Protein AF-A0A9W8A9P4-F1 (afdb_monomer_lite)

Structure (mmCIF, N/CA/C/O backbone):
data_AF-A0A9W8A9P4-F1
#
_entry.id   AF-A0A9W8A9P4-F1
#
loop_
_atom_site.group_PDB
_atom_site.id
_atom_site.type_symbol
_atom_site.label_atom_id
_atom_site.label_alt_id
_atom_site.label_comp_id
_atom_site.label_asym_id
_atom_site.label_entity_id
_atom_site.label_seq_id
_atom_site.pdbx_PDB_ins_code
_atom_site.Cartn_x
_atom_site.Cartn_y
_atom_site.Cartn_z
_atom_site.occupancy
_atom_site.B_iso_or_equiv
_atom_site.auth_seq_id
_atom_site.auth_comp_id
_atom_site.auth_asym_id
_atom_site.auth_atom_id
_atom_site.pdbx_PDB_model_num
ATOM 1 N N . MET A 1 1 ? 49.637 19.071 -69.193 1.00 41.97 1 MET A N 1
ATOM 2 C CA . MET A 1 1 ? 50.212 18.650 -70.491 1.00 41.97 1 MET A CA 1
ATOM 3 C C . MET A 1 1 ? 49.193 17.921 -71.351 1.00 41.97 1 MET A C 1
ATOM 5 O O . MET A 1 1 ? 49.057 18.335 -72.487 1.00 41.97 1 MET A O 1
ATOM 9 N N . THR A 1 2 ? 48.448 16.936 -70.830 1.00 49.81 2 THR A N 1
ATOM 10 C CA . THR A 1 2 ? 47.354 16.251 -71.556 1.00 49.81 2 THR A CA 1
ATOM 11 C C . THR A 1 2 ? 46.383 17.215 -72.243 1.00 49.81 2 THR A C 1
ATOM 13 O O . THR A 1 2 ? 46.375 17.230 -73.462 1.00 49.81 2 THR A O 1
ATOM 16 N N . GLN A 1 3 ? 45.724 18.127 -71.511 1.00 54.50 3 GLN A N 1
ATOM 17 C CA . GLN A 1 3 ? 44.769 19.094 -72.097 1.00 54.50 3 GLN A CA 1
ATOM 18 C C . GLN A 1 3 ? 45.302 19.894 -73.300 1.00 54.50 3 GLN A C 1
ATOM 20 O O . GLN A 1 3 ? 44.574 20.120 -74.254 1.00 54.50 3 GLN A O 1
ATOM 25 N N . ALA A 1 4 ? 46.578 20.293 -73.295 1.00 51.25 4 ALA A N 1
ATOM 26 C CA . ALA A 1 4 ? 47.163 21.032 -74.418 1.00 51.25 4 ALA A CA 1
ATOM 27 C C . ALA A 1 4 ? 47.391 20.140 -75.657 1.00 51.25 4 ALA A C 1
ATOM 29 O O . ALA A 1 4 ? 47.350 20.616 -76.789 1.00 51.25 4 ALA A O 1
ATOM 30 N N . VAL A 1 5 ? 47.619 18.840 -75.452 1.00 55.78 5 VAL A N 1
ATOM 31 C CA . VAL A 1 5 ? 47.634 17.845 -76.533 1.00 55.78 5 VAL A CA 1
ATOM 32 C C . VAL A 1 5 ? 46.200 17.542 -76.984 1.00 55.78 5 VAL A C 1
ATOM 34 O O . VAL A 1 5 ? 45.948 17.509 -78.182 1.00 55.78 5 VAL A O 1
ATOM 37 N N . ASP A 1 6 ? 45.247 17.419 -76.057 1.00 64.62 6 ASP A N 1
ATOM 38 C CA . ASP A 1 6 ? 43.829 17.187 -76.365 1.00 64.62 6 ASP A CA 1
ATOM 39 C C . ASP A 1 6 ? 43.253 18.302 -77.264 1.00 64.62 6 ASP A C 1
ATOM 41 O O . ASP A 1 6 ? 42.691 18.013 -78.323 1.00 64.62 6 ASP A O 1
ATOM 45 N N . ASP A 1 7 ? 43.471 19.574 -76.908 1.00 68.06 7 ASP A N 1
ATOM 46 C CA . ASP A 1 7 ? 43.006 20.725 -77.696 1.00 68.06 7 ASP A CA 1
ATOM 47 C C . ASP A 1 7 ? 43.636 20.758 -79.099 1.00 68.06 7 ASP A C 1
ATOM 49 O O . ASP A 1 7 ? 42.943 21.035 -80.079 1.00 68.06 7 ASP A O 1
ATOM 53 N N . THR A 1 8 ? 44.926 20.421 -79.235 1.00 72.69 8 THR A N 1
ATOM 54 C CA . THR A 1 8 ? 45.588 20.379 -80.556 1.00 72.69 8 THR A CA 1
ATOM 55 C C . THR A 1 8 ? 45.102 19.222 -81.429 1.00 72.69 8 THR A C 1
ATOM 57 O O . THR A 1 8 ? 45.000 19.388 -82.645 1.00 72.69 8 THR A O 1
ATOM 60 N N . VAL A 1 9 ? 44.729 18.080 -80.842 1.00 73.50 9 VAL A N 1
ATOM 61 C CA . VAL A 1 9 ? 44.127 16.947 -81.568 1.00 73.50 9 VAL A CA 1
ATOM 62 C C . VAL A 1 9 ? 42.701 17.282 -82.024 1.00 73.50 9 VAL A C 1
ATOM 64 O O . VAL A 1 9 ? 42.356 17.029 -83.180 1.00 73.50 9 VAL A O 1
ATOM 67 N N . VAL A 1 10 ? 41.892 17.924 -81.174 1.00 75.81 10 VAL A N 1
ATOM 68 C CA . VAL A 1 10 ? 40.550 18.417 -81.544 1.00 75.81 10 VAL A CA 1
ATOM 69 C C . VAL A 1 10 ? 40.637 19.506 -82.620 1.00 75.81 10 VAL A C 1
ATOM 71 O O . VAL A 1 10 ? 39.881 19.477 -83.594 1.00 75.81 10 VAL A O 1
ATOM 74 N N . GLN A 1 11 ? 41.584 20.439 -82.499 1.00 78.38 11 GLN A N 1
ATOM 75 C CA . GLN A 1 11 ? 41.827 21.469 -83.508 1.00 78.38 11 GLN A CA 1
ATOM 76 C C . GLN A 1 11 ? 42.255 20.850 -84.846 1.00 78.38 11 GLN A C 1
ATOM 78 O O . GLN A 1 11 ? 41.695 21.209 -85.880 1.00 78.38 11 GLN A O 1
ATOM 83 N N . ALA A 1 12 ? 43.166 19.871 -84.836 1.00 76.81 12 ALA A N 1
ATOM 84 C CA . ALA A 1 12 ? 43.571 19.149 -86.040 1.00 76.81 12 ALA A CA 1
ATOM 85 C C . ALA A 1 12 ? 42.395 18.402 -86.694 1.00 76.81 12 ALA A C 1
ATOM 87 O O . ALA A 1 12 ? 42.243 18.467 -87.914 1.00 76.81 12 ALA A O 1
ATOM 88 N N . ALA A 1 13 ? 41.533 17.744 -85.907 1.00 77.19 13 ALA A N 1
ATOM 89 C CA . ALA A 1 13 ? 40.330 17.084 -86.421 1.00 77.19 13 ALA A CA 1
ATOM 90 C C . ALA A 1 13 ? 39.426 18.067 -87.182 1.00 77.19 13 ALA A C 1
ATOM 92 O O . ALA A 1 13 ? 38.974 17.756 -88.286 1.00 77.19 13 ALA A O 1
ATOM 93 N N . ASN A 1 14 ? 39.210 19.260 -86.618 1.00 77.75 14 ASN A N 1
ATOM 94 C CA . ASN A 1 14 ? 38.407 20.317 -87.230 1.00 77.75 14 ASN A CA 1
ATOM 95 C C . ASN A 1 14 ? 39.073 20.896 -88.488 1.00 77.75 14 ASN A C 1
ATOM 97 O O . ASN A 1 14 ? 38.416 20.996 -89.519 1.00 77.75 14 ASN A O 1
ATOM 101 N N . SER A 1 15 ? 40.377 21.189 -88.461 1.00 79.06 15 SER A N 1
ATOM 102 C CA . SER A 1 15 ? 41.086 21.716 -89.637 1.00 79.06 15 SER A CA 1
ATOM 103 C C . SER A 1 15 ? 41.107 20.732 -90.813 1.00 79.06 15 SER A C 1
ATOM 105 O O . SER A 1 15 ? 40.920 21.151 -91.952 1.00 79.06 15 SER A O 1
ATOM 107 N N . TRP A 1 16 ? 41.265 19.424 -90.573 1.00 77.38 16 TRP A N 1
ATOM 108 C CA . TRP A 1 16 ? 41.167 18.418 -91.645 1.00 77.38 16 TRP A CA 1
ATOM 109 C C . TRP A 1 16 ? 39.739 18.255 -92.184 1.00 77.38 16 TRP A C 1
ATOM 111 O O . TRP A 1 16 ? 39.561 18.017 -93.379 1.00 77.38 16 TRP A O 1
ATOM 121 N N . LYS A 1 17 ? 38.721 18.452 -91.336 1.00 76.94 17 LYS A N 1
ATOM 122 C CA . LYS A 1 17 ? 37.311 18.488 -91.748 1.00 76.94 17 LYS A CA 1
ATOM 123 C C . LYS A 1 17 ? 37.012 19.687 -92.649 1.00 76.94 17 LYS A C 1
ATOM 125 O O . LYS A 1 17 ? 36.385 19.524 -93.692 1.00 76.94 17 LYS A O 1
ATOM 130 N N . GLU A 1 18 ? 37.480 20.873 -92.267 1.00 75.88 18 GLU A N 1
ATOM 131 C CA . GLU A 1 18 ? 37.328 22.111 -93.043 1.00 75.88 18 GLU A CA 1
ATOM 132 C C . GLU A 1 18 ? 38.082 22.051 -94.376 1.00 75.88 18 GLU A C 1
ATOM 134 O O . GLU A 1 18 ? 37.540 22.467 -95.396 1.00 75.88 18 GLU A O 1
ATOM 139 N N . LEU A 1 19 ? 39.286 21.463 -94.395 1.00 73.31 19 LEU A N 1
ATOM 140 C CA . LEU A 1 19 ? 40.051 21.240 -95.626 1.00 73.31 19 LEU A CA 1
ATOM 141 C C . LEU A 1 19 ? 39.332 20.290 -96.602 1.00 73.31 19 LEU A C 1
ATOM 143 O O . LEU A 1 19 ? 39.542 20.393 -97.807 1.00 73.31 19 LEU A O 1
ATOM 147 N N . SER A 1 20 ? 38.517 19.358 -96.083 1.00 69.62 20 SER A N 1
ATOM 148 C CA . SER A 1 20 ? 37.702 18.409 -96.855 1.00 69.62 20 SER A CA 1
ATOM 149 C C . SER A 1 20 ? 38.472 17.801 -98.034 1.00 69.62 20 SER A C 1
ATOM 151 O O . SER A 1 20 ? 38.181 18.071 -99.199 1.00 69.62 20 SER A O 1
ATOM 153 N N . LEU A 1 21 ? 39.467 16.956 -97.732 1.00 72.50 21 LEU A N 1
ATOM 154 C CA . LEU A 1 21 ? 40.427 16.406 -98.704 1.00 72.50 21 LEU A CA 1
ATOM 155 C C . LEU A 1 21 ? 39.761 15.824 -99.969 1.00 72.50 21 LEU A C 1
ATOM 157 O O . LEU A 1 21 ? 40.282 15.975 -101.070 1.00 72.50 21 LEU A O 1
ATOM 161 N N . GLN A 1 22 ? 38.581 15.213 -99.832 1.00 71.62 22 GLN A N 1
ATOM 162 C CA . GLN A 1 22 ? 37.781 14.680 -100.943 1.00 71.62 22 GLN A CA 1
ATOM 163 C C . GLN A 1 22 ? 37.226 15.746 -101.904 1.00 71.62 22 GLN A C 1
ATOM 165 O O . GLN A 1 22 ? 37.012 15.448 -103.078 1.00 71.62 22 GLN A O 1
ATOM 170 N N . GLN A 1 23 ? 36.964 16.966 -101.432 1.00 70.88 23 GLN A N 1
ATOM 171 C CA . GLN A 1 23 ? 36.579 18.100 -102.273 1.00 70.88 23 GLN A CA 1
ATOM 172 C C . GLN A 1 23 ? 37.817 18.718 -102.931 1.00 70.88 23 GLN A C 1
ATOM 174 O O . GLN A 1 23 ? 37.826 18.880 -104.151 1.00 70.88 23 GLN A O 1
ATOM 179 N N . LEU A 1 24 ? 38.885 18.949 -102.157 1.00 69.81 24 LEU A N 1
ATOM 180 C CA . LEU A 1 24 ? 40.160 19.454 -102.674 1.00 69.81 24 LEU A CA 1
ATOM 181 C C . LEU A 1 24 ? 40.716 18.558 -103.796 1.00 69.81 24 LEU A C 1
ATOM 183 O O . LEU A 1 24 ? 41.186 19.060 -104.812 1.00 69.81 24 LEU A O 1
ATOM 187 N N . LEU A 1 25 ? 40.602 17.231 -103.659 1.00 71.75 25 LEU A N 1
ATOM 188 C CA . LEU A 1 25 ? 40.976 16.280 -104.710 1.00 71.75 25 LEU A CA 1
ATOM 189 C C . LEU A 1 25 ? 40.144 16.443 -105.993 1.00 71.75 25 LEU A C 1
ATOM 191 O O . LEU A 1 25 ? 40.712 16.331 -107.071 1.00 71.75 25 LEU A O 1
ATOM 195 N N . ARG A 1 26 ? 38.840 16.750 -105.921 1.00 73.44 26 ARG A N 1
ATOM 196 C CA . ARG A 1 26 ? 38.017 17.007 -107.127 1.00 73.44 26 ARG A CA 1
ATOM 197 C C . ARG A 1 26 ? 38.378 18.327 -107.800 1.00 73.44 26 ARG A C 1
ATOM 199 O O . ARG A 1 26 ? 38.391 18.407 -109.023 1.00 73.44 26 ARG A O 1
ATOM 206 N N . GLU A 1 27 ? 38.664 19.358 -107.012 1.00 70.12 27 GLU A N 1
ATOM 207 C CA . GLU A 1 27 ? 39.120 20.653 -107.529 1.00 70.12 27 GLU A CA 1
ATOM 208 C C . GLU A 1 27 ? 40.491 20.512 -108.215 1.00 70.12 27 GLU A C 1
ATOM 210 O O . GLU A 1 27 ? 40.701 21.054 -109.301 1.00 70.12 27 GLU A O 1
ATOM 215 N N . LEU A 1 28 ? 41.384 19.694 -107.647 1.00 71.25 28 LEU A N 1
ATOM 216 C CA . LEU A 1 28 ? 42.685 19.362 -108.230 1.00 71.25 28 LEU A CA 1
ATOM 217 C C . LEU A 1 28 ? 42.556 18.483 -109.496 1.00 71.25 28 LEU A C 1
ATOM 219 O O . LEU A 1 28 ? 43.300 18.686 -110.453 1.00 71.25 28 LEU A O 1
ATOM 223 N N . ASP A 1 29 ? 41.587 17.564 -109.544 1.00 71.19 29 ASP A N 1
ATOM 224 C CA . ASP A 1 29 ? 41.286 16.744 -110.730 1.00 71.19 29 ASP A CA 1
ATOM 225 C C . ASP A 1 29 ? 40.771 17.613 -111.894 1.00 71.19 29 ASP A C 1
ATOM 227 O O . ASP A 1 29 ? 41.285 17.536 -113.011 1.00 71.19 29 ASP A O 1
ATOM 231 N N . ASN A 1 30 ? 39.853 18.548 -111.614 1.00 70.69 30 ASN A N 1
ATOM 232 C CA . ASN A 1 30 ? 39.389 19.544 -112.589 1.00 70.69 30 ASN A CA 1
ATOM 233 C C . ASN A 1 30 ? 40.537 20.441 -113.091 1.00 70.69 30 ASN A C 1
ATOM 235 O O . ASN A 1 30 ? 40.664 20.662 -114.296 1.00 70.69 30 ASN A O 1
ATOM 239 N N . GLY A 1 31 ? 41.420 20.897 -112.195 1.00 65.94 31 GLY A N 1
ATOM 240 C CA . GLY A 1 31 ? 42.626 21.640 -112.574 1.00 65.94 31 GLY A CA 1
ATOM 241 C C . GLY A 1 31 ? 43.580 20.830 -113.464 1.00 65.94 31 GLY A C 1
ATOM 242 O O . GLY A 1 31 ? 44.225 21.393 -114.349 1.00 65.94 31 GLY A O 1
ATOM 243 N N . SER A 1 32 ? 43.627 19.502 -113.304 1.00 68.75 32 SER A N 1
ATOM 244 C CA . SER A 1 32 ? 44.390 18.614 -114.194 1.00 68.75 32 SER A CA 1
ATOM 245 C C . SER A 1 32 ? 43.866 18.657 -115.638 1.00 68.75 32 SER A C 1
ATOM 247 O O . SER A 1 32 ? 44.656 18.710 -116.585 1.00 68.75 32 SER A O 1
ATOM 249 N N . LEU A 1 33 ? 42.540 18.720 -115.809 1.00 68.56 33 LEU A N 1
ATOM 250 C CA . LEU A 1 33 ? 41.881 18.795 -117.115 1.00 68.56 33 LEU A CA 1
ATOM 251 C C . LEU A 1 33 ? 42.127 20.151 -117.793 1.00 68.56 33 LEU A C 1
ATOM 253 O O . LEU A 1 33 ? 42.456 20.186 -118.980 1.00 68.56 33 LEU A O 1
ATOM 257 N N . GLU A 1 34 ? 42.061 21.257 -117.044 1.00 67.75 34 GLU A N 1
ATOM 258 C CA . GLU A 1 34 ? 42.396 22.591 -117.568 1.00 67.75 34 GLU A CA 1
ATOM 259 C C . GLU A 1 34 ? 43.870 22.702 -117.988 1.00 67.75 34 GLU A C 1
ATOM 261 O O . GLU A 1 34 ? 44.189 23.355 -118.984 1.00 67.75 34 GLU A O 1
ATOM 266 N N . ILE A 1 35 ? 44.795 22.042 -117.283 1.00 70.12 35 ILE A N 1
ATOM 267 C CA . ILE A 1 35 ? 46.208 21.986 -117.691 1.00 70.12 35 ILE A CA 1
ATOM 268 C C . ILE A 1 35 ? 46.354 21.258 -119.043 1.00 70.12 35 ILE A C 1
ATOM 270 O O . ILE A 1 35 ? 47.067 21.743 -119.925 1.00 70.12 35 ILE A O 1
ATOM 274 N N . ILE A 1 36 ? 45.632 20.151 -119.252 1.00 71.00 36 ILE A N 1
ATOM 275 C CA . ILE A 1 36 ? 45.608 19.418 -120.532 1.00 71.00 36 ILE A CA 1
ATOM 276 C C . ILE A 1 36 ? 45.003 20.279 -121.661 1.00 71.00 36 ILE A C 1
ATOM 278 O O . ILE A 1 36 ? 45.480 20.239 -122.801 1.00 71.00 36 ILE A O 1
ATOM 282 N N . GLU A 1 37 ? 43.997 21.107 -121.373 1.00 70.50 37 GLU A N 1
ATOM 283 C CA . GLU A 1 37 ? 43.455 22.056 -122.354 1.00 70.50 37 GLU A CA 1
ATOM 284 C C . GLU A 1 37 ? 44.449 23.188 -122.684 1.00 70.50 37 GLU A C 1
ATOM 286 O O . GLU A 1 37 ? 44.688 23.483 -123.858 1.00 70.50 37 GLU A O 1
ATOM 291 N N . ASN A 1 38 ? 45.143 23.741 -121.689 1.00 67.88 38 ASN A N 1
ATOM 292 C CA . ASN A 1 38 ? 46.217 24.716 -121.910 1.00 67.88 38 ASN A CA 1
ATOM 293 C C . ASN A 1 38 ? 47.387 24.134 -122.735 1.00 67.88 38 ASN A C 1
ATOM 295 O O . ASN A 1 38 ? 47.979 24.835 -123.565 1.00 67.88 38 ASN A O 1
ATOM 299 N N . GLN A 1 39 ? 47.693 22.841 -122.583 1.00 68.88 39 GLN A N 1
ATOM 300 C CA . GLN A 1 39 ? 48.659 22.130 -123.429 1.00 68.88 39 GLN A CA 1
ATOM 301 C C . GLN A 1 39 ? 48.213 22.106 -124.905 1.00 68.88 39 GLN A C 1
ATOM 303 O O . GLN A 1 39 ? 49.008 22.369 -125.816 1.00 68.88 39 GLN A O 1
ATOM 308 N N . LYS A 1 40 ? 46.922 21.858 -125.157 1.00 71.25 40 LYS A N 1
ATOM 309 C CA . LYS A 1 40 ? 46.306 21.887 -126.495 1.00 71.25 40 LYS A CA 1
ATOM 310 C C . LYS A 1 40 ? 46.319 23.291 -127.113 1.00 71.25 40 LYS A C 1
ATOM 312 O O . LYS A 1 40 ? 46.503 23.421 -128.326 1.00 71.25 40 LYS A O 1
ATOM 317 N N . ASP A 1 41 ? 46.208 24.335 -126.301 1.00 66.94 41 ASP A N 1
ATOM 318 C CA . ASP A 1 41 ? 46.204 25.723 -126.776 1.00 66.94 41 ASP A CA 1
ATOM 319 C C . ASP A 1 41 ? 47.614 26.279 -127.014 1.00 66.94 41 ASP A C 1
ATOM 321 O O . ASP A 1 41 ? 47.832 26.998 -127.992 1.00 66.94 41 ASP A O 1
ATOM 325 N N . SER A 1 42 ? 48.614 25.809 -126.267 1.00 66.75 42 SER A N 1
ATOM 326 C CA . SER A 1 42 ? 50.034 25.977 -126.616 1.00 66.75 42 SER A CA 1
ATOM 327 C C . SER A 1 42 ? 50.360 25.391 -128.005 1.00 66.75 42 SER A C 1
ATOM 329 O O . SER A 1 42 ? 51.041 26.025 -128.820 1.00 66.75 42 SER A O 1
ATOM 331 N N . LEU A 1 43 ? 49.782 24.233 -128.359 1.00 69.25 43 LEU A N 1
ATOM 332 C CA . LEU A 1 43 ? 49.901 23.672 -129.715 1.00 69.25 43 LEU A CA 1
ATOM 333 C C . LEU A 1 43 ? 49.222 24.548 -130.790 1.00 69.25 43 LEU A C 1
ATOM 335 O O . LEU A 1 43 ? 49.734 24.624 -131.912 1.00 69.25 43 LEU A O 1
ATOM 339 N N . LYS A 1 44 ? 48.125 25.256 -130.470 1.00 71.44 44 LYS A N 1
ATOM 340 C CA . LYS A 1 44 ? 47.528 26.265 -131.371 1.00 71.44 44 LYS A CA 1
ATOM 341 C C . LYS A 1 44 ? 48.438 27.492 -131.518 1.00 71.44 44 LYS A C 1
ATOM 343 O O . LYS A 1 44 ? 48.670 27.936 -132.640 1.00 71.44 44 LYS A O 1
ATOM 348 N N . ALA A 1 45 ? 49.017 28.003 -130.430 1.00 63.53 45 ALA A N 1
ATOM 349 C CA . ALA A 1 45 ? 49.949 29.134 -130.473 1.00 63.53 45 ALA A CA 1
ATOM 350 C C . ALA A 1 45 ? 51.187 28.825 -131.340 1.00 63.53 45 ALA A C 1
ATOM 352 O O . ALA A 1 45 ? 51.583 29.636 -132.180 1.00 63.53 45 ALA A O 1
ATOM 353 N N . ARG A 1 46 ? 51.723 27.600 -131.244 1.00 69.69 46 ARG A N 1
ATOM 354 C CA . ARG A 1 46 ? 52.780 27.088 -132.136 1.00 69.69 46 ARG A CA 1
ATOM 355 C C . ARG A 1 46 ? 52.368 27.096 -133.616 1.00 69.69 46 ARG A C 1
ATOM 357 O O . ARG A 1 46 ? 53.197 27.379 -134.481 1.00 69.69 46 ARG A O 1
ATOM 364 N N . LYS A 1 47 ? 51.097 26.808 -133.921 1.00 71.56 47 LYS A N 1
ATOM 365 C CA . LYS A 1 47 ? 50.544 26.874 -135.285 1.00 71.56 47 LYS A CA 1
ATOM 366 C C . LYS A 1 47 ? 50.451 28.321 -135.794 1.00 71.56 47 LYS A C 1
ATOM 368 O O . LYS A 1 47 ? 50.797 28.563 -136.946 1.00 71.56 47 LYS A O 1
ATOM 373 N N . ASN A 1 48 ? 50.088 29.277 -134.937 1.00 67.31 48 ASN A N 1
ATOM 374 C CA . ASN A 1 48 ? 50.070 30.704 -135.286 1.00 67.31 48 ASN A CA 1
ATOM 375 C C . ASN A 1 48 ? 51.485 31.270 -135.510 1.00 67.31 48 ASN A C 1
ATOM 377 O O . ASN A 1 48 ? 51.687 32.055 -136.434 1.00 67.31 48 ASN A O 1
ATOM 381 N N . LEU A 1 49 ? 52.489 30.817 -134.747 1.00 67.94 49 LEU A N 1
ATOM 382 C CA . LEU A 1 49 ? 53.905 31.105 -135.030 1.00 67.94 49 LEU A CA 1
ATOM 383 C C . LEU A 1 49 ? 54.288 30.641 -136.452 1.00 67.94 49 LEU A C 1
ATOM 385 O O . LEU A 1 49 ? 54.879 31.390 -137.232 1.00 67.94 49 LEU A O 1
ATOM 389 N N . ALA A 1 50 ? 53.895 29.426 -136.847 1.00 62.78 50 ALA A N 1
ATOM 390 C CA . ALA A 1 50 ? 54.134 28.936 -138.209 1.00 62.78 50 ALA A CA 1
ATOM 391 C C . ALA A 1 50 ? 53.429 29.786 -139.294 1.00 62.78 50 ALA A C 1
ATOM 393 O O . ALA A 1 50 ? 53.903 29.856 -140.429 1.00 62.78 50 ALA A O 1
ATOM 394 N N . GLU A 1 51 ? 52.340 30.479 -138.954 1.00 70.44 51 GLU A N 1
ATOM 395 C CA . GLU A 1 51 ? 51.655 31.422 -139.843 1.00 70.44 51 GLU A CA 1
ATOM 396 C C . GLU A 1 51 ? 52.354 32.793 -139.901 1.00 70.44 51 GLU A C 1
ATOM 398 O O . GLU A 1 51 ? 52.531 33.346 -140.983 1.00 70.44 51 GLU A O 1
ATOM 403 N N . GLN A 1 52 ? 52.908 33.292 -138.795 1.00 64.94 52 GLN A N 1
ATOM 404 C CA . GLN A 1 52 ? 53.803 34.462 -138.813 1.00 64.94 52 GLN A CA 1
ATOM 405 C C . GLN A 1 52 ? 55.109 34.185 -139.590 1.00 64.94 52 GLN A C 1
ATOM 407 O O . GLN A 1 52 ? 55.626 35.059 -140.287 1.00 64.94 52 GLN A O 1
ATOM 412 N N . THR A 1 53 ? 55.585 32.935 -139.594 1.00 65.38 53 THR A N 1
ATOM 413 C CA . THR A 1 53 ? 56.680 32.472 -140.477 1.00 65.38 53 THR A CA 1
ATOM 414 C C . THR A 1 53 ? 56.287 32.514 -141.966 1.00 65.38 53 THR A C 1
ATOM 416 O O . THR A 1 53 ? 57.138 32.619 -142.852 1.00 65.38 53 THR A O 1
ATOM 419 N N . LYS A 1 54 ? 54.987 32.465 -142.271 1.00 65.12 54 LYS A N 1
ATOM 420 C CA . LYS A 1 54 ? 54.433 32.607 -143.624 1.00 65.12 54 LYS A CA 1
ATOM 421 C C . LYS A 1 54 ? 54.410 34.075 -144.066 1.00 65.12 54 LYS A C 1
ATOM 423 O O . LYS A 1 54 ? 54.714 34.347 -145.224 1.00 65.12 54 LYS A O 1
ATOM 428 N N . GLU A 1 55 ? 54.148 35.010 -143.148 1.00 66.00 55 GLU A N 1
ATOM 429 C CA . GLU A 1 55 ? 54.294 36.456 -143.391 1.00 66.00 55 GLU A CA 1
ATOM 430 C C . GLU A 1 55 ? 55.760 36.866 -143.563 1.00 66.00 55 GLU A C 1
ATOM 432 O O . GLU A 1 55 ? 56.086 37.604 -144.491 1.00 66.00 55 GLU A O 1
ATOM 437 N N . PHE A 1 56 ? 56.681 36.291 -142.783 1.00 65.25 56 PHE A N 1
ATOM 438 C CA . PHE A 1 56 ? 58.124 36.439 -143.012 1.00 65.25 56 PHE A CA 1
ATOM 439 C C . PHE A 1 56 ? 58.532 36.095 -144.465 1.00 65.25 56 PHE A C 1
ATOM 441 O O . PHE A 1 56 ? 59.400 36.731 -145.067 1.00 65.25 56 PHE A O 1
ATOM 448 N N . ARG A 1 57 ? 57.838 35.131 -145.085 1.00 61.81 57 ARG A N 1
ATOM 449 C CA . ARG A 1 57 ? 58.037 34.714 -146.483 1.00 61.81 57 ARG A CA 1
ATOM 450 C C . ARG A 1 57 ? 57.680 35.792 -147.524 1.00 61.81 57 ARG A C 1
ATOM 452 O O . ARG A 1 57 ? 58.077 35.634 -148.680 1.00 61.81 57 ARG A O 1
ATOM 459 N N . ARG A 1 58 ? 56.964 36.861 -147.148 1.00 70.00 58 ARG A N 1
ATOM 460 C CA . ARG A 1 58 ? 56.561 37.985 -148.025 1.00 70.00 58 ARG A CA 1
ATOM 461 C C . ARG A 1 58 ? 57.578 39.133 -148.104 1.00 70.00 58 ARG A C 1
ATOM 463 O O . ARG A 1 58 ? 57.410 40.009 -148.944 1.00 70.00 58 ARG A O 1
ATOM 470 N N . LEU A 1 59 ? 58.622 39.132 -147.272 1.00 69.00 59 LEU A N 1
ATOM 471 C CA . LEU A 1 59 ? 59.673 40.164 -147.262 1.00 69.00 59 LEU A CA 1
ATOM 472 C C . LEU A 1 59 ? 60.547 40.139 -148.541 1.00 69.00 59 LEU A C 1
ATOM 474 O O . LEU A 1 59 ? 60.457 39.205 -149.340 1.00 69.00 59 LEU A O 1
ATOM 478 N N . SER A 1 60 ? 61.407 41.142 -148.755 1.00 66.69 60 SER A N 1
ATOM 479 C CA . SER A 1 60 ? 62.364 41.142 -149.882 1.00 66.69 60 SER A CA 1
ATOM 480 C C . SER A 1 60 ? 63.546 40.188 -149.635 1.00 66.69 60 SER A C 1
ATOM 482 O O . SER A 1 60 ? 63.871 39.886 -148.485 1.00 66.69 60 SER A O 1
ATOM 484 N N . ASP A 1 61 ? 64.196 39.687 -150.689 1.00 64.44 61 ASP A N 1
ATOM 485 C CA . ASP A 1 61 ? 65.157 38.577 -150.559 1.00 64.44 61 ASP A CA 1
ATOM 486 C C . ASP A 1 61 ? 66.451 38.941 -149.801 1.00 64.44 61 ASP A C 1
ATOM 488 O O . ASP A 1 61 ? 66.955 38.119 -149.033 1.00 64.44 61 ASP A O 1
ATOM 492 N N . GLU A 1 62 ? 66.930 40.189 -149.872 1.00 66.00 62 GLU A N 1
ATOM 493 C CA . GLU A 1 62 ? 68.060 40.651 -149.043 1.00 66.00 62 GLU A CA 1
ATOM 494 C C . GLU A 1 62 ? 67.705 40.804 -147.552 1.00 66.00 62 GLU A C 1
ATOM 496 O O . GLU A 1 62 ? 68.568 40.638 -146.686 1.00 66.00 62 GLU A O 1
ATOM 501 N N . GLN A 1 63 ? 66.442 41.108 -147.235 1.00 64.69 63 GLN A N 1
ATOM 502 C CA . GLN A 1 63 ? 65.954 41.229 -145.855 1.00 64.69 63 GLN A CA 1
ATOM 503 C C . GLN A 1 63 ? 65.646 39.847 -145.260 1.00 64.69 63 GLN A C 1
ATOM 505 O O . GLN A 1 63 ? 66.068 39.548 -144.141 1.00 64.69 63 GLN A O 1
ATOM 510 N N . LYS A 1 64 ? 65.036 38.950 -146.049 1.00 66.00 64 LYS A N 1
ATOM 511 C CA . LYS A 1 64 ? 64.832 37.535 -145.694 1.00 66.00 64 LYS A CA 1
ATOM 512 C C . LYS A 1 64 ? 66.131 36.863 -145.257 1.00 66.00 64 LYS A C 1
ATOM 514 O O . LYS A 1 64 ? 66.157 36.219 -144.214 1.00 66.00 64 LYS A O 1
ATOM 519 N N . ILE A 1 65 ? 67.218 37.005 -146.018 1.00 67.25 65 ILE A N 1
ATOM 520 C CA . ILE A 1 65 ? 68.478 36.309 -145.703 1.00 67.25 65 ILE A CA 1
ATOM 521 C C . ILE A 1 65 ? 69.072 36.776 -144.361 1.00 67.25 65 ILE A C 1
ATOM 523 O O . ILE A 1 65 ? 69.637 35.959 -143.631 1.00 67.25 65 ILE A O 1
ATOM 527 N N . LYS A 1 66 ? 68.906 38.056 -144.000 1.00 68.62 66 LYS A N 1
ATOM 528 C CA . LYS A 1 66 ? 69.397 38.612 -142.728 1.00 68.62 66 LYS A CA 1
ATOM 529 C C . LYS A 1 66 ? 68.576 38.127 -141.532 1.00 68.62 66 LYS A C 1
ATOM 531 O O . LYS A 1 66 ? 69.148 37.627 -140.563 1.00 68.62 66 LYS A O 1
ATOM 536 N N . ASP A 1 67 ? 67.252 38.206 -141.624 1.00 66.38 67 ASP A N 1
ATOM 537 C CA . ASP A 1 67 ? 66.378 37.976 -140.469 1.00 66.38 67 ASP A CA 1
ATOM 538 C C . ASP A 1 67 ? 65.977 36.499 -140.279 1.00 66.38 67 ASP A C 1
ATOM 540 O O . ASP A 1 67 ? 65.668 36.087 -139.159 1.00 66.38 67 ASP A O 1
ATOM 544 N N . PHE A 1 68 ? 66.070 35.654 -141.318 1.00 70.25 68 PHE A N 1
ATOM 545 C CA . PHE A 1 68 ? 65.658 34.238 -141.262 1.00 70.25 68 PHE A CA 1
ATOM 546 C C . PHE A 1 68 ? 66.391 33.445 -140.176 1.00 70.25 68 PHE A C 1
ATOM 548 O O . PHE A 1 68 ? 65.774 32.706 -139.410 1.00 70.25 68 PHE A O 1
ATOM 555 N N . LYS A 1 69 ? 67.715 33.617 -140.078 1.00 71.31 69 LYS A N 1
ATOM 556 C CA . LYS A 1 69 ? 68.548 32.881 -139.114 1.00 71.31 69 LYS A CA 1
ATOM 557 C C . LYS A 1 69 ? 68.287 33.310 -137.667 1.00 71.31 69 LYS A C 1
ATOM 559 O O . LYS A 1 69 ? 68.457 32.497 -136.759 1.00 71.31 69 LYS A O 1
ATOM 564 N N . LYS A 1 70 ? 67.883 34.567 -137.459 1.00 73.00 70 LYS A N 1
ATOM 565 C CA . LYS A 1 70 ? 67.494 35.098 -136.150 1.00 73.00 70 LYS A CA 1
ATOM 566 C C . LYS A 1 70 ? 66.114 34.567 -135.760 1.00 73.00 70 LYS A C 1
ATOM 568 O O . LYS A 1 70 ? 66.005 33.895 -134.738 1.00 73.00 70 LYS A O 1
ATOM 573 N N . LEU A 1 71 ? 65.120 34.749 -136.634 1.00 73.88 71 LEU A N 1
ATOM 574 C CA . LEU A 1 71 ? 63.743 34.303 -136.417 1.00 73.88 71 LEU A CA 1
ATOM 575 C C . LEU A 1 71 ? 63.669 32.796 -136.129 1.00 73.88 71 LEU A C 1
ATOM 577 O O . LEU A 1 71 ? 63.072 32.390 -135.138 1.00 73.88 71 LEU A O 1
ATOM 581 N N . LEU A 1 72 ? 64.345 31.967 -136.935 1.00 71.56 72 LEU A N 1
ATOM 582 C CA . LEU A 1 72 ? 64.377 30.511 -136.753 1.00 71.56 72 LEU A CA 1
ATOM 583 C C . LEU A 1 72 ? 64.939 30.102 -135.379 1.00 71.56 72 LEU A C 1
ATOM 585 O O . LEU A 1 72 ? 64.456 29.150 -134.766 1.00 71.56 72 LEU A O 1
ATOM 589 N N . LYS A 1 73 ? 65.952 30.824 -134.883 1.00 74.44 73 LYS A N 1
ATOM 590 C CA . LYS A 1 73 ? 66.624 30.510 -133.616 1.00 74.44 73 LYS A CA 1
ATOM 591 C C . LYS A 1 73 ? 65.842 31.011 -132.398 1.00 74.44 73 LYS A C 1
ATOM 593 O O . LYS A 1 73 ? 65.813 30.318 -131.384 1.00 74.44 73 LYS A O 1
ATOM 598 N N . GLU A 1 74 ? 65.184 32.162 -132.510 1.00 68.81 74 GLU A N 1
ATOM 599 C CA . GLU A 1 74 ? 64.262 32.683 -131.491 1.00 68.81 74 GLU A CA 1
ATOM 600 C C . GLU A 1 74 ? 63.026 31.778 -131.365 1.00 68.81 74 GLU A C 1
ATOM 602 O O . GLU A 1 74 ? 62.676 31.372 -130.258 1.00 68.81 74 GLU A O 1
ATOM 607 N N . TYR A 1 75 ? 62.458 31.336 -132.493 1.00 73.06 75 TYR A N 1
ATOM 608 C CA . TYR A 1 75 ? 61.374 30.348 -132.530 1.00 73.06 75 TYR A CA 1
ATOM 609 C C . TYR A 1 75 ? 61.753 29.040 -131.836 1.00 73.06 75 TYR A C 1
ATOM 611 O O . TYR A 1 75 ? 60.984 28.523 -131.028 1.00 73.06 75 TYR A O 1
ATOM 619 N N . GLN A 1 76 ? 62.931 28.494 -132.147 1.00 73.44 76 GLN A N 1
ATOM 620 C CA . GLN A 1 76 ? 63.355 27.224 -131.568 1.00 73.44 76 GLN A CA 1
ATOM 621 C C . GLN A 1 76 ? 63.631 27.346 -130.062 1.00 73.44 76 GLN A C 1
ATOM 623 O O . GLN A 1 76 ? 63.157 26.517 -129.290 1.00 73.44 76 GLN A O 1
ATOM 628 N N . SER A 1 77 ? 64.314 28.412 -129.630 1.00 72.75 77 SER A N 1
ATOM 629 C CA . SER A 1 77 ? 64.605 28.642 -128.210 1.00 72.75 77 SER A CA 1
ATOM 630 C C . SER A 1 77 ? 63.338 28.815 -127.366 1.00 72.75 77 SER A C 1
ATOM 632 O O . SER A 1 77 ? 63.264 28.265 -126.266 1.00 72.75 77 SER A O 1
ATOM 634 N N . GLU A 1 78 ? 62.343 29.555 -127.861 1.00 73.56 78 GLU A N 1
ATOM 635 C CA . GLU A 1 78 ? 61.118 29.820 -127.099 1.00 73.56 78 GLU A CA 1
ATOM 636 C C . GLU A 1 78 ? 60.201 28.589 -127.049 1.00 73.56 78 GLU A C 1
ATOM 638 O O . GLU A 1 78 ? 59.701 28.237 -125.979 1.00 73.56 78 GLU A O 1
ATOM 643 N N . ILE A 1 79 ? 60.053 27.859 -128.164 1.00 70.81 79 ILE A N 1
ATOM 644 C CA . ILE A 1 79 ? 59.280 26.605 -128.205 1.00 70.81 79 ILE A CA 1
ATOM 645 C C . ILE A 1 79 ? 59.889 25.552 -127.267 1.00 70.81 79 ILE A C 1
ATOM 647 O O . ILE A 1 79 ? 59.149 24.907 -126.515 1.00 70.81 79 ILE A O 1
ATOM 651 N N . ASP A 1 80 ? 61.215 25.387 -127.268 1.00 73.94 80 ASP A N 1
ATOM 652 C CA . ASP A 1 80 ? 61.891 24.398 -126.420 1.00 73.94 80 ASP A CA 1
ATOM 653 C C . ASP A 1 80 ? 61.837 24.796 -124.929 1.00 73.94 80 ASP A C 1
ATOM 655 O O . ASP A 1 80 ? 61.590 23.944 -124.068 1.00 73.94 80 ASP A O 1
ATOM 659 N N . SER A 1 81 ? 61.983 26.090 -124.613 1.00 69.69 81 SER A N 1
ATOM 660 C CA . SER A 1 81 ? 61.856 26.632 -123.249 1.00 69.69 81 SER A CA 1
ATOM 661 C C . SER A 1 81 ? 60.440 26.459 -122.685 1.00 69.69 81 SER A C 1
ATOM 663 O O . SER A 1 81 ? 60.266 25.906 -121.590 1.00 69.69 81 SER A O 1
ATOM 665 N N . LEU A 1 82 ? 59.418 26.853 -123.453 1.00 73.81 82 LEU A N 1
ATOM 666 C CA . LEU A 1 82 ? 58.010 26.742 -123.067 1.00 73.81 82 LEU A CA 1
ATOM 667 C C . LEU A 1 82 ? 57.607 25.275 -122.871 1.00 73.81 82 LEU A C 1
ATOM 669 O O . LEU A 1 82 ? 57.054 24.921 -121.828 1.00 73.81 82 LEU A O 1
ATOM 673 N N . THR A 1 83 ? 57.965 24.401 -123.819 1.00 73.69 83 THR A N 1
ATOM 674 C CA . THR A 1 83 ? 57.674 22.958 -123.746 1.00 73.69 83 THR A CA 1
ATOM 675 C C . THR A 1 83 ? 58.333 22.311 -122.526 1.00 73.69 83 THR A C 1
ATOM 677 O O . THR A 1 83 ? 57.721 21.468 -121.867 1.00 73.69 83 THR A O 1
ATOM 680 N N . LYS A 1 84 ? 59.570 22.701 -122.190 1.00 70.69 84 LYS A N 1
ATOM 681 C CA . LYS A 1 84 ? 60.293 22.155 -121.033 1.00 70.69 84 LYS A CA 1
ATOM 682 C C . LYS A 1 84 ? 59.695 22.618 -119.702 1.00 70.69 84 LYS A C 1
ATOM 684 O O . LYS A 1 84 ? 59.602 21.807 -118.783 1.00 70.69 84 LYS A O 1
ATOM 689 N N . ARG A 1 85 ? 59.268 23.883 -119.595 1.00 67.94 85 ARG A N 1
ATOM 690 C CA . ARG A 1 85 ? 58.596 24.415 -118.394 1.00 67.94 85 ARG A CA 1
ATOM 691 C C . ARG A 1 85 ? 57.216 23.790 -118.191 1.00 67.94 85 ARG A C 1
ATOM 693 O O . ARG A 1 85 ? 56.948 23.307 -117.098 1.00 67.94 85 ARG A O 1
ATOM 700 N N . MET A 1 86 ? 56.404 23.730 -119.248 1.00 77.25 86 MET A N 1
ATOM 701 C CA . MET A 1 86 ? 55.065 23.127 -119.243 1.00 77.25 86 MET A CA 1
ATOM 702 C C . MET A 1 86 ? 55.106 21.658 -118.805 1.00 77.25 86 MET A C 1
ATOM 704 O O . MET A 1 86 ? 54.463 21.300 -117.823 1.00 77.25 86 MET A O 1
ATOM 708 N N . LYS A 1 87 ? 55.959 20.833 -119.431 1.00 74.31 87 LYS A N 1
ATOM 709 C CA . LYS A 1 87 ? 56.118 19.418 -119.046 1.00 74.31 87 LYS A CA 1
ATOM 710 C C . LYS A 1 87 ? 56.642 19.222 -117.623 1.00 74.31 87 LYS A C 1
ATOM 712 O O . LYS A 1 87 ? 56.380 18.187 -117.019 1.00 74.31 87 LYS A O 1
ATOM 717 N N . PHE A 1 88 ? 57.399 20.179 -117.087 1.00 68.12 88 PHE A N 1
ATOM 718 C CA . PHE A 1 88 ? 57.882 20.123 -115.708 1.00 68.12 88 PHE A CA 1
ATOM 719 C C . PHE A 1 88 ? 56.770 20.447 -114.702 1.00 68.12 88 PHE A C 1
ATOM 721 O O . PHE A 1 88 ? 56.618 19.711 -113.730 1.00 68.12 88 PHE A O 1
ATOM 728 N N . SER A 1 89 ? 55.954 21.480 -114.950 1.00 72.50 89 SER A N 1
ATOM 729 C CA . SER A 1 89 ? 54.791 21.788 -114.104 1.00 72.50 89 SER A CA 1
ATOM 730 C C . SER A 1 89 ? 53.700 20.720 -114.196 1.00 72.50 89 SER A C 1
ATOM 732 O O . SER A 1 89 ? 53.191 20.305 -113.163 1.00 72.50 89 SER A O 1
ATOM 734 N N . GLU A 1 90 ? 53.399 20.219 -115.400 1.00 77.12 90 GLU A N 1
ATOM 735 C CA . GLU A 1 90 ? 52.472 19.097 -115.620 1.00 77.12 90 GLU A CA 1
ATOM 736 C C . GLU A 1 90 ? 52.917 17.859 -114.845 1.00 77.12 90 GLU A C 1
ATOM 738 O O . GLU A 1 90 ? 52.135 17.282 -114.094 1.00 77.12 90 GLU A O 1
ATOM 743 N N . LYS A 1 91 ? 54.196 17.478 -114.976 1.00 74.56 91 LYS A N 1
ATOM 744 C CA . LYS A 1 91 ? 54.734 16.326 -114.258 1.00 74.56 91 LYS A CA 1
ATOM 745 C C . LYS A 1 91 ? 54.662 16.516 -112.743 1.00 74.56 91 LYS A C 1
ATOM 747 O O . LYS A 1 91 ? 54.198 15.612 -112.066 1.00 74.56 91 LYS A O 1
ATOM 752 N N . LEU A 1 92 ? 55.093 17.661 -112.206 1.00 69.75 92 LEU A N 1
ATOM 753 C CA . LEU A 1 92 ? 55.031 17.903 -110.759 1.00 69.75 92 LEU A CA 1
ATOM 754 C C . LEU A 1 92 ? 53.593 17.907 -110.226 1.00 69.75 92 LEU A C 1
ATOM 756 O O . LEU A 1 92 ? 53.359 17.424 -109.121 1.00 69.75 92 LEU A O 1
ATOM 760 N N . PHE A 1 93 ? 52.643 18.431 -111.001 1.00 80.19 93 PHE A N 1
ATOM 761 C CA . PHE A 1 93 ? 51.231 18.443 -110.637 1.00 80.19 93 PHE A CA 1
ATOM 762 C C . PHE A 1 93 ? 50.639 17.029 -110.621 1.00 80.19 93 PHE A C 1
ATOM 764 O O . PHE A 1 93 ? 50.014 16.644 -109.637 1.00 80.19 93 PHE A O 1
ATOM 771 N N . LEU A 1 94 ? 50.887 16.231 -111.664 1.00 77.06 94 LEU A N 1
ATOM 772 C CA . LEU A 1 94 ? 50.413 14.847 -111.746 1.00 77.06 94 LEU A CA 1
ATOM 773 C C . LEU A 1 94 ? 51.103 13.940 -110.713 1.00 77.06 94 LEU A C 1
ATOM 775 O O . LEU A 1 94 ? 50.419 13.174 -110.041 1.00 77.06 94 LEU A O 1
ATOM 779 N N . ASP A 1 95 ? 52.419 14.084 -110.506 1.00 72.00 95 ASP A N 1
ATOM 780 C CA . ASP A 1 95 ? 53.170 13.371 -109.461 1.00 72.00 95 ASP A CA 1
ATOM 781 C C . ASP A 1 95 ? 52.628 13.712 -108.051 1.00 72.00 95 ASP A C 1
ATOM 783 O O . ASP A 1 95 ? 52.654 12.861 -107.158 1.00 72.00 95 ASP A O 1
ATOM 787 N N . LEU A 1 96 ? 52.140 14.942 -107.824 1.00 76.62 96 LEU A N 1
ATOM 788 C CA . LEU A 1 96 ? 51.499 15.360 -106.570 1.00 76.62 96 LEU A CA 1
ATOM 789 C C . LEU A 1 96 ? 50.065 14.822 -106.451 1.00 76.62 96 LEU A C 1
ATOM 791 O O . LEU A 1 96 ? 49.710 14.280 -105.404 1.00 76.62 96 LEU A O 1
ATOM 795 N N . PHE A 1 97 ? 49.262 14.931 -107.510 1.00 76.75 97 PHE A N 1
ATOM 796 C CA . PHE A 1 97 ? 47.888 14.429 -107.553 1.00 76.75 97 PHE A CA 1
ATOM 797 C C . PHE A 1 97 ? 47.838 12.911 -107.339 1.00 76.75 97 PHE A C 1
ATOM 799 O O . PHE A 1 97 ? 47.106 12.445 -106.469 1.00 76.75 97 PHE A O 1
ATOM 806 N N . GLU A 1 98 ? 48.683 12.138 -108.032 1.00 77.50 98 GLU A N 1
ATOM 807 C CA . GLU A 1 98 ? 48.768 10.680 -107.872 1.00 77.50 98 GLU A CA 1
ATOM 808 C C . GLU A 1 98 ? 49.147 10.285 -106.432 1.00 77.50 98 GLU A C 1
ATOM 810 O O . GLU A 1 98 ? 48.661 9.281 -105.904 1.00 77.50 98 GLU A O 1
ATOM 815 N N . ARG A 1 99 ? 50.001 11.077 -105.770 1.00 70.75 99 ARG A N 1
ATOM 816 C CA . ARG A 1 99 ? 50.361 10.861 -104.361 1.00 70.75 99 ARG A CA 1
ATOM 817 C C . ARG A 1 99 ? 49.207 11.189 -103.422 1.00 70.75 99 ARG A C 1
ATOM 819 O O . ARG A 1 99 ? 48.948 10.396 -102.525 1.00 70.75 99 ARG A O 1
ATOM 826 N N . LEU A 1 100 ? 48.515 12.311 -103.623 1.00 73.56 100 LEU A N 1
ATOM 827 C CA . LEU A 1 100 ? 47.400 12.732 -102.769 1.00 73.56 100 LEU A CA 1
ATOM 828 C C . LEU A 1 100 ? 46.161 11.841 -102.940 1.00 73.56 100 LEU A C 1
ATOM 830 O O . LEU A 1 100 ? 45.535 11.489 -101.946 1.00 73.56 100 LEU A O 1
ATOM 834 N N . GLN A 1 101 ? 45.846 11.400 -104.161 1.00 72.75 101 GLN A N 1
ATOM 835 C CA . GLN A 1 101 ? 44.715 10.505 -104.441 1.00 72.75 101 GLN A CA 1
ATOM 836 C C . GLN A 1 101 ? 44.854 9.139 -103.743 1.00 72.75 101 GLN A C 1
ATOM 838 O O . GLN A 1 101 ? 43.855 8.504 -103.408 1.00 72.75 101 GLN A O 1
ATOM 843 N N . LYS A 1 102 ? 46.090 8.677 -103.510 1.00 72.19 102 LYS A N 1
ATOM 844 C CA . LYS A 1 102 ? 46.387 7.401 -102.836 1.00 72.19 102 LYS A CA 1
ATOM 845 C C . LYS A 1 102 ? 46.415 7.495 -101.306 1.00 72.19 102 LYS A C 1
ATOM 847 O O . LYS A 1 102 ? 46.563 6.461 -100.656 1.00 72.19 102 LYS A O 1
ATOM 852 N N . VAL A 1 103 ? 46.304 8.691 -100.724 1.00 76.62 103 VAL A N 1
ATOM 853 C CA . VAL A 1 103 ? 46.324 8.890 -99.267 1.00 76.62 103 VAL A CA 1
ATOM 854 C C . VAL A 1 103 ? 44.890 8.838 -98.715 1.00 76.62 103 VAL A C 1
ATOM 856 O O . VAL A 1 103 ? 44.051 9.631 -99.142 1.00 76.62 103 VAL A O 1
ATOM 859 N N . PRO A 1 104 ? 44.582 7.933 -97.762 1.00 70.88 104 PRO A N 1
ATOM 860 C CA . PRO A 1 104 ? 43.298 7.932 -97.063 1.00 70.88 104 PRO A CA 1
ATOM 861 C C . PRO A 1 104 ? 43.075 9.226 -96.273 1.00 70.88 104 PRO A C 1
ATOM 863 O O . PRO A 1 104 ? 44.022 9.805 -95.743 1.00 70.88 104 PRO A O 1
ATOM 866 N N . ASP A 1 105 ? 41.817 9.645 -96.140 1.00 74.56 105 ASP A N 1
ATOM 867 C CA . ASP A 1 105 ? 41.447 10.811 -95.332 1.00 74.56 105 ASP A CA 1
ATOM 868 C C . ASP A 1 105 ? 41.819 10.585 -93.846 1.00 74.56 105 ASP A C 1
ATOM 870 O O . ASP A 1 105 ? 41.376 9.591 -93.259 1.00 74.56 105 ASP A O 1
ATOM 874 N N . PRO A 1 106 ? 42.630 11.461 -93.216 1.00 80.06 106 PRO A N 1
ATOM 875 C CA . PRO A 1 106 ? 42.993 11.328 -91.808 1.00 80.06 106 PRO A CA 1
ATOM 876 C C . PRO A 1 106 ? 41.860 11.711 -90.840 1.00 80.06 106 PRO A C 1
ATOM 878 O O . PRO A 1 106 ? 41.901 11.289 -89.680 1.00 80.06 106 PRO A O 1
ATOM 881 N N . HIS A 1 107 ? 40.852 12.483 -91.267 1.00 78.81 107 HIS A N 1
ATOM 882 C CA . HIS A 1 107 ? 39.823 13.025 -90.369 1.00 78.81 107 HIS A CA 1
ATOM 883 C C . HIS A 1 107 ? 39.066 11.953 -89.548 1.00 78.81 107 HIS A C 1
ATOM 885 O O . HIS A 1 107 ? 38.974 12.125 -88.328 1.00 78.81 107 HIS A O 1
ATOM 891 N N . PRO A 1 108 ? 38.589 10.824 -90.121 1.00 81.81 108 PRO A N 1
ATOM 892 C CA . PRO A 1 108 ? 37.845 9.809 -89.365 1.00 81.81 108 PRO A CA 1
ATOM 893 C C . PRO A 1 108 ? 38.656 9.158 -88.237 1.00 81.81 108 PRO A C 1
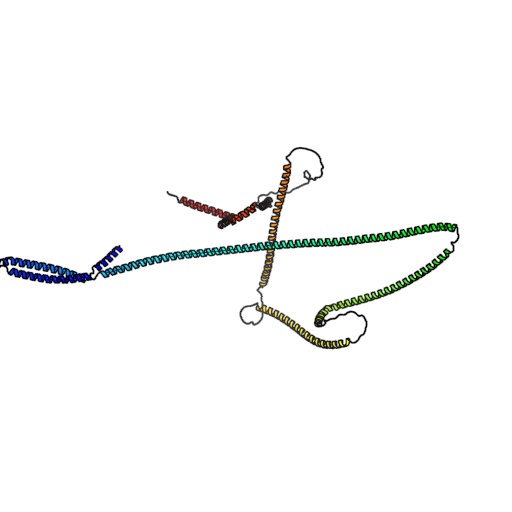ATOM 895 O O . PRO A 1 108 ? 38.106 8.848 -87.182 1.00 81.81 108 PRO A O 1
ATOM 898 N N . PHE A 1 109 ? 39.968 8.982 -88.430 1.00 80.56 109 PHE A N 1
ATOM 899 C CA . PHE A 1 109 ? 40.852 8.394 -87.419 1.00 80.56 109 PHE A CA 1
ATOM 900 C C . PHE A 1 109 ? 41.077 9.348 -86.244 1.00 80.56 109 PHE A C 1
ATOM 902 O O . PHE A 1 109 ? 40.988 8.935 -85.090 1.00 80.56 109 PHE A O 1
ATOM 909 N N . ILE A 1 110 ? 41.313 10.634 -86.529 1.00 83.56 110 ILE A N 1
ATOM 910 C CA . ILE A 1 110 ? 41.486 11.653 -85.484 1.00 83.56 110 ILE A CA 1
ATOM 911 C C . ILE A 1 110 ? 40.170 11.836 -84.708 1.00 83.56 110 ILE A C 1
ATOM 913 O O . ILE A 1 110 ? 40.190 11.908 -83.481 1.00 83.56 110 ILE A O 1
ATOM 917 N N . GLN A 1 111 ? 39.022 11.827 -85.396 1.00 82.44 111 GLN A N 1
ATOM 918 C CA . GLN A 1 111 ? 37.707 11.890 -84.753 1.00 82.44 111 GLN A CA 1
ATOM 919 C C . GLN A 1 111 ? 37.460 10.694 -83.816 1.00 82.44 111 GLN A C 1
ATOM 921 O O . GLN A 1 111 ? 37.014 10.893 -82.687 1.00 82.44 111 GLN A O 1
ATOM 926 N N . GLY A 1 112 ? 37.808 9.472 -84.238 1.00 84.06 112 GLY A N 1
ATOM 927 C CA . GLY A 1 112 ? 37.702 8.276 -83.394 1.00 84.06 112 GLY A CA 1
ATOM 928 C C . GLY A 1 112 ? 38.519 8.378 -82.101 1.00 84.06 112 GLY A C 1
ATOM 929 O O . GLY A 1 112 ? 37.995 8.092 -81.027 1.00 84.06 112 GLY A O 1
ATOM 930 N N . LEU A 1 113 ? 39.760 8.873 -82.184 1.00 82.12 113 LEU A N 1
ATOM 931 C CA . LEU A 1 113 ? 40.616 9.109 -81.012 1.00 82.12 113 LEU A CA 1
ATOM 932 C C . LEU A 1 113 ? 40.038 10.175 -80.064 1.00 82.12 113 LEU A C 1
ATOM 934 O O . LEU A 1 113 ? 40.097 10.019 -78.845 1.00 82.12 113 LEU A O 1
ATOM 938 N N . VAL A 1 114 ? 39.445 11.244 -80.608 1.00 81.94 114 VAL A N 1
ATOM 939 C CA . VAL A 1 114 ? 38.766 12.287 -79.817 1.00 81.94 114 VAL A CA 1
ATOM 940 C C . VAL A 1 114 ? 37.557 11.726 -79.062 1.00 81.94 114 VAL A C 1
ATOM 942 O O . VAL A 1 114 ? 37.296 12.143 -77.932 1.00 81.94 114 VAL A O 1
ATOM 945 N N . ASP A 1 115 ? 36.811 10.795 -79.654 1.00 83.69 115 ASP A N 1
ATOM 946 C CA . ASP A 1 115 ? 35.632 10.208 -79.013 1.00 83.69 115 ASP A CA 1
ATOM 947 C C . ASP A 1 115 ? 35.998 9.104 -78.000 1.00 83.69 115 ASP A C 1
ATOM 949 O O . ASP A 1 115 ? 35.427 9.078 -76.908 1.00 83.69 115 ASP A O 1
ATOM 953 N N . GLU A 1 116 ? 37.026 8.289 -78.266 1.00 83.12 116 GLU A N 1
ATOM 954 C CA . GLU A 1 116 ? 37.602 7.356 -77.279 1.00 83.12 116 GLU A CA 1
ATOM 955 C C . GLU A 1 116 ? 38.125 8.097 -76.032 1.00 83.12 116 GLU A C 1
ATOM 957 O O . GLU A 1 116 ? 37.849 7.697 -74.896 1.00 83.12 116 GLU A O 1
ATOM 962 N N . GLN A 1 117 ? 38.791 9.242 -76.223 1.00 81.31 117 GLN A N 1
ATOM 963 C CA . GLN A 1 117 ? 39.279 10.091 -75.131 1.00 81.31 117 GLN A CA 1
ATOM 964 C C . GLN A 1 117 ? 38.137 10.647 -74.257 1.00 81.31 117 GLN A C 1
ATOM 966 O O . GLN A 1 117 ? 38.263 10.706 -73.029 1.00 81.31 117 GLN A O 1
ATOM 971 N N . LYS A 1 118 ? 36.985 11.005 -74.848 1.00 82.38 118 LYS A N 1
ATOM 972 C CA . LYS A 1 118 ? 35.796 11.441 -74.085 1.00 82.38 118 LYS A CA 1
ATOM 973 C C . LYS A 1 118 ? 35.226 10.316 -73.223 1.00 82.38 118 LYS A C 1
ATOM 975 O O . LYS A 1 118 ? 34.876 10.565 -72.067 1.00 82.38 118 LYS A O 1
ATOM 980 N N . GLU A 1 119 ? 35.136 9.096 -73.751 1.00 85.44 119 GLU A N 1
ATOM 981 C CA . GLU A 1 119 ? 34.652 7.942 -72.981 1.00 85.44 119 GLU A CA 1
ATOM 982 C C . GLU A 1 119 ? 35.633 7.545 -71.866 1.00 85.44 119 GLU A C 1
ATOM 984 O O . GLU A 1 119 ? 35.207 7.289 -70.737 1.00 85.44 119 GLU A O 1
ATOM 989 N N . SER A 1 120 ? 36.944 7.611 -72.122 1.00 83.12 120 SER A N 1
ATOM 990 C CA . SER A 1 120 ? 37.988 7.444 -71.098 1.00 83.12 120 SER A CA 1
ATOM 991 C C . SER A 1 120 ? 37.840 8.460 -69.951 1.00 83.12 120 SER A C 1
ATOM 993 O O . SER A 1 120 ? 37.842 8.091 -68.771 1.00 83.12 120 SER A O 1
ATOM 995 N N . GLY A 1 121 ? 37.593 9.735 -70.277 1.00 83.00 121 GLY A N 1
ATOM 996 C CA . GLY A 1 121 ? 37.321 10.787 -69.291 1.00 83.00 121 GLY A CA 1
ATOM 997 C C . GLY A 1 121 ? 36.066 10.528 -68.444 1.00 83.00 121 GLY A C 1
ATOM 998 O O . GLY A 1 121 ? 36.097 10.709 -67.221 1.00 83.00 121 GLY A O 1
ATOM 999 N N . LYS A 1 122 ? 34.977 10.042 -69.057 1.00 86.88 122 LYS A N 1
ATOM 1000 C CA . LYS A 1 122 ? 33.762 9.622 -68.331 1.00 86.88 122 LYS A CA 1
ATOM 1001 C C . LYS A 1 122 ? 34.039 8.443 -67.401 1.00 86.88 122 LYS A C 1
ATOM 1003 O O . LYS A 1 122 ? 33.626 8.484 -66.243 1.00 86.88 122 LYS A O 1
ATOM 1008 N N . TYR A 1 123 ? 34.761 7.425 -67.871 1.00 84.56 123 TYR A N 1
ATOM 1009 C CA . TYR A 1 123 ? 35.125 6.263 -67.058 1.00 84.56 123 TYR A CA 1
ATOM 1010 C C . TYR A 1 123 ? 35.963 6.668 -65.838 1.00 84.56 123 TYR A C 1
ATOM 1012 O O . TYR A 1 123 ? 35.679 6.231 -64.721 1.00 84.56 123 TYR A O 1
ATOM 1020 N N . LEU A 1 124 ? 36.939 7.566 -66.015 1.00 89.50 124 LEU A N 1
ATOM 1021 C CA . LEU A 1 124 ? 37.728 8.107 -64.908 1.00 89.50 124 LEU A CA 1
ATOM 1022 C C . LEU A 1 124 ? 36.846 8.864 -63.902 1.00 89.50 124 LEU A C 1
ATOM 1024 O O . LEU A 1 124 ? 36.955 8.625 -62.699 1.00 89.50 124 LEU A O 1
ATOM 1028 N N . SER A 1 125 ? 35.933 9.719 -64.377 1.00 89.56 125 SER A N 1
ATOM 1029 C CA . SER A 1 125 ? 34.980 10.436 -63.519 1.00 89.56 125 SER A CA 1
ATOM 1030 C C . SER A 1 125 ? 34.123 9.469 -62.690 1.00 89.56 125 SER A C 1
ATOM 1032 O O . SER A 1 125 ? 34.165 9.524 -61.457 1.00 89.56 125 SER A O 1
ATOM 1034 N N . ILE A 1 126 ? 33.471 8.500 -63.341 1.00 91.44 126 ILE A N 1
ATOM 1035 C CA . ILE A 1 126 ? 32.649 7.459 -62.701 1.00 91.44 126 ILE A CA 1
ATOM 1036 C C . ILE A 1 126 ? 33.480 6.616 -61.720 1.00 91.44 126 ILE A C 1
ATOM 1038 O O . ILE A 1 126 ? 32.997 6.257 -60.645 1.00 91.44 126 ILE A O 1
ATOM 1042 N N . SER A 1 127 ? 34.743 6.319 -62.036 1.00 92.62 127 SER A N 1
ATOM 1043 C CA . SER A 1 127 ? 35.646 5.601 -61.130 1.00 92.62 127 SER A CA 1
ATOM 1044 C C . SER A 1 127 ? 35.979 6.421 -59.877 1.00 92.62 127 SER A C 1
ATOM 1046 O O . SER A 1 127 ? 36.011 5.861 -58.779 1.00 92.62 127 SER A O 1
ATOM 1048 N N . THR A 1 128 ? 36.202 7.735 -60.003 1.00 91.06 128 THR A N 1
ATOM 1049 C CA . THR A 1 128 ? 36.431 8.607 -58.833 1.00 91.06 128 THR A CA 1
ATOM 1050 C C . THR A 1 128 ? 35.175 8.783 -57.980 1.00 91.06 128 THR A C 1
ATOM 1052 O O . THR A 1 128 ? 35.275 8.832 -56.755 1.00 91.06 128 THR A O 1
ATOM 1055 N N . GLU A 1 129 ? 33.992 8.818 -58.594 1.00 94.19 129 GLU A N 1
ATOM 1056 C CA . GLU A 1 129 ? 32.713 8.856 -57.881 1.00 94.19 129 GLU A CA 1
ATOM 1057 C C . GLU A 1 129 ? 32.462 7.545 -57.123 1.00 94.19 129 GLU A C 1
ATOM 1059 O O . GLU A 1 129 ? 32.187 7.568 -55.926 1.00 94.19 129 GLU A O 1
ATOM 1064 N N . ASN A 1 130 ? 32.684 6.392 -57.763 1.00 92.25 130 ASN A N 1
ATOM 1065 C CA . ASN A 1 130 ? 32.611 5.085 -57.104 1.00 92.25 130 ASN A CA 1
ATOM 1066 C C . ASN A 1 130 ? 33.610 4.939 -55.943 1.00 92.25 130 ASN A C 1
ATOM 1068 O O . ASN A 1 130 ? 33.305 4.262 -54.961 1.00 92.25 130 ASN A O 1
ATOM 1072 N N . ALA A 1 131 ? 34.796 5.548 -56.036 1.00 94.12 131 ALA A N 1
ATOM 1073 C CA . ALA A 1 131 ? 35.754 5.572 -54.932 1.00 94.12 131 ALA A CA 1
ATOM 1074 C C . ALA A 1 131 ? 35.220 6.389 -53.741 1.00 94.12 131 ALA A C 1
ATOM 1076 O O . ALA A 1 131 ? 35.212 5.878 -52.621 1.00 94.12 131 ALA A O 1
ATOM 1077 N N . LYS A 1 132 ? 34.687 7.595 -53.991 1.00 95.25 132 LYS A N 1
ATOM 1078 C CA . LYS A 1 132 ? 34.057 8.444 -52.963 1.00 95.25 132 LYS A CA 1
ATOM 1079 C C . LYS A 1 132 ? 32.854 7.764 -52.311 1.00 95.25 132 LYS A C 1
ATOM 1081 O O . LYS A 1 132 ? 32.802 7.668 -51.094 1.00 95.25 132 LYS A O 1
ATOM 1086 N N . LEU A 1 133 ? 31.946 7.187 -53.101 1.00 94.69 133 LEU A N 1
ATOM 1087 C CA . LEU A 1 133 ? 30.777 6.469 -52.577 1.00 94.69 133 LEU A CA 1
ATOM 1088 C C . LEU A 1 133 ? 31.175 5.276 -51.691 1.00 94.69 133 LEU A C 1
ATOM 1090 O O . LEU A 1 133 ? 30.522 5.012 -50.682 1.00 94.69 133 LEU A O 1
ATOM 1094 N N . LYS A 1 134 ? 32.263 4.565 -52.018 1.00 95.88 134 LYS A N 1
ATOM 1095 C CA . LYS A 1 134 ? 32.808 3.497 -51.159 1.00 95.88 134 LYS A CA 1
ATOM 1096 C C . LYS A 1 134 ? 33.401 4.040 -49.856 1.00 95.88 134 LYS A C 1
ATOM 1098 O O . LYS A 1 134 ? 33.224 3.406 -48.816 1.00 95.88 134 LYS A O 1
ATOM 1103 N N . GLU A 1 135 ? 34.073 5.188 -49.899 1.00 95.69 135 GLU A N 1
ATOM 1104 C CA . GLU A 1 135 ? 34.575 5.883 -48.709 1.00 95.69 135 GLU A CA 1
ATOM 1105 C C . GLU A 1 135 ? 33.419 6.354 -47.811 1.00 95.69 135 GLU A C 1
ATOM 1107 O O . GLU A 1 135 ? 33.398 6.026 -46.624 1.00 95.69 135 GLU A O 1
ATOM 1112 N N . ASP A 1 136 ? 32.396 6.995 -48.381 1.00 96.00 136 ASP A N 1
ATOM 1113 C CA . ASP A 1 136 ? 31.188 7.424 -47.667 1.00 96.00 136 ASP A CA 1
ATOM 1114 C C . ASP A 1 136 ? 30.463 6.238 -47.013 1.00 96.00 136 ASP A C 1
ATOM 1116 O O . ASP A 1 136 ? 30.111 6.295 -45.833 1.00 96.00 136 ASP A O 1
ATOM 1120 N N . ILE A 1 137 ? 30.304 5.116 -47.728 1.00 95.19 137 ILE A N 1
ATOM 1121 C CA . ILE A 1 137 ? 29.742 3.874 -47.170 1.00 95.19 137 ILE A CA 1
ATOM 1122 C C . ILE A 1 137 ? 30.601 3.352 -46.006 1.00 95.19 137 ILE A C 1
ATOM 1124 O O . ILE A 1 137 ? 30.055 2.915 -44.989 1.00 95.19 137 ILE A O 1
ATOM 1128 N N . ALA A 1 138 ? 31.933 3.404 -46.102 1.00 95.62 138 ALA A N 1
ATOM 1129 C CA . ALA A 1 138 ? 32.819 2.991 -45.013 1.00 95.62 138 ALA A CA 1
ATOM 1130 C C . ALA A 1 138 ? 32.689 3.910 -43.781 1.00 95.62 138 ALA A C 1
ATOM 1132 O O . ALA A 1 138 ? 32.588 3.417 -42.651 1.00 95.62 138 ALA A O 1
ATOM 1133 N N . VAL A 1 139 ? 32.612 5.229 -43.984 1.00 96.12 139 VAL A N 1
ATOM 1134 C CA . VAL A 1 139 ? 32.404 6.229 -42.923 1.00 96.12 139 VAL A CA 1
ATOM 1135 C C . VAL A 1 139 ? 31.030 6.066 -42.265 1.00 96.12 139 VAL A C 1
ATOM 1137 O O . VAL A 1 139 ? 30.936 6.057 -41.032 1.00 96.12 139 VAL A O 1
ATOM 1140 N N . LEU A 1 140 ? 29.967 5.870 -43.050 1.00 94.69 140 LEU A N 1
ATOM 1141 C CA . LEU A 1 140 ? 28.612 5.616 -42.552 1.00 94.69 140 LEU A CA 1
ATOM 1142 C C . LEU A 1 140 ? 28.537 4.310 -41.753 1.00 94.69 140 LEU A C 1
ATOM 1144 O O . LEU A 1 140 ? 27.979 4.301 -40.656 1.00 94.69 140 LEU A O 1
ATOM 1148 N N . ASN A 1 141 ? 29.172 3.233 -42.222 1.00 95.50 141 ASN A N 1
ATOM 1149 C CA . ASN A 1 141 ? 29.255 1.975 -41.476 1.00 95.50 141 ASN A CA 1
ATOM 1150 C C . ASN A 1 141 ? 30.039 2.126 -40.160 1.00 95.50 141 ASN A C 1
ATOM 1152 O O . ASN A 1 141 ? 29.611 1.616 -39.121 1.00 95.50 141 ASN A O 1
ATOM 1156 N N . ALA A 1 142 ? 31.142 2.881 -40.156 1.00 95.25 142 ALA A N 1
ATOM 1157 C CA . ALA A 1 142 ? 31.881 3.193 -38.932 1.00 95.25 142 ALA A CA 1
ATOM 1158 C C . ALA A 1 142 ? 31.046 4.038 -37.947 1.00 95.25 142 ALA A C 1
ATOM 1160 O O . ALA A 1 142 ? 31.097 3.807 -36.734 1.00 95.25 142 ALA A O 1
ATOM 1161 N N . LYS A 1 143 ? 30.240 4.983 -38.452 1.00 95.81 143 LYS A N 1
ATOM 1162 C CA . LYS A 1 143 ? 29.295 5.779 -37.653 1.00 95.81 143 LYS A CA 1
ATOM 1163 C C . LYS A 1 143 ? 28.171 4.912 -37.079 1.00 95.81 143 LYS A C 1
ATOM 1165 O O . LYS A 1 143 ? 27.913 5.006 -35.882 1.00 95.81 143 LYS A O 1
ATOM 1170 N N . ASN A 1 144 ? 27.582 4.016 -37.872 1.00 94.19 144 ASN A N 1
ATOM 1171 C CA . ASN A 1 144 ? 26.569 3.060 -37.413 1.00 94.19 144 ASN A CA 1
ATOM 1172 C C . ASN A 1 144 ? 27.122 2.121 -36.334 1.00 94.19 144 ASN A C 1
ATOM 1174 O O . ASN A 1 144 ? 26.493 1.956 -35.293 1.00 94.19 144 ASN A O 1
ATOM 1178 N N . LYS A 1 145 ? 28.342 1.588 -36.495 1.00 95.25 145 LYS A N 1
ATOM 1179 C CA . LYS A 1 145 ? 28.987 0.765 -35.456 1.00 95.25 145 LYS A CA 1
ATOM 1180 C C . LYS A 1 145 ? 29.189 1.535 -34.143 1.00 95.25 145 LYS A C 1
ATOM 1182 O O . LYS A 1 145 ? 28.990 0.971 -33.068 1.00 95.25 145 LYS A O 1
ATOM 1187 N N . LYS A 1 146 ? 29.549 2.824 -34.213 1.00 95.19 146 LYS A N 1
ATOM 1188 C CA . LYS A 1 146 ? 29.615 3.697 -33.029 1.00 95.19 146 LYS A CA 1
ATOM 1189 C C . LYS A 1 146 ? 28.228 3.901 -32.414 1.00 95.19 146 LYS A C 1
ATOM 1191 O O . LYS A 1 146 ? 28.104 3.731 -31.205 1.00 95.19 146 LYS A O 1
ATOM 1196 N N . LEU A 1 147 ? 27.205 4.209 -33.217 1.00 94.81 147 LEU A N 1
ATOM 1197 C CA . LEU A 1 147 ? 25.820 4.397 -32.759 1.00 94.81 147 LEU A CA 1
ATOM 1198 C C . LEU A 1 147 ? 25.271 3.152 -32.052 1.00 94.81 147 LEU A C 1
ATOM 1200 O O . LEU A 1 147 ? 24.836 3.282 -30.915 1.00 94.81 147 LEU A O 1
ATOM 1204 N N . MET A 1 148 ? 25.429 1.954 -32.623 1.00 95.25 148 MET A N 1
ATOM 1205 C CA . MET A 1 148 ? 25.079 0.679 -31.967 1.00 95.25 148 MET A CA 1
ATOM 1206 C C . MET A 1 148 ? 25.783 0.520 -30.605 1.00 95.25 148 MET A C 1
ATOM 1208 O O . MET A 1 148 ? 25.190 0.078 -29.624 1.00 95.25 148 MET A O 1
ATOM 1212 N N . GLY A 1 149 ? 27.052 0.935 -30.505 1.00 94.19 149 GLY A N 1
ATOM 1213 C CA . GLY A 1 149 ? 27.798 0.952 -29.242 1.00 94.19 149 GLY A CA 1
ATOM 1214 C C . GLY A 1 149 ? 27.377 2.057 -28.259 1.00 94.19 149 GLY A C 1
ATOM 1215 O O . GLY A 1 149 ? 27.696 1.969 -27.073 1.00 94.19 149 GLY A O 1
ATOM 1216 N N . HIS A 1 150 ? 26.696 3.113 -28.708 1.00 94.00 150 HIS A N 1
ATOM 1217 C CA . HIS A 1 150 ? 26.027 4.089 -27.840 1.00 94.00 150 HIS A CA 1
ATOM 1218 C C . HIS A 1 150 ? 24.655 3.573 -27.389 1.00 94.00 150 HIS A C 1
ATOM 1220 O O . HIS A 1 150 ? 24.352 3.668 -26.206 1.00 94.00 150 HIS A O 1
ATOM 1226 N N . GLU A 1 151 ? 23.885 2.960 -28.285 1.00 95.06 151 GLU A N 1
ATOM 1227 C CA . GLU A 1 151 ? 22.581 2.347 -28.014 1.00 95.06 151 GLU A CA 1
ATOM 1228 C C . GLU A 1 151 ? 22.688 1.203 -26.997 1.00 95.06 151 GLU A C 1
ATOM 1230 O O . GLU A 1 151 ? 21.988 1.209 -25.990 1.00 95.06 151 GLU A O 1
ATOM 1235 N N . ALA A 1 152 ? 23.653 0.291 -27.157 1.00 95.62 152 ALA A N 1
ATOM 1236 C CA . ALA A 1 152 ? 23.909 -0.767 -26.176 1.00 95.62 152 ALA A CA 1
ATOM 1237 C C . ALA A 1 152 ? 24.250 -0.214 -24.775 1.00 95.62 152 ALA A C 1
ATOM 1239 O O . ALA A 1 152 ? 23.821 -0.767 -23.762 1.00 95.62 152 ALA A O 1
ATOM 1240 N N . ARG A 1 153 ? 24.984 0.909 -24.701 1.00 95.94 153 ARG A N 1
ATOM 1241 C CA . ARG A 1 153 ? 25.263 1.604 -23.431 1.00 95.94 153 ARG A CA 1
ATOM 1242 C C . ARG A 1 153 ? 24.027 2.306 -22.876 1.00 95.94 153 ARG A C 1
ATOM 1244 O O . ARG A 1 153 ? 23.815 2.240 -21.671 1.00 95.94 153 ARG A O 1
ATOM 1251 N N . ALA A 1 154 ? 23.216 2.938 -23.723 1.00 95.69 154 ALA A N 1
ATOM 1252 C CA . ALA A 1 154 ? 21.958 3.561 -23.320 1.00 95.69 154 ALA A CA 1
ATOM 1253 C C . ALA A 1 154 ? 20.993 2.516 -22.741 1.00 95.69 154 ALA A C 1
ATOM 1255 O O . ALA A 1 154 ? 20.501 2.704 -21.636 1.00 95.69 154 ALA A O 1
ATOM 1256 N N . ASN A 1 155 ? 20.834 1.370 -23.409 1.00 95.81 155 ASN A N 1
ATOM 1257 C CA . ASN A 1 155 ? 20.011 0.254 -22.938 1.00 95.81 155 ASN A CA 1
ATOM 1258 C C . ASN A 1 155 ? 20.534 -0.334 -21.617 1.00 95.81 155 ASN A C 1
ATOM 1260 O O . ASN A 1 155 ? 19.745 -0.635 -20.726 1.00 95.81 155 ASN A O 1
ATOM 1264 N N . HIS A 1 156 ? 21.856 -0.445 -21.437 1.00 96.44 156 HIS A N 1
ATOM 1265 C CA . HIS A 1 156 ? 22.423 -0.894 -20.162 1.00 96.44 156 HIS A CA 1
ATOM 1266 C C . HIS A 1 156 ? 22.208 0.123 -19.027 1.00 96.44 156 HIS A C 1
ATOM 1268 O O . HIS A 1 156 ? 21.863 -0.267 -17.913 1.00 96.44 156 HIS A O 1
ATOM 1274 N N . ILE A 1 157 ? 22.365 1.423 -19.299 1.00 95.50 157 ILE A N 1
ATOM 1275 C CA . ILE A 1 157 ? 22.080 2.494 -18.331 1.00 95.50 157 ILE A CA 1
ATOM 1276 C C . ILE A 1 157 ? 20.584 2.526 -17.990 1.00 95.50 157 ILE A C 1
ATOM 1278 O O . ILE A 1 157 ? 20.246 2.643 -16.816 1.00 95.50 157 ILE A O 1
ATOM 1282 N N . GLN A 1 158 ? 19.699 2.347 -18.974 1.00 96.12 158 GLN A N 1
ATOM 1283 C CA . GLN A 1 158 ? 18.256 2.238 -18.763 1.00 96.12 158 GLN A CA 1
ATOM 1284 C C . GLN A 1 158 ? 17.926 1.040 -17.865 1.00 96.12 158 GLN A C 1
ATOM 1286 O O . GLN A 1 158 ? 17.268 1.208 -16.847 1.00 96.12 158 GLN A O 1
ATOM 1291 N N . GLN A 1 159 ? 18.487 -0.139 -18.146 1.00 96.25 159 GLN A N 1
ATOM 1292 C CA . GLN A 1 159 ? 18.305 -1.324 -17.305 1.00 96.25 159 GLN A CA 1
ATOM 1293 C C . GLN A 1 159 ? 18.832 -1.115 -15.872 1.00 96.25 159 GLN A C 1
ATOM 1295 O O . GLN A 1 159 ? 18.236 -1.602 -14.910 1.00 96.25 159 GLN A O 1
ATOM 1300 N N . GLN A 1 160 ? 19.945 -0.395 -15.689 1.00 96.88 160 GLN A N 1
ATOM 1301 C CA . GLN A 1 160 ? 20.423 -0.017 -14.354 1.00 96.88 160 GLN A CA 1
ATOM 1302 C C . GLN A 1 160 ? 19.468 0.966 -13.661 1.00 96.88 160 GLN A C 1
ATOM 1304 O O . GLN A 1 160 ? 19.195 0.796 -12.472 1.00 96.88 160 GLN A O 1
ATOM 1309 N N . LEU A 1 161 ? 18.937 1.951 -14.389 1.00 94.12 161 LEU A N 1
ATOM 1310 C CA . LEU A 1 161 ? 17.968 2.921 -13.883 1.00 94.12 161 LEU A CA 1
ATOM 1311 C C . LEU A 1 161 ? 16.666 2.234 -13.456 1.00 94.12 161 LEU A C 1
ATOM 1313 O O . LEU A 1 161 ? 16.203 2.476 -12.345 1.00 94.12 161 LEU A O 1
ATOM 1317 N N . ASP A 1 162 ? 16.138 1.321 -14.271 1.00 96.44 162 ASP A N 1
ATOM 1318 C CA . ASP A 1 162 ? 14.939 0.533 -13.973 1.00 96.44 162 ASP A CA 1
ATOM 1319 C C . ASP A 1 162 ? 15.160 -0.363 -12.744 1.00 96.44 162 ASP A C 1
ATOM 1321 O O . ASP A 1 162 ? 14.332 -0.396 -11.836 1.00 96.44 162 ASP A O 1
ATOM 1325 N N . ASN A 1 163 ? 16.321 -1.022 -12.641 1.00 96.88 163 ASN A N 1
ATOM 1326 C CA . ASN A 1 163 ? 16.692 -1.814 -11.464 1.00 96.88 163 ASN A CA 1
ATOM 1327 C C . ASN A 1 163 ? 16.812 -0.969 -10.182 1.00 96.88 163 ASN A C 1
ATOM 1329 O O . ASN A 1 163 ? 16.438 -1.431 -9.102 1.00 96.88 163 ASN A O 1
ATOM 1333 N N . VAL A 1 164 ? 17.350 0.251 -10.270 1.00 95.94 164 VAL A N 1
ATOM 1334 C CA . VAL A 1 164 ? 17.424 1.181 -9.130 1.00 95.94 164 VAL A CA 1
ATOM 1335 C C . VAL A 1 164 ? 16.036 1.712 -8.778 1.00 95.94 164 VAL A C 1
ATOM 1337 O O . VAL A 1 164 ? 15.689 1.741 -7.599 1.00 95.94 164 VAL A O 1
ATOM 1340 N N . ASN A 1 165 ? 15.220 2.065 -9.771 1.00 96.19 165 ASN A N 1
ATOM 1341 C CA . ASN A 1 165 ? 13.850 2.524 -9.574 1.00 96.19 165 ASN A CA 1
ATOM 1342 C C . ASN A 1 165 ? 12.991 1.437 -8.913 1.00 96.19 165 ASN A C 1
ATOM 1344 O O . ASN A 1 165 ? 12.343 1.718 -7.912 1.00 96.19 165 ASN A O 1
ATOM 1348 N N . ASN A 1 166 ? 13.070 0.186 -9.375 1.00 96.56 166 ASN A N 1
ATOM 1349 C CA . ASN A 1 166 ? 12.375 -0.949 -8.760 1.00 96.56 166 ASN A CA 1
ATOM 1350 C C . ASN A 1 166 ? 12.808 -1.153 -7.299 1.00 96.56 166 ASN A C 1
ATOM 1352 O O . ASN A 1 166 ? 11.957 -1.236 -6.420 1.00 96.56 166 ASN A O 1
ATOM 1356 N N . LYS A 1 167 ? 14.115 -1.101 -6.997 1.00 96.75 167 LYS A N 1
ATOM 1357 C CA . LYS A 1 167 ? 14.605 -1.152 -5.605 1.00 96.75 167 LYS A CA 1
ATOM 1358 C C . LYS A 1 167 ? 14.095 0.011 -4.751 1.00 96.75 167 LYS A C 1
ATOM 1360 O O . LYS A 1 167 ? 13.797 -0.189 -3.578 1.00 96.75 167 LYS A O 1
ATOM 1365 N N . ILE A 1 168 ? 13.995 1.219 -5.309 1.00 95.50 168 ILE A N 1
ATOM 1366 C CA . ILE A 1 168 ? 13.417 2.376 -4.610 1.00 95.50 168 ILE A CA 1
ATOM 1367 C C . ILE A 1 168 ? 11.921 2.149 -4.359 1.00 95.50 168 ILE A C 1
ATOM 1369 O O . ILE A 1 168 ? 11.472 2.381 -3.240 1.00 95.50 168 ILE A O 1
ATOM 1373 N N . GLN A 1 169 ? 11.169 1.646 -5.342 1.00 96.56 169 GLN A N 1
ATOM 1374 C CA . GLN A 1 169 ? 9.753 1.293 -5.188 1.00 96.56 169 GLN A CA 1
ATOM 1375 C C . GLN A 1 169 ? 9.554 0.221 -4.108 1.00 96.56 169 GLN A C 1
ATOM 1377 O O . GLN A 1 169 ? 8.706 0.398 -3.238 1.00 96.56 169 GLN A O 1
ATOM 1382 N N . ASP A 1 170 ? 10.373 -0.833 -4.088 1.00 96.81 170 ASP A N 1
ATOM 1383 C CA . ASP A 1 170 ? 10.316 -1.888 -3.068 1.00 96.81 170 ASP A CA 1
ATOM 1384 C C . ASP A 1 170 ? 10.643 -1.354 -1.665 1.00 96.81 170 ASP A C 1
ATOM 1386 O O . ASP A 1 170 ? 9.942 -1.673 -0.700 1.00 96.81 170 ASP A O 1
ATOM 1390 N N . ILE A 1 171 ? 11.664 -0.496 -1.531 1.00 96.50 171 ILE A N 1
ATOM 1391 C CA . ILE A 1 171 ? 12.010 0.154 -0.256 1.00 96.50 171 ILE A CA 1
ATOM 1392 C C . ILE A 1 171 ? 10.875 1.072 0.210 1.00 96.50 171 ILE A C 1
ATOM 1394 O O . ILE A 1 171 ? 10.482 0.999 1.374 1.00 96.50 171 ILE A O 1
ATOM 1398 N N . VAL A 1 172 ? 10.322 1.905 -0.677 1.00 96.94 172 VAL A N 1
ATOM 1399 C CA . VAL A 1 172 ? 9.206 2.811 -0.357 1.00 96.94 172 VAL A CA 1
ATOM 1400 C C . VAL A 1 172 ? 7.967 2.011 0.035 1.00 96.94 172 VAL A C 1
ATOM 1402 O O . VAL A 1 172 ? 7.388 2.283 1.082 1.00 96.94 172 VAL A O 1
ATOM 1405 N N . LYS A 1 173 ? 7.601 0.975 -0.726 1.00 97.31 173 LYS A N 1
ATOM 1406 C CA . LYS A 1 173 ? 6.482 0.074 -0.417 1.00 97.31 173 LYS A CA 1
ATOM 1407 C C . LYS A 1 173 ? 6.666 -0.619 0.935 1.00 97.31 173 LYS A C 1
ATOM 1409 O O . LYS A 1 173 ? 5.724 -0.679 1.720 1.00 97.31 173 LYS A O 1
ATOM 1414 N N . THR A 1 174 ? 7.878 -1.086 1.236 1.00 96.75 174 THR A N 1
ATOM 1415 C CA . THR A 1 174 ? 8.203 -1.712 2.528 1.00 96.75 174 THR A CA 1
ATOM 1416 C C . THR A 1 174 ? 8.103 -0.705 3.677 1.00 96.75 174 THR A C 1
ATOM 1418 O O . THR A 1 174 ? 7.502 -1.013 4.702 1.00 96.75 174 THR A O 1
ATOM 1421 N N . GLN A 1 175 ? 8.623 0.516 3.509 1.00 96.25 175 GLN A N 1
ATOM 1422 C CA . GLN A 1 175 ? 8.532 1.574 4.524 1.00 96.25 175 GLN A CA 1
ATOM 1423 C C . GLN A 1 175 ? 7.094 2.054 4.749 1.00 96.25 175 GLN A C 1
ATOM 1425 O O . GLN A 1 175 ? 6.709 2.283 5.894 1.00 96.25 175 GLN A O 1
ATOM 1430 N N . VAL A 1 176 ? 6.291 2.176 3.688 1.00 96.69 176 VAL A N 1
ATOM 1431 C CA . VAL A 1 176 ? 4.859 2.495 3.786 1.00 96.69 176 VAL A CA 1
ATOM 1432 C C . VAL A 1 176 ? 4.129 1.378 4.527 1.00 96.69 176 VAL A C 1
ATOM 1434 O O . VAL A 1 176 ? 3.471 1.667 5.518 1.00 96.69 176 VAL A O 1
ATOM 1437 N N . SER A 1 177 ? 4.335 0.111 4.155 1.00 97.44 177 SER A N 1
ATOM 1438 C CA . SER A 1 177 ? 3.733 -1.036 4.851 1.00 97.44 177 SER A CA 1
ATOM 1439 C C . SER A 1 177 ? 4.116 -1.094 6.335 1.00 97.44 177 SER A C 1
ATOM 1441 O O . SER A 1 177 ? 3.260 -1.368 7.171 1.00 97.44 177 SER A O 1
ATOM 1443 N N . GLN A 1 178 ? 5.376 -0.809 6.683 1.00 96.06 178 GLN A N 1
ATOM 1444 C CA . GLN A 1 178 ? 5.826 -0.734 8.079 1.00 96.06 178 GLN A CA 1
ATOM 1445 C C . GLN A 1 178 ? 5.147 0.416 8.831 1.00 96.06 178 GLN A C 1
ATOM 1447 O O . GLN A 1 178 ? 4.714 0.229 9.965 1.00 96.06 178 GLN A O 1
ATOM 1452 N N . LYS A 1 179 ? 5.004 1.594 8.209 1.00 95.88 179 LYS A N 1
ATOM 1453 C CA . LYS A 1 179 ? 4.319 2.739 8.827 1.00 95.88 179 LYS A CA 1
ATOM 1454 C C . LYS A 1 179 ? 2.816 2.528 8.960 1.00 95.88 179 LYS A C 1
ATOM 1456 O O . LYS A 1 179 ? 2.250 2.931 9.969 1.00 95.88 179 LYS A O 1
ATOM 1461 N N . GLU A 1 180 ? 2.178 1.865 8.003 1.00 95.19 180 GLU A N 1
ATOM 1462 C CA . GLU A 1 180 ? 0.781 1.445 8.117 1.00 95.19 180 GLU A CA 1
ATOM 1463 C C . GLU A 1 180 ? 0.590 0.434 9.255 1.00 95.19 180 GLU A C 1
ATOM 1465 O O . GLU A 1 180 ? -0.378 0.544 10.002 1.00 95.19 180 GLU A O 1
ATOM 1470 N N . GLU A 1 181 ? 1.512 -0.517 9.436 1.00 96.00 181 GLU A N 1
ATOM 1471 C CA . GLU A 1 181 ? 1.462 -1.478 10.544 1.00 96.00 181 GLU A CA 1
ATOM 1472 C C . GLU A 1 181 ? 1.717 -0.814 11.911 1.00 96.00 181 GLU A C 1
ATOM 1474 O O . GLU A 1 181 ? 1.021 -1.123 12.879 1.00 96.00 181 GLU A O 1
ATOM 1479 N N . GLU A 1 182 ? 2.662 0.128 11.999 1.00 96.44 182 GLU A N 1
ATOM 1480 C CA . GLU A 1 182 ? 2.874 0.953 13.197 1.00 96.44 182 GLU A CA 1
ATOM 1481 C C . GLU A 1 182 ? 1.619 1.771 13.545 1.00 96.44 182 GLU A C 1
ATOM 1483 O O . GLU A 1 182 ? 1.137 1.688 14.672 1.00 96.44 182 GLU A O 1
ATOM 1488 N N . ILE A 1 183 ? 1.040 2.496 12.578 1.00 94.88 183 ILE A N 1
ATOM 1489 C CA . ILE A 1 183 ? -0.169 3.317 12.783 1.00 94.88 183 ILE A CA 1
ATOM 1490 C C . ILE A 1 183 ? -1.374 2.447 13.166 1.00 94.88 183 ILE A C 1
ATOM 1492 O O . ILE A 1 183 ? -2.166 2.850 14.020 1.00 94.88 183 ILE A O 1
ATOM 1496 N N . ARG A 1 184 ? -1.515 1.247 12.583 1.00 96.88 184 ARG A N 1
ATOM 1497 C CA . ARG A 1 184 ? -2.539 0.270 12.994 1.00 96.88 184 ARG A CA 1
ATOM 1498 C C . ARG A 1 184 ? -2.351 -0.127 14.455 1.00 96.88 184 ARG A C 1
ATOM 1500 O O . ARG A 1 184 ? -3.282 0.043 15.227 1.00 96.88 184 ARG A O 1
ATOM 1507 N N . LYS A 1 185 ? -1.142 -0.526 14.865 1.00 97.19 185 LYS A N 1
ATOM 1508 C CA . LYS A 1 185 ? -0.846 -0.882 16.266 1.00 97.19 185 LYS A CA 1
ATOM 1509 C C . LYS A 1 185 ? -1.070 0.281 17.233 1.00 97.19 185 LYS A C 1
ATOM 1511 O O . LYS A 1 185 ? -1.614 0.070 18.311 1.00 97.19 185 LYS A O 1
ATOM 1516 N N . GLU A 1 186 ? -0.684 1.505 16.873 1.00 96.44 186 GLU A N 1
ATOM 1517 C CA . GLU A 1 186 ? -0.977 2.700 17.678 1.00 96.44 186 GLU A CA 1
ATOM 1518 C C . GLU A 1 186 ? -2.490 2.947 17.803 1.00 96.44 186 GLU A C 1
ATOM 1520 O O . GLU A 1 186 ? -2.968 3.261 18.894 1.00 96.44 186 GLU A O 1
ATOM 1525 N N . SER A 1 187 ? -3.247 2.741 16.721 1.00 94.81 187 SER A N 1
ATOM 1526 C CA . SER A 1 187 ? -4.711 2.867 16.709 1.00 94.81 187 SER A CA 1
ATOM 1527 C C . SER A 1 187 ? -5.388 1.778 17.544 1.00 94.81 187 SER A C 1
ATOM 1529 O O . SER A 1 187 ? -6.257 2.092 18.351 1.00 94.81 187 SER A O 1
ATOM 1531 N N . ASP A 1 188 ? -4.961 0.521 17.411 1.00 97.00 188 ASP A N 1
ATOM 1532 C CA . ASP A 1 188 ? -5.492 -0.621 18.162 1.00 97.00 188 ASP A CA 1
ATOM 1533 C C . ASP A 1 188 ? -5.213 -0.467 19.667 1.00 97.00 188 ASP A C 1
ATOM 1535 O O . ASP A 1 188 ? -6.118 -0.632 20.485 1.00 97.00 188 ASP A O 1
ATOM 1539 N N . ASN A 1 189 ? -3.997 -0.042 20.039 1.00 96.38 189 ASN A N 1
ATOM 1540 C CA . ASN A 1 189 ? -3.641 0.286 21.424 1.00 96.38 189 ASN A CA 1
ATOM 1541 C C . ASN A 1 189 ? -4.483 1.450 21.978 1.00 96.38 189 ASN A C 1
ATOM 1543 O O . ASN A 1 189 ? -4.908 1.412 23.133 1.00 96.38 189 ASN A O 1
ATOM 1547 N N . LEU A 1 190 ? -4.743 2.486 21.170 1.00 98.06 190 LEU A N 1
ATOM 1548 C CA . LEU A 1 190 ? -5.598 3.607 21.566 1.00 98.06 190 LEU A CA 1
ATOM 1549 C C . LEU A 1 190 ? -7.055 3.161 21.756 1.00 98.06 190 LEU A C 1
ATOM 1551 O O . LEU A 1 190 ? -7.680 3.551 22.741 1.00 98.06 190 LEU A O 1
ATOM 1555 N N . ILE A 1 191 ? -7.583 2.325 20.858 1.00 96.06 191 ILE A N 1
ATOM 1556 C CA . ILE A 1 191 ? -8.925 1.735 20.967 1.00 96.06 191 ILE A CA 1
ATOM 1557 C C . ILE A 1 191 ? -9.024 0.868 22.226 1.00 96.06 191 ILE A C 1
ATOM 1559 O O . ILE A 1 191 ? -9.995 1.001 22.971 1.00 96.06 191 ILE A O 1
ATOM 1563 N N . GLN A 1 192 ? -8.020 0.033 22.509 1.00 96.94 192 GLN A N 1
ATOM 1564 C CA . GLN A 1 192 ? -7.979 -0.780 23.724 1.00 96.94 192 GLN A CA 1
ATOM 1565 C C . GLN A 1 192 ? -7.974 0.097 24.984 1.00 96.94 192 GLN A C 1
ATOM 1567 O O . GLN A 1 192 ? -8.837 -0.081 25.838 1.00 96.94 192 GLN A O 1
ATOM 1572 N N . HIS A 1 193 ? -7.084 1.088 25.074 1.00 96.94 193 HIS A N 1
ATOM 1573 C CA . HIS A 1 193 ? -7.023 1.998 26.223 1.00 96.94 193 HIS A CA 1
ATOM 1574 C C . HIS A 1 193 ? -8.320 2.811 26.402 1.00 96.94 193 HIS A C 1
ATOM 1576 O O . HIS A 1 193 ? -8.763 3.048 27.527 1.00 96.94 193 HIS A O 1
ATOM 1582 N N . LEU A 1 194 ? -8.964 3.238 25.309 1.00 95.25 194 LEU A N 1
ATOM 1583 C CA . LEU A 1 194 ? -10.271 3.900 25.372 1.00 95.25 194 LEU A CA 1
ATOM 1584 C C . LEU A 1 194 ? -11.370 2.950 25.863 1.00 95.25 194 LEU A C 1
ATOM 1586 O O . LEU A 1 194 ? -12.197 3.376 26.663 1.00 95.25 194 LEU A O 1
ATOM 1590 N N . LYS A 1 195 ? -11.351 1.679 25.450 1.00 97.31 195 LYS A N 1
ATOM 1591 C CA . LYS A 1 195 ? -12.307 0.650 25.886 1.00 97.31 195 LYS A CA 1
ATOM 1592 C C . LYS A 1 195 ? -12.109 0.237 27.349 1.00 97.31 195 LYS A C 1
ATOM 1594 O O . LYS A 1 195 ? -13.088 0.054 28.064 1.00 97.31 195 LYS A O 1
ATOM 1599 N N . GLU A 1 196 ? -10.864 0.124 27.807 1.00 96.94 196 GLU A N 1
ATOM 1600 C CA . GLU A 1 196 ? -10.524 -0.099 29.220 1.00 96.94 196 GLU A CA 1
ATOM 1601 C C . GLU A 1 196 ? -11.019 1.074 30.076 1.00 96.94 196 GLU A C 1
ATOM 1603 O O . GLU A 1 196 ? -11.765 0.873 31.033 1.00 96.94 196 GLU A O 1
ATOM 1608 N N . ARG A 1 197 ? -10.728 2.313 29.653 1.00 97.69 197 ARG A N 1
ATOM 1609 C CA . ARG A 1 197 ? -11.235 3.532 30.299 1.00 97.69 197 ARG A CA 1
ATOM 1610 C C . ARG A 1 197 ? -12.765 3.623 30.281 1.00 97.69 197 ARG A C 1
ATOM 1612 O O . ARG A 1 197 ? -13.348 4.110 31.246 1.00 97.69 197 ARG A O 1
ATOM 1619 N N . GLU A 1 198 ? -13.419 3.198 29.202 1.00 95.50 198 GLU A N 1
ATOM 1620 C CA . GLU A 1 198 ? -14.881 3.125 29.134 1.00 95.50 198 GLU A CA 1
ATOM 1621 C C . GLU A 1 198 ? -15.420 2.116 30.155 1.00 95.50 198 GLU A C 1
ATOM 1623 O O . GLU A 1 198 ? -16.336 2.453 30.901 1.00 95.50 198 GLU A O 1
ATOM 1628 N N . GLY A 1 199 ? -14.813 0.930 30.257 1.00 97.69 199 GLY A N 1
ATOM 1629 C CA . GLY A 1 199 ? -15.159 -0.081 31.259 1.00 97.69 199 GLY A CA 1
ATOM 1630 C C . GLY A 1 199 ? -14.995 0.419 32.699 1.00 97.69 199 GLY A C 1
ATOM 1631 O O . GLY A 1 199 ? -15.904 0.246 33.513 1.00 97.69 199 GLY A O 1
ATOM 1632 N N . ASP A 1 200 ? -13.894 1.109 33.004 1.00 97.06 200 ASP A N 1
ATOM 1633 C CA . ASP A 1 200 ? -13.668 1.727 34.318 1.00 97.06 200 ASP A CA 1
ATOM 1634 C C . ASP A 1 200 ? -14.717 2.801 34.643 1.00 97.06 200 ASP A C 1
ATOM 1636 O O . ASP A 1 200 ? -15.223 2.859 35.766 1.00 97.06 200 ASP A O 1
ATOM 1640 N N . LEU A 1 201 ? -15.085 3.639 33.667 1.00 96.62 201 LEU A N 1
ATOM 1641 C CA . LEU A 1 201 ? -16.132 4.653 33.836 1.00 96.62 201 LEU A CA 1
ATOM 1642 C C . LEU A 1 201 ? -17.523 4.021 33.987 1.00 96.62 201 LEU A C 1
ATOM 1644 O O . LEU A 1 201 ? -18.292 4.449 34.847 1.00 96.62 201 LEU A O 1
ATOM 1648 N N . GLN A 1 202 ? -17.843 2.982 33.211 1.00 97.31 202 GLN A N 1
ATOM 1649 C CA . GLN A 1 202 ? -19.081 2.213 33.365 1.00 97.31 202 GLN A CA 1
ATOM 1650 C C . GLN A 1 202 ? -19.161 1.575 34.758 1.00 97.31 202 GLN A C 1
ATOM 1652 O O . GLN A 1 202 ? -20.216 1.634 35.392 1.00 97.31 202 GLN A O 1
ATOM 1657 N N . LYS A 1 203 ? -18.045 1.041 35.274 1.00 97.38 203 LYS A N 1
ATOM 1658 C CA . LYS A 1 203 ? -17.964 0.500 36.634 1.00 97.38 203 LYS A CA 1
ATOM 1659 C C . LYS A 1 203 ? -18.161 1.582 37.697 1.00 97.38 203 LYS A C 1
ATOM 1661 O O . LYS A 1 203 ? -18.993 1.396 38.574 1.00 97.38 203 LYS A O 1
ATOM 1666 N N . GLN A 1 204 ? -17.495 2.734 37.588 1.00 96.94 204 GLN A N 1
ATOM 1667 C CA . GLN A 1 204 ? -17.707 3.862 38.511 1.00 96.94 204 GLN A CA 1
ATOM 1668 C C . GLN A 1 204 ? -19.167 4.342 38.515 1.00 96.94 204 GLN A C 1
ATOM 1670 O O . GLN A 1 204 ? -19.715 4.644 39.573 1.00 96.94 204 GLN A O 1
ATOM 1675 N N . VAL A 1 205 ? -19.826 4.373 37.350 1.00 96.88 205 VAL A N 1
ATOM 1676 C CA . VAL A 1 205 ? -21.257 4.699 37.242 1.00 96.88 205 VAL A CA 1
ATOM 1677 C C . VAL A 1 205 ? -22.135 3.614 37.876 1.00 96.88 205 VAL A C 1
ATOM 1679 O O . VAL A 1 205 ? -23.135 3.950 38.509 1.00 96.88 205 VAL A O 1
ATOM 1682 N N . ALA A 1 206 ? -21.787 2.332 37.740 1.00 96.38 206 ALA A N 1
ATOM 1683 C CA . ALA A 1 206 ? -22.499 1.235 38.398 1.00 96.38 206 ALA A CA 1
ATOM 1684 C C . ALA A 1 206 ? -22.342 1.287 39.928 1.00 96.38 206 ALA A C 1
ATOM 1686 O O . ALA A 1 206 ? -23.344 1.223 40.639 1.00 96.38 206 ALA A O 1
ATOM 1687 N N . ASP A 1 207 ? -21.121 1.497 40.426 1.00 97.06 207 ASP A N 1
ATOM 1688 C CA . ASP A 1 207 ? -20.818 1.635 41.854 1.00 97.06 207 ASP A CA 1
ATOM 1689 C C . ASP A 1 207 ? -21.546 2.854 42.456 1.00 97.06 207 ASP A C 1
ATOM 1691 O O . ASP A 1 207 ? -22.167 2.748 43.514 1.00 97.06 207 ASP A O 1
ATOM 1695 N N . ALA A 1 208 ? -21.562 3.998 41.757 1.00 95.81 208 ALA A N 1
ATOM 1696 C CA . ALA A 1 208 ? -22.297 5.194 42.179 1.00 95.81 208 ALA A CA 1
ATOM 1697 C C . ALA A 1 208 ? -23.825 4.992 42.171 1.00 95.81 208 ALA A C 1
ATOM 1699 O O . ALA A 1 208 ? -24.512 5.451 43.084 1.00 95.81 208 ALA A O 1
ATOM 1700 N N . LYS A 1 209 ? -24.372 4.274 41.179 1.00 97.25 209 LYS A N 1
ATOM 1701 C CA . LYS A 1 209 ? -25.796 3.892 41.156 1.00 97.25 209 LYS A CA 1
ATOM 1702 C C . LYS A 1 209 ? -26.152 2.949 42.302 1.00 97.25 209 LYS A C 1
ATOM 1704 O O . LYS A 1 209 ? -27.188 3.141 42.926 1.00 97.25 209 LYS A O 1
ATOM 1709 N N . TRP A 1 210 ? -25.298 1.973 42.606 1.00 97.94 210 TRP A N 1
ATOM 1710 C CA . TRP A 1 210 ? -25.496 1.069 43.739 1.00 97.94 210 TRP A CA 1
ATOM 1711 C C . TRP A 1 210 ? -25.434 1.811 45.080 1.00 97.94 210 TRP A C 1
ATOM 1713 O O . TRP A 1 210 ? -26.250 1.553 45.959 1.00 97.94 210 TRP A O 1
ATOM 1723 N N . GLN A 1 211 ? -24.523 2.779 45.229 1.00 96.88 211 GLN A N 1
ATOM 1724 C CA . GLN A 1 211 ? -24.480 3.650 46.408 1.00 96.88 211 GLN A CA 1
ATOM 1725 C C . GLN A 1 211 ? -25.743 4.510 46.541 1.00 96.88 211 GLN A C 1
ATOM 1727 O O . GLN A 1 211 ? -26.248 4.649 47.651 1.00 96.88 211 GLN A O 1
ATOM 1732 N N . LEU A 1 212 ? -26.269 5.054 45.437 1.00 96.81 212 LEU A N 1
ATOM 1733 C CA . LEU A 1 212 ? -27.525 5.810 45.433 1.00 96.81 212 LEU A CA 1
ATOM 1734 C C . LEU A 1 212 ? -28.732 4.940 45.791 1.00 96.81 212 LEU A C 1
ATOM 1736 O O . LEU A 1 212 ? -29.529 5.360 46.624 1.00 96.81 212 LEU A O 1
ATOM 1740 N N . GLU A 1 213 ? -28.852 3.740 45.218 1.00 97.38 213 GLU A N 1
ATOM 1741 C CA . GLU A 1 213 ? -29.957 2.829 45.544 1.00 97.38 213 GLU A CA 1
ATOM 1742 C C . GLU A 1 213 ? -29.860 2.363 47.000 1.00 97.38 213 GLU A C 1
ATOM 1744 O O . GLU A 1 213 ? -30.836 2.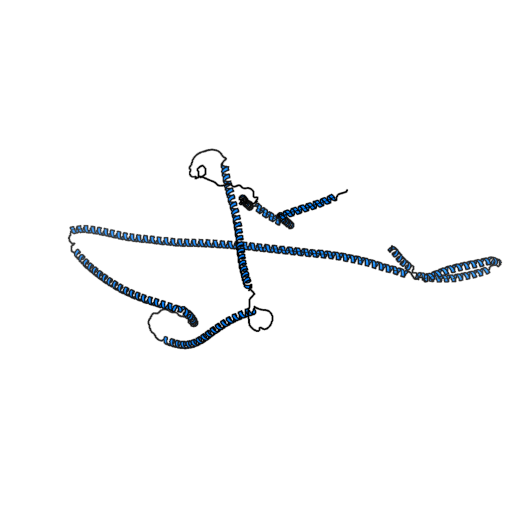456 47.730 1.00 97.38 213 GLU A O 1
ATOM 1749 N N . LYS A 1 214 ? -28.662 2.016 47.490 1.00 97.38 214 LYS A N 1
ATOM 1750 C CA . LYS A 1 214 ? -28.460 1.702 48.911 1.00 97.38 214 LYS A CA 1
ATOM 1751 C C . LYS A 1 214 ? -28.804 2.881 49.827 1.00 97.38 214 LYS A C 1
ATOM 1753 O O . LYS A 1 214 ? -29.378 2.670 50.892 1.00 97.38 214 LYS A O 1
ATOM 1758 N N . LEU A 1 215 ? -28.441 4.110 49.450 1.00 96.31 215 LEU A N 1
ATOM 1759 C CA . LEU A 1 215 ? -28.767 5.300 50.239 1.00 96.31 215 LEU A CA 1
ATOM 1760 C C . LEU A 1 215 ? -30.282 5.544 50.258 1.00 96.31 215 LEU A C 1
ATOM 1762 O O . LEU A 1 215 ? -30.827 5.871 51.312 1.00 96.31 215 LEU A O 1
ATOM 1766 N N . ARG A 1 216 ? -30.957 5.322 49.126 1.00 96.75 216 ARG A N 1
ATOM 1767 C CA . ARG A 1 216 ? -32.416 5.352 49.006 1.00 96.75 216 ARG A CA 1
ATOM 1768 C C . ARG A 1 216 ? -33.079 4.261 49.850 1.00 96.75 216 ARG A C 1
ATOM 1770 O O . ARG A 1 216 ? -33.948 4.601 50.635 1.00 96.75 216 ARG A O 1
ATOM 1777 N N . ASP A 1 217 ? -32.625 3.012 49.794 1.00 96.81 217 ASP A N 1
ATOM 1778 C CA . ASP A 1 217 ? -33.146 1.927 50.638 1.00 96.81 217 ASP A CA 1
ATOM 1779 C C . ASP A 1 217 ? -33.002 2.266 52.131 1.00 96.81 217 ASP A C 1
ATOM 1781 O O . ASP A 1 217 ? -33.929 2.067 52.916 1.00 96.81 217 ASP A O 1
ATOM 1785 N N . THR A 1 218 ? -31.860 2.839 52.543 1.00 96.38 218 THR A N 1
ATOM 1786 C CA . THR A 1 218 ? -31.687 3.298 53.932 1.00 96.38 218 THR A CA 1
ATOM 1787 C C . THR A 1 218 ? -32.564 4.502 54.276 1.00 96.38 218 THR A C 1
ATOM 1789 O O . THR A 1 218 ? -33.056 4.587 55.401 1.00 96.38 218 THR A O 1
ATOM 1792 N N . HIS A 1 219 ? -32.792 5.421 53.337 1.00 96.94 219 HIS A N 1
ATOM 1793 C CA . HIS A 1 219 ? -33.719 6.537 53.513 1.00 96.94 219 HIS A CA 1
ATOM 1794 C C . HIS A 1 219 ? -35.156 6.032 53.681 1.00 96.94 219 HIS A C 1
ATOM 1796 O O . HIS A 1 219 ? -35.813 6.385 54.652 1.00 96.94 219 HIS A O 1
ATOM 1802 N N . ASP A 1 220 ? -35.620 5.152 52.798 1.00 96.56 220 ASP A N 1
ATOM 1803 C CA . ASP A 1 220 ? -36.973 4.598 52.823 1.00 96.56 220 ASP A CA 1
ATOM 1804 C C . ASP A 1 220 ? -37.195 3.747 54.095 1.00 96.56 220 ASP A C 1
ATOM 1806 O O . ASP A 1 220 ? -38.242 3.858 54.736 1.00 96.56 220 ASP A O 1
ATOM 1810 N N . SER A 1 221 ? -36.179 2.993 54.546 1.00 96.56 221 SER A N 1
ATOM 1811 C CA . SER A 1 221 ? -36.196 2.276 55.834 1.00 96.56 221 SER A CA 1
ATOM 1812 C C . SER A 1 221 ? -36.258 3.226 57.037 1.00 96.56 221 SER A C 1
ATOM 1814 O O . SER A 1 221 ? -37.097 3.045 57.915 1.00 96.56 221 SER A O 1
ATOM 1816 N N . THR A 1 222 ? -35.407 4.256 57.090 1.00 94.12 222 THR A N 1
ATOM 1817 C CA . THR A 1 222 ? -35.421 5.229 58.204 1.00 94.12 222 THR A CA 1
ATOM 1818 C C . THR A 1 222 ? -36.683 6.085 58.211 1.00 94.12 222 THR A C 1
ATOM 1820 O O . THR A 1 222 ? -37.198 6.407 59.278 1.00 94.12 222 THR A O 1
ATOM 1823 N N . GLN A 1 223 ? -37.244 6.407 57.045 1.00 96.31 223 GLN A N 1
ATOM 1824 C CA . GLN A 1 223 ? -38.531 7.083 56.938 1.00 96.31 223 GLN A CA 1
ATOM 1825 C C . GLN A 1 223 ? -39.673 6.187 57.440 1.00 96.31 223 GLN A C 1
ATOM 1827 O O . GLN A 1 223 ? -40.563 6.680 58.133 1.00 96.31 223 GLN A O 1
ATOM 1832 N N . ALA A 1 224 ? -39.639 4.882 57.150 1.00 94.75 224 ALA A N 1
ATOM 1833 C CA . ALA A 1 224 ? -40.591 3.919 57.701 1.00 94.75 224 ALA A CA 1
ATOM 1834 C C . ALA A 1 224 ? -40.463 3.784 59.232 1.00 94.75 224 ALA A C 1
ATOM 1836 O O . ALA A 1 224 ? -41.481 3.800 59.921 1.00 94.75 224 ALA A O 1
ATOM 1837 N N . GLU A 1 225 ? -39.242 3.735 59.777 1.00 95.69 225 GLU A N 1
ATOM 1838 C CA . GLU A 1 225 ? -38.998 3.735 61.231 1.00 95.69 225 GLU A CA 1
ATOM 1839 C C . GLU A 1 225 ? -39.493 5.022 61.909 1.00 95.69 225 GLU A C 1
ATOM 1841 O O . GLU A 1 225 ? -40.135 4.953 62.956 1.00 95.69 225 GLU A O 1
ATOM 1846 N N . ILE A 1 226 ? -39.263 6.195 61.306 1.00 95.12 226 ILE A N 1
ATOM 1847 C CA . ILE A 1 226 ? -39.779 7.480 61.813 1.00 95.12 226 ILE A CA 1
ATOM 1848 C C . ILE A 1 226 ? -41.315 7.496 61.797 1.00 95.12 226 ILE A C 1
ATOM 1850 O O . ILE A 1 226 ? -41.927 8.006 62.736 1.00 95.12 226 ILE A O 1
ATOM 1854 N N . LEU A 1 227 ? -41.951 6.926 60.767 1.00 95.44 227 LEU A N 1
ATOM 1855 C CA . LEU A 1 227 ? -43.410 6.811 60.697 1.00 95.44 227 LEU A CA 1
ATOM 1856 C C . LEU A 1 227 ? -43.967 5.834 61.744 1.00 95.44 227 LEU A C 1
ATOM 1858 O O . LEU A 1 227 ? -44.940 6.185 62.408 1.00 95.44 227 LEU A O 1
ATOM 1862 N N . ASP A 1 228 ? -43.347 4.667 61.951 1.00 95.25 228 ASP A N 1
ATOM 1863 C CA . ASP A 1 228 ? -43.727 3.726 63.021 1.00 95.25 228 ASP A CA 1
ATOM 1864 C C . ASP A 1 228 ? -43.538 4.362 64.407 1.00 95.25 228 ASP A C 1
ATOM 1866 O O . ASP A 1 228 ? -44.432 4.303 65.250 1.00 95.25 228 ASP A O 1
ATOM 1870 N N . GLN A 1 229 ? -42.422 5.061 64.638 1.00 94.38 229 GLN A N 1
ATOM 1871 C CA . GLN A 1 229 ? -42.185 5.770 65.895 1.00 94.38 229 GLN A CA 1
ATOM 1872 C C . GLN A 1 229 ? -43.196 6.906 66.115 1.00 94.38 229 GLN A C 1
ATOM 1874 O O . GLN A 1 229 ? -43.682 7.061 67.235 1.00 94.38 229 GLN A O 1
ATOM 1879 N N . SER A 1 230 ? -43.553 7.666 65.073 1.00 95.06 230 SER A N 1
ATOM 1880 C CA . SER A 1 230 ? -44.617 8.676 65.153 1.00 95.06 230 SER A CA 1
ATOM 1881 C C . SER A 1 230 ? -45.953 8.030 65.516 1.00 95.06 230 SER A C 1
ATOM 1883 O O . SER A 1 230 ? -46.593 8.469 66.465 1.00 95.06 230 SER A O 1
ATOM 1885 N N . GLN A 1 231 ? -46.334 6.940 64.840 1.00 94.75 231 GLN A N 1
ATOM 1886 C CA . GLN A 1 231 ? -47.575 6.215 65.127 1.00 94.75 231 GLN A CA 1
ATOM 1887 C C . GLN A 1 231 ? -47.605 5.643 66.549 1.00 94.75 231 GLN A C 1
ATOM 1889 O O . GLN A 1 231 ? -48.649 5.696 67.195 1.00 94.75 231 GLN A O 1
ATOM 1894 N N . ARG A 1 232 ? -46.477 5.144 67.073 1.00 94.44 232 ARG A N 1
ATOM 1895 C CA . ARG A 1 232 ? -46.366 4.712 68.477 1.00 94.44 232 ARG A CA 1
ATOM 1896 C C . ARG A 1 232 ? -46.515 5.871 69.454 1.00 94.44 232 ARG A C 1
ATOM 1898 O O . ARG A 1 232 ? -47.202 5.716 70.453 1.00 94.44 232 ARG A O 1
ATOM 1905 N N . VAL A 1 233 ? -45.901 7.023 69.178 1.00 94.81 233 VAL A N 1
ATOM 1906 C CA . VAL A 1 233 ? -46.051 8.220 70.021 1.00 94.81 233 VAL A CA 1
ATOM 1907 C C . VAL A 1 233 ? -47.499 8.714 70.002 1.00 94.81 233 VAL A C 1
ATOM 1909 O O . VAL A 1 233 ? -48.038 9.019 71.063 1.00 94.81 233 VAL A O 1
ATOM 1912 N N . ASP A 1 234 ? -48.157 8.716 68.843 1.00 94.56 234 ASP A N 1
ATOM 1913 C CA . ASP A 1 234 ? -49.577 9.059 68.725 1.00 94.56 234 ASP A CA 1
ATOM 1914 C C . ASP A 1 234 ? -50.466 8.050 69.481 1.00 94.56 234 ASP A C 1
ATOM 1916 O O . ASP A 1 234 ? -51.378 8.454 70.202 1.00 94.56 234 ASP A O 1
ATOM 1920 N N . GLN A 1 235 ? -50.171 6.745 69.403 1.00 94.44 235 GLN A N 1
ATOM 1921 C CA . GLN A 1 235 ? -50.853 5.703 70.188 1.00 94.44 235 GLN A CA 1
ATOM 1922 C C . GLN A 1 235 ? -50.637 5.868 71.700 1.00 94.44 235 GLN A C 1
ATOM 1924 O O . GLN A 1 235 ? -51.605 5.785 72.453 1.00 94.44 235 GLN A O 1
ATOM 1929 N N . ASP A 1 236 ? -49.414 6.156 72.151 1.00 94.62 236 ASP A N 1
ATOM 1930 C CA . ASP A 1 236 ? -49.094 6.432 73.559 1.00 94.62 236 ASP A CA 1
ATOM 1931 C C . ASP A 1 236 ? -49.805 7.698 74.065 1.00 94.62 236 ASP A C 1
ATOM 1933 O O . ASP A 1 236 ? -50.247 7.745 75.215 1.00 94.62 236 ASP A O 1
ATOM 1937 N N . ILE A 1 237 ? -49.934 8.732 73.224 1.00 94.56 237 ILE A N 1
ATOM 1938 C CA . ILE A 1 237 ? -50.705 9.943 73.539 1.00 94.56 237 ILE A CA 1
ATOM 1939 C C . ILE A 1 237 ? -52.192 9.599 73.664 1.00 94.56 237 ILE A C 1
ATOM 1941 O O . ILE A 1 237 ? -52.811 9.987 74.652 1.00 94.56 237 ILE A O 1
ATOM 1945 N N . ILE A 1 238 ? -52.762 8.835 72.726 1.00 94.88 238 ILE A N 1
ATOM 1946 C CA . ILE A 1 238 ? -54.163 8.384 72.787 1.00 94.88 238 ILE A CA 1
ATOM 1947 C C . ILE A 1 238 ? -54.408 7.526 74.038 1.00 94.88 238 ILE A C 1
ATOM 1949 O O . ILE A 1 238 ? -55.401 7.736 74.733 1.00 94.88 238 ILE A O 1
ATOM 1953 N N . ALA A 1 239 ? -53.497 6.609 74.371 1.00 93.94 239 ALA A N 1
ATOM 1954 C CA . ALA A 1 239 ? -53.588 5.775 75.567 1.00 93.94 239 ALA A CA 1
ATOM 1955 C C . ALA A 1 239 ? -53.536 6.613 76.856 1.00 93.94 239 ALA A C 1
ATOM 1957 O O . ALA A 1 239 ? -54.355 6.404 77.749 1.00 93.94 239 ALA A O 1
ATOM 1958 N N . LYS A 1 240 ? -52.641 7.607 76.934 1.00 94.06 240 LYS A N 1
ATOM 1959 C CA . LYS A 1 240 ? -52.558 8.540 78.074 1.00 94.06 240 LYS A CA 1
ATOM 1960 C C . LYS A 1 240 ? -53.765 9.465 78.182 1.00 94.06 240 LYS A C 1
ATOM 1962 O O . LYS A 1 240 ? -54.177 9.774 79.293 1.00 94.06 240 LYS A O 1
ATOM 1967 N N . LEU A 1 241 ? -54.345 9.895 77.061 1.00 94.69 241 LEU A N 1
ATOM 1968 C CA . LEU A 1 241 ? -55.596 10.658 77.058 1.00 94.69 241 LEU A CA 1
ATOM 1969 C C . LEU A 1 241 ? -56.762 9.796 77.558 1.00 94.69 241 LEU A C 1
ATOM 1971 O O . LEU A 1 241 ? -57.531 10.256 78.392 1.00 94.69 241 LEU A O 1
ATOM 1975 N N . ALA A 1 242 ? -56.847 8.529 77.141 1.00 94.69 242 ALA A N 1
ATOM 1976 C CA . ALA A 1 242 ? -57.848 7.595 77.655 1.00 94.69 242 ALA A CA 1
ATOM 1977 C C . ALA A 1 242 ? -57.653 7.282 79.153 1.00 94.69 242 ALA A C 1
ATOM 1979 O O . ALA A 1 242 ? -58.629 7.225 79.899 1.00 94.69 242 ALA A O 1
ATOM 1980 N N . GLU A 1 243 ? -56.409 7.127 79.621 1.00 94.62 243 GLU A N 1
ATOM 1981 C CA . GLU A 1 243 ? -56.091 7.006 81.052 1.00 94.62 243 GLU A CA 1
ATOM 1982 C C . GLU A 1 243 ? -56.506 8.271 81.819 1.00 94.62 243 GLU A C 1
ATOM 1984 O O . GLU A 1 243 ? -57.148 8.174 82.864 1.00 94.62 243 GLU A O 1
ATOM 1989 N N . GLN A 1 244 ? -56.209 9.458 81.281 1.00 94.69 244 GLN A N 1
ATOM 1990 C CA . GLN A 1 244 ? -56.616 10.735 81.865 1.00 94.69 244 GLN A CA 1
ATOM 1991 C C . GLN A 1 244 ? -58.145 10.870 81.938 1.00 94.69 244 GLN A C 1
ATOM 1993 O O . GLN A 1 244 ? -58.648 11.302 82.972 1.00 94.69 244 GLN A O 1
ATOM 1998 N N . ASP A 1 245 ? -58.885 10.472 80.902 1.00 95.69 245 ASP A N 1
ATOM 1999 C CA . ASP A 1 245 ? -60.354 10.492 80.893 1.00 95.69 245 ASP A CA 1
ATOM 2000 C C . ASP A 1 245 ? -60.949 9.500 81.910 1.00 95.69 245 ASP A C 1
ATOM 2002 O O . ASP A 1 245 ? -61.926 9.823 82.591 1.00 95.69 245 ASP A O 1
ATOM 2006 N N . ILE A 1 246 ? -60.341 8.320 82.087 1.00 94.50 246 ILE A N 1
ATOM 2007 C CA . ILE A 1 246 ? -60.728 7.360 83.136 1.00 94.50 246 ILE A CA 1
ATOM 2008 C C . ILE A 1 246 ? -60.458 7.947 84.526 1.00 94.50 246 ILE A C 1
ATOM 2010 O O . ILE A 1 246 ? -61.349 7.930 85.375 1.00 94.50 246 ILE A O 1
ATOM 2014 N N . LEU A 1 247 ? -59.270 8.515 84.758 1.00 94.31 247 LEU A N 1
ATOM 2015 C CA . LEU A 1 247 ? -58.915 9.163 86.025 1.00 94.31 247 LEU A CA 1
ATOM 2016 C C . LEU A 1 247 ? -59.809 10.374 86.320 1.00 94.31 247 LEU A C 1
ATOM 2018 O O . LEU A 1 247 ? -60.186 10.578 87.472 1.00 94.31 247 LEU A O 1
ATOM 2022 N N . GLN A 1 248 ? -60.188 11.147 85.300 1.00 95.56 248 GLN A N 1
ATOM 2023 C CA . GLN A 1 248 ? -61.136 12.254 85.412 1.00 95.56 248 GLN A CA 1
ATOM 2024 C C . GLN A 1 248 ? -62.539 11.739 85.760 1.00 95.56 248 GLN A C 1
ATOM 2026 O O . GLN A 1 248 ? -63.158 12.252 86.687 1.00 95.56 248 GLN A O 1
ATOM 2031 N N . SER A 1 249 ? -63.014 10.678 85.100 1.00 95.00 249 SER A N 1
ATOM 2032 C CA . SER A 1 249 ? -64.290 10.024 85.415 1.00 95.00 249 SER A CA 1
ATOM 2033 C C . SER A 1 249 ? -64.317 9.453 86.839 1.00 95.00 249 SER A C 1
ATOM 2035 O O . SER A 1 249 ? -65.315 9.601 87.547 1.00 95.00 249 SER A O 1
ATOM 2037 N N . ASP A 1 250 ? -63.239 8.815 87.297 1.00 94.81 250 ASP A N 1
ATOM 2038 C CA . ASP A 1 250 ? -63.140 8.299 88.667 1.00 94.81 250 ASP A CA 1
ATOM 2039 C C . ASP A 1 250 ? -62.994 9.423 89.702 1.00 94.81 250 ASP A C 1
ATOM 2041 O O . ASP A 1 250 ? -63.567 9.319 90.790 1.00 94.81 250 ASP A O 1
ATOM 2045 N N . LEU A 1 251 ? -62.314 10.524 89.364 1.00 95.06 251 LEU A N 1
ATOM 2046 C CA . LEU A 1 251 ? -62.268 11.742 90.175 1.00 95.06 251 LEU A CA 1
ATOM 2047 C C . LEU A 1 251 ? -63.657 12.382 90.286 1.00 95.06 251 LEU A C 1
ATOM 2049 O O . LEU A 1 251 ? -64.082 12.710 91.391 1.00 95.06 251 LEU A O 1
ATOM 2053 N N . ASP A 1 252 ? -64.399 12.501 89.187 1.00 95.06 252 ASP A N 1
ATOM 2054 C CA . ASP A 1 252 ? -65.764 13.036 89.173 1.00 95.06 252 ASP A CA 1
ATOM 2055 C C . ASP A 1 252 ? -66.739 12.111 89.912 1.00 95.06 252 ASP A C 1
ATOM 2057 O O . ASP A 1 252 ? -67.596 12.582 90.662 1.00 95.06 252 ASP A O 1
ATOM 2061 N N . ARG A 1 253 ? -66.556 10.789 89.824 1.00 95.69 253 ARG A N 1
ATOM 2062 C CA . ARG A 1 253 ? -67.301 9.801 90.619 1.00 95.69 253 ARG A CA 1
ATOM 2063 C C . ARG A 1 253 ? -66.940 9.855 92.105 1.00 95.69 253 ARG A C 1
ATOM 2065 O O . ARG A 1 253 ? -67.818 9.675 92.949 1.00 95.69 253 ARG A O 1
ATOM 2072 N N . ALA A 1 254 ? -65.677 10.097 92.451 1.00 93.12 254 ALA A N 1
ATOM 2073 C CA . ALA A 1 254 ? -65.232 10.284 93.831 1.00 93.12 254 ALA A CA 1
ATOM 2074 C C . ALA A 1 254 ? -65.747 11.610 94.409 1.00 93.12 254 ALA A C 1
ATOM 2076 O O . ALA A 1 254 ? -66.264 11.620 95.523 1.00 93.12 254 ALA A O 1
ATOM 2077 N N . ASN A 1 255 ? -65.704 12.696 93.636 1.00 93.75 255 ASN A N 1
ATOM 2078 C CA . ASN A 1 255 ? -66.305 13.984 93.975 1.00 93.75 255 ASN A CA 1
ATOM 2079 C C . ASN A 1 255 ? -67.826 13.857 94.135 1.00 93.75 255 ASN A C 1
ATOM 2081 O O . ASN A 1 255 ? -68.370 14.343 95.123 1.00 93.75 255 ASN A O 1
ATOM 2085 N N . GLY A 1 256 ? -68.499 13.129 93.238 1.00 94.00 256 GLY A N 1
ATOM 2086 C CA . GLY A 1 256 ? -69.915 12.775 93.351 1.00 94.00 256 GLY A CA 1
ATOM 2087 C C . GLY A 1 256 ? -70.212 12.032 94.652 1.00 94.00 256 GLY A C 1
ATOM 2088 O O . GLY A 1 256 ? -71.032 12.491 95.437 1.00 94.00 256 GLY A O 1
ATOM 2089 N N . ARG A 1 257 ? -69.452 10.973 94.967 1.00 95.19 257 ARG A N 1
ATOM 2090 C CA . ARG A 1 257 ? -69.539 10.268 96.262 1.00 95.19 257 ARG A CA 1
ATOM 2091 C C . ARG A 1 257 ? -69.258 11.175 97.460 1.00 95.19 257 ARG A C 1
ATOM 2093 O O . ARG A 1 257 ? -69.877 10.987 98.499 1.00 95.19 257 ARG A O 1
ATOM 2100 N N . ILE A 1 258 ? -68.340 12.136 97.359 1.00 92.50 258 ILE A N 1
ATOM 2101 C CA . ILE A 1 258 ? -68.072 13.112 98.426 1.00 92.50 258 ILE A CA 1
ATOM 2102 C C . ILE A 1 258 ? -69.275 14.044 98.601 1.00 92.50 258 ILE A C 1
ATOM 2104 O O . ILE A 1 258 ? -69.673 14.287 99.737 1.00 92.50 258 ILE A O 1
ATOM 2108 N N . VAL A 1 259 ? -69.893 14.520 97.518 1.00 94.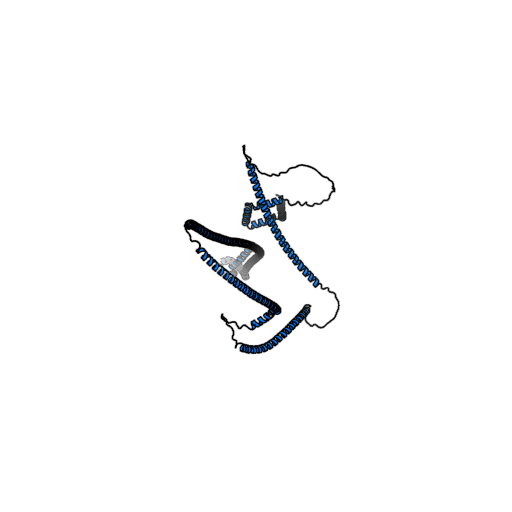25 259 VAL A N 1
ATOM 2109 C CA . VAL A 1 259 ? -71.127 15.322 97.559 1.00 94.25 259 VAL A CA 1
ATOM 2110 C C . VAL A 1 259 ? -72.295 14.501 98.116 1.00 94.25 259 VAL A C 1
ATOM 2112 O O . VAL A 1 259 ? -73.015 14.984 98.990 1.00 94.25 259 VAL A O 1
ATOM 2115 N N . ASP A 1 260 ? -72.448 13.243 97.711 1.00 93.00 260 ASP A N 1
ATOM 2116 C CA . ASP A 1 260 ? -73.446 12.322 98.261 1.00 93.00 260 ASP A CA 1
ATOM 2117 C C . ASP A 1 260 ? -73.202 12.071 99.751 1.00 93.00 260 ASP A C 1
ATOM 2119 O O . ASP A 1 260 ? -74.117 12.216 100.549 1.00 93.00 260 ASP A O 1
ATOM 2123 N N . LEU A 1 261 ? -71.965 11.803 100.176 1.00 91.44 261 LEU A N 1
ATOM 2124 C CA . LEU A 1 261 ? -71.616 11.641 101.590 1.00 91.44 261 LEU A CA 1
ATOM 2125 C C . LEU A 1 261 ? -71.752 12.943 102.386 1.00 91.44 261 LEU A C 1
ATOM 2127 O O . LEU A 1 261 ? -72.049 12.881 103.576 1.00 91.44 261 LEU A O 1
ATOM 2131 N N . GLN A 1 262 ? -71.565 14.116 101.779 1.00 90.81 262 GLN A N 1
ATOM 2132 C CA . GLN A 1 262 ? -71.806 15.417 102.413 1.00 90.81 262 GLN A CA 1
ATOM 2133 C C . GLN A 1 262 ? -73.304 15.703 102.552 1.00 90.81 262 GLN A C 1
ATOM 2135 O O . GLN A 1 262 ? -73.734 16.164 103.610 1.00 90.81 262 GLN A O 1
ATOM 2140 N N . THR A 1 263 ? -74.111 15.404 101.531 1.00 91.50 263 THR A N 1
ATOM 2141 C CA . THR A 1 263 ? -75.573 15.548 101.592 1.00 91.50 263 THR A CA 1
ATOM 2142 C C . THR A 1 263 ? -76.205 14.490 102.489 1.00 91.50 263 THR A C 1
ATOM 2144 O O . THR A 1 263 ? -77.123 14.824 103.225 1.00 91.50 263 THR A O 1
ATOM 2147 N N . GLN A 1 264 ? -75.679 13.264 102.530 1.00 91.19 264 GLN A N 1
ATOM 2148 C CA . GLN A 1 264 ? -76.043 12.233 103.502 1.00 91.19 264 GLN A CA 1
ATOM 2149 C C . GLN A 1 264 ? -75.571 12.596 104.907 1.00 91.19 264 GLN A C 1
ATOM 2151 O O . GLN A 1 264 ? -76.354 12.453 105.825 1.00 91.19 264 GLN A O 1
ATOM 2156 N N . ASN A 1 265 ? -74.367 13.139 105.121 1.00 87.75 265 ASN A N 1
ATOM 2157 C CA . ASN A 1 265 ? -73.976 13.655 106.444 1.00 87.75 265 ASN A CA 1
ATOM 2158 C C . ASN A 1 265 ? -74.843 14.838 106.874 1.00 87.75 265 ASN A C 1
ATOM 2160 O O . ASN A 1 265 ? -75.076 15.021 108.064 1.00 87.75 265 ASN A O 1
ATOM 2164 N N . ARG A 1 266 ? -75.305 15.661 105.929 1.00 87.44 266 ARG A N 1
ATOM 2165 C CA . ARG A 1 266 ? -76.265 16.728 106.204 1.00 87.44 266 ARG A CA 1
ATOM 2166 C C . ARG A 1 266 ? -77.621 16.137 106.578 1.00 87.44 266 ARG A C 1
ATOM 2168 O O . ARG A 1 266 ? -78.075 16.416 107.674 1.00 87.44 266 ARG A O 1
ATOM 2175 N N . LYS A 1 267 ? -78.181 15.242 105.760 1.00 88.44 267 LYS A N 1
ATOM 2176 C CA . LYS A 1 267 ? -79.414 14.502 106.061 1.00 88.44 267 LYS A CA 1
ATOM 2177 C C . LYS A 1 267 ? -79.323 13.727 107.365 1.00 88.44 267 LYS A C 1
ATOM 2179 O O . LYS A 1 267 ? -80.264 13.789 108.113 1.00 88.44 267 LYS A O 1
ATOM 2184 N N . LEU A 1 268 ? -78.207 13.077 107.683 1.00 84.94 268 LEU A N 1
ATOM 2185 C CA . LEU A 1 268 ? -77.983 12.366 108.943 1.00 84.94 268 LEU A CA 1
ATOM 2186 C C . LEU A 1 268 ? -77.771 13.319 110.117 1.00 84.94 268 LEU A C 1
ATOM 2188 O O . LEU A 1 268 ? -78.064 12.939 111.237 1.00 84.94 268 LEU A O 1
ATOM 2192 N N . LYS A 1 269 ? -77.292 14.552 109.918 1.00 84.25 269 LYS A N 1
ATOM 2193 C CA . LYS A 1 269 ? -77.308 15.582 110.972 1.00 84.25 269 LYS A CA 1
ATOM 2194 C C . LYS A 1 269 ? -78.718 16.113 111.192 1.00 84.25 269 LYS A C 1
ATOM 2196 O O . LYS A 1 269 ? -79.130 16.221 112.341 1.00 84.25 269 LYS A O 1
ATOM 2201 N N . ASP A 1 270 ? -79.442 16.375 110.109 1.00 80.06 270 ASP A N 1
ATOM 2202 C CA . ASP A 1 270 ? -80.842 16.787 110.116 1.00 80.06 270 ASP A CA 1
ATOM 2203 C C . ASP A 1 270 ? -81.725 15.654 110.692 1.00 80.06 270 ASP A C 1
ATOM 2205 O O . ASP A 1 270 ? -82.608 15.924 111.490 1.00 80.06 270 ASP A O 1
ATOM 2209 N N . GLU A 1 271 ? -81.428 14.383 110.407 1.00 79.19 271 GLU A N 1
ATOM 2210 C CA . GLU A 1 271 ? -82.119 13.184 110.902 1.00 79.19 271 GLU A CA 1
ATOM 2211 C C . GLU A 1 271 ? -81.683 12.808 112.311 1.00 79.19 271 GLU A C 1
ATOM 2213 O O . GLU A 1 271 ? -82.528 12.428 113.100 1.00 79.19 271 GLU A O 1
ATOM 2218 N N . ILE A 1 272 ? -80.410 12.943 112.698 1.00 67.94 272 ILE A N 1
ATOM 2219 C CA . ILE A 1 272 ? -80.014 12.854 114.114 1.00 67.94 272 ILE A CA 1
ATOM 2220 C C . ILE A 1 272 ? -80.709 13.966 114.894 1.00 67.94 272 ILE A C 1
ATOM 2222 O O . ILE A 1 272 ? -81.097 13.736 116.035 1.00 67.94 272 ILE A O 1
ATOM 2226 N N . GLN A 1 273 ? -80.919 15.141 114.297 1.00 67.62 273 GLN A N 1
ATOM 2227 C CA . GLN A 1 273 ? -81.743 16.182 114.889 1.00 67.62 273 GLN A CA 1
ATOM 2228 C C . GLN A 1 273 ? -83.221 15.748 114.960 1.00 67.62 273 GLN A C 1
ATOM 2230 O O . GLN A 1 273 ? -83.760 15.741 116.064 1.00 67.62 273 GLN A O 1
ATOM 2235 N N . THR A 1 274 ? -83.844 15.239 113.887 1.00 64.06 274 THR A N 1
ATOM 2236 C CA . THR A 1 274 ? -85.247 14.771 113.938 1.00 64.06 274 THR A CA 1
ATOM 2237 C C . THR A 1 274 ? -85.465 13.473 114.728 1.00 64.06 274 THR A C 1
ATOM 2239 O O . THR A 1 274 ? -86.580 13.230 115.161 1.00 64.06 274 THR A O 1
ATOM 2242 N N . LEU A 1 275 ? -84.444 12.633 114.934 1.00 55.31 275 LEU A N 1
ATOM 2243 C CA . LEU A 1 275 ? -84.482 11.383 115.718 1.00 55.31 275 LEU A CA 1
ATOM 2244 C C . LEU A 1 275 ? -84.213 11.651 117.201 1.00 55.31 275 LEU A C 1
ATOM 2246 O O . LEU A 1 275 ? -84.800 11.027 118.081 1.00 55.31 275 LEU A O 1
ATOM 2250 N N . LYS A 1 276 ? -83.380 12.653 117.493 1.00 54.47 276 LYS A N 1
ATOM 2251 C CA . LYS A 1 276 ? -83.322 13.300 118.809 1.00 54.47 276 LYS A CA 1
ATOM 2252 C C . LYS A 1 276 ? -84.634 14.030 119.137 1.00 54.47 276 LYS A C 1
ATOM 2254 O O . LYS A 1 276 ? -84.894 14.297 120.308 1.00 54.47 276 LYS A O 1
ATOM 2259 N N . GLU A 1 277 ? -85.461 14.301 118.127 1.00 55.09 277 GLU A N 1
ATOM 2260 C CA . GLU A 1 277 ? -86.807 14.877 118.229 1.00 55.09 277 GLU A CA 1
ATOM 2261 C C . GLU A 1 277 ? -87.954 13.848 117.986 1.00 55.09 277 GLU A C 1
ATOM 2263 O O . GLU A 1 277 ? -89.115 14.217 118.165 1.00 55.09 277 GLU A O 1
ATOM 2268 N N . GLY A 1 278 ? -87.701 12.568 117.638 1.00 45.53 278 GLY A N 1
ATOM 2269 C CA . GLY A 1 278 ? -88.759 11.654 117.146 1.00 45.53 278 GLY A CA 1
ATOM 2270 C C . GLY A 1 278 ? -88.381 10.175 116.898 1.00 45.53 278 GLY A C 1
ATOM 2271 O O . GLY A 1 278 ? -87.229 9.818 116.694 1.00 45.53 278 GLY A O 1
ATOM 2272 N N . THR A 1 279 ? -89.374 9.277 116.926 1.00 51.44 279 THR A N 1
ATOM 2273 C CA . THR A 1 279 ? -89.210 7.801 116.965 1.00 51.44 279 THR A CA 1
ATOM 2274 C C . THR A 1 279 ? -89.641 7.110 115.657 1.00 51.44 279 THR A C 1
ATOM 2276 O O . THR A 1 279 ? -90.670 7.488 115.106 1.00 51.44 279 THR A O 1
ATOM 2279 N N . GLY A 1 280 ? -88.921 6.077 115.166 1.00 57.94 280 GLY A N 1
ATOM 2280 C CA . GLY A 1 280 ? -89.426 5.286 114.016 1.00 57.94 280 GLY A CA 1
ATOM 2281 C C . GLY A 1 280 ? -88.520 4.299 113.244 1.00 57.94 280 GLY A C 1
ATOM 2282 O O . GLY A 1 280 ? -88.969 3.771 112.235 1.00 57.94 280 GLY A O 1
ATOM 2283 N N . THR A 1 281 ? -87.272 4.020 113.635 1.00 57.66 281 THR A N 1
ATOM 2284 C CA . THR A 1 281 ? -86.290 3.321 112.760 1.00 57.66 281 THR A CA 1
ATOM 2285 C C . THR A 1 281 ? -86.321 1.781 112.727 1.00 57.66 281 THR A C 1
ATOM 2287 O O . THR A 1 281 ? -85.496 1.189 112.036 1.00 57.66 281 THR A O 1
ATOM 2290 N N . SER A 1 282 ? -87.218 1.104 113.453 1.00 64.00 282 SER A N 1
ATOM 2291 C CA . SER A 1 282 ? -87.088 -0.351 113.681 1.00 64.00 282 SER A CA 1
ATOM 2292 C C . SER A 1 282 ? -87.522 -1.248 112.514 1.00 64.00 282 SER A C 1
ATOM 2294 O O . SER A 1 282 ? -86.941 -2.316 112.335 1.00 64.00 282 SER A O 1
ATOM 2296 N N . ASP A 1 283 ? -88.534 -0.855 111.737 1.00 64.38 283 ASP A N 1
ATOM 2297 C CA . ASP A 1 283 ? -89.248 -1.812 110.872 1.00 64.38 283 ASP A CA 1
ATOM 2298 C C . ASP A 1 283 ? -88.589 -2.002 109.493 1.00 64.38 283 ASP A C 1
ATOM 2300 O O . ASP A 1 283 ? -88.577 -3.104 108.951 1.00 64.38 283 ASP A O 1
ATOM 2304 N N . VAL A 1 284 ? -87.955 -0.955 108.954 1.00 72.44 284 VAL A N 1
ATOM 2305 C CA . VAL A 1 284 ? -87.308 -0.964 107.623 1.00 72.44 284 VAL A CA 1
ATOM 2306 C C . VAL A 1 284 ? -86.082 -1.891 107.567 1.00 72.44 284 VAL A C 1
ATOM 2308 O O . VAL A 1 284 ? -85.725 -2.403 106.509 1.00 72.44 284 VAL A O 1
ATOM 2311 N N . ILE A 1 285 ? -85.429 -2.137 108.707 1.00 71.88 285 ILE A N 1
ATOM 2312 C CA . ILE A 1 285 ? -84.213 -2.964 108.784 1.00 71.88 285 ILE A CA 1
ATOM 2313 C C . ILE A 1 285 ? -84.529 -4.448 108.518 1.00 71.88 285 ILE A C 1
ATOM 2315 O O . ILE A 1 285 ? -83.724 -5.144 107.899 1.00 71.88 285 ILE A O 1
ATOM 2319 N N . LEU A 1 286 ? -85.710 -4.921 108.933 1.00 75.50 286 LEU A N 1
ATOM 2320 C CA . LEU A 1 286 ? -86.137 -6.313 108.753 1.00 75.50 286 LEU A CA 1
ATOM 2321 C C . LEU A 1 286 ? -86.382 -6.672 107.279 1.00 75.50 286 LEU A C 1
ATOM 2323 O O . LEU A 1 286 ? -86.033 -7.772 106.857 1.00 75.50 286 LEU A O 1
ATOM 2327 N N . GLU A 1 287 ? -86.929 -5.746 106.487 1.00 75.88 287 GLU A N 1
ATOM 2328 C CA . GLU A 1 287 ? -87.249 -5.982 105.072 1.00 75.88 287 GLU A CA 1
ATOM 2329 C C . GLU A 1 287 ? -85.981 -6.164 104.217 1.00 75.88 287 GLU A C 1
ATOM 2331 O O . GLU A 1 287 ? -85.874 -7.124 103.450 1.00 75.88 287 GLU A O 1
ATOM 2336 N N . TYR A 1 288 ? -84.968 -5.312 104.412 1.00 78.19 288 TYR A N 1
ATOM 2337 C CA . TYR A 1 288 ? -83.683 -5.449 103.714 1.00 78.19 288 TYR A CA 1
ATOM 2338 C C . TYR A 1 288 ? -82.921 -6.720 104.101 1.00 78.19 288 TYR A C 1
ATOM 2340 O O . TYR A 1 288 ? -82.247 -7.313 103.259 1.00 78.19 288 TYR A O 1
ATOM 2348 N N . GLN A 1 289 ? -83.034 -7.166 105.355 1.00 77.94 289 GLN A N 1
ATOM 2349 C CA . GLN A 1 289 ? -82.352 -8.375 105.812 1.00 77.94 289 GLN A CA 1
ATOM 2350 C C . GLN A 1 289 ? -82.899 -9.643 105.133 1.00 77.94 289 GLN A C 1
ATOM 2352 O O . GLN A 1 289 ? -82.142 -10.587 104.910 1.00 77.94 289 GLN A O 1
ATOM 2357 N N . GLN A 1 290 ? -84.179 -9.651 104.746 1.00 80.81 290 GLN A N 1
ATOM 2358 C CA . GLN A 1 290 ? -84.771 -10.762 104.002 1.00 80.81 290 GLN A CA 1
ATOM 2359 C C . GLN A 1 290 ? -84.343 -10.770 102.523 1.00 80.81 290 GLN A C 1
ATOM 2361 O O . GLN A 1 290 ? -83.966 -11.823 102.013 1.00 80.81 290 GLN A O 1
ATOM 2366 N N . GLN A 1 291 ? -84.286 -9.605 101.864 1.00 86.81 291 GLN A N 1
ATOM 2367 C CA . GLN A 1 291 ? -83.844 -9.501 100.461 1.00 86.81 291 GLN A CA 1
ATOM 2368 C C . GLN A 1 291 ? -82.398 -9.976 100.239 1.00 86.81 291 GLN A C 1
ATOM 2370 O O . GLN A 1 291 ? -82.102 -10.582 99.210 1.00 86.81 291 GLN A O 1
ATOM 2375 N N . ILE A 1 292 ? -81.502 -9.735 101.203 1.00 80.25 292 ILE A N 1
ATOM 2376 C CA . ILE A 1 292 ? -80.112 -10.220 101.140 1.00 80.25 292 ILE A CA 1
ATOM 2377 C C . ILE A 1 292 ? -80.077 -11.757 101.137 1.00 80.25 292 ILE A C 1
ATOM 2379 O O . ILE A 1 292 ? -79.366 -12.347 100.328 1.00 80.25 292 ILE A O 1
ATOM 2383 N N . SER A 1 293 ? -80.890 -12.408 101.978 1.00 83.56 293 SER A N 1
ATOM 2384 C CA . SER A 1 293 ? -80.932 -13.874 102.057 1.00 83.56 293 SER A CA 1
ATOM 2385 C C . SER A 1 293 ? -81.426 -14.523 100.760 1.00 83.56 293 SER A C 1
ATOM 2387 O O . SER A 1 293 ? -80.922 -15.581 100.382 1.00 83.56 293 SER A O 1
ATOM 2389 N N . ASP A 1 294 ? -82.373 -13.899 100.056 1.00 83.69 294 ASP A N 1
ATOM 2390 C CA . ASP A 1 294 ? -82.853 -14.402 98.764 1.00 83.69 294 ASP A CA 1
ATOM 2391 C C . ASP A 1 294 ? -81.763 -14.287 97.678 1.00 83.69 294 ASP A C 1
ATOM 2393 O O . ASP A 1 294 ? -81.523 -15.243 96.938 1.00 83.69 294 ASP A O 1
ATOM 2397 N N . GLN A 1 295 ? -81.024 -13.171 97.642 1.00 86.44 295 GLN A N 1
ATOM 2398 C CA . GLN A 1 295 ? -79.907 -12.970 96.705 1.00 86.44 295 GLN A CA 1
ATOM 2399 C C . GLN A 1 295 ? -78.728 -13.924 96.959 1.00 86.44 295 GLN A C 1
ATOM 2401 O O . GLN A 1 295 ? -78.124 -14.427 96.009 1.00 86.44 295 GLN A O 1
ATOM 2406 N N . GLU A 1 296 ? -78.410 -14.225 98.222 1.00 84.44 296 GLU A N 1
ATOM 2407 C CA . GLU A 1 296 ? -77.378 -15.212 98.576 1.00 84.44 296 GLU A CA 1
ATOM 2408 C C . GLU A 1 296 ? -77.722 -16.620 98.050 1.00 84.44 296 GLU A C 1
ATOM 2410 O O . GLU A 1 296 ? -76.842 -17.331 97.552 1.00 84.44 296 GLU A O 1
ATOM 2415 N N . ASN A 1 297 ? -79.005 -17.000 98.071 1.00 84.88 297 ASN A N 1
ATOM 2416 C CA . ASN A 1 297 ? -79.479 -18.276 97.524 1.00 84.88 297 ASN A CA 1
ATOM 2417 C C . ASN A 1 297 ? -79.398 -18.333 95.984 1.00 84.88 297 ASN A C 1
ATOM 2419 O O . ASN A 1 297 ? -79.032 -19.372 95.426 1.00 84.88 297 ASN A O 1
ATOM 2423 N N . GLU A 1 298 ? -79.693 -17.234 95.279 1.00 89.38 298 GLU A N 1
ATOM 2424 C CA . GLU A 1 298 ? -79.532 -17.164 93.816 1.00 89.38 298 GLU A CA 1
ATOM 2425 C C . GLU A 1 298 ? -78.057 -17.268 93.393 1.00 89.38 298 GLU A C 1
ATOM 2427 O O . GLU A 1 298 ? -77.728 -17.998 92.453 1.00 89.38 298 GLU A O 1
ATOM 2432 N N . ILE A 1 299 ? -77.149 -16.617 94.131 1.00 83.06 299 ILE A N 1
ATOM 2433 C CA . ILE A 1 299 ? -75.699 -16.720 93.906 1.00 83.06 299 ILE A CA 1
ATOM 2434 C C . ILE A 1 299 ? -75.221 -18.166 94.094 1.00 83.06 299 ILE A C 1
ATOM 2436 O O . ILE A 1 299 ? -74.491 -18.680 93.243 1.00 83.06 299 ILE A O 1
ATOM 2440 N N . ALA A 1 300 ? -75.656 -18.849 95.159 1.00 84.94 300 ALA A N 1
ATOM 2441 C CA . ALA A 1 300 ? -75.302 -20.249 95.401 1.00 84.94 300 ALA A CA 1
ATOM 2442 C C . ALA A 1 300 ? -75.732 -21.167 94.239 1.00 84.94 300 ALA A C 1
ATOM 2444 O O . ALA A 1 300 ? -74.949 -22.005 93.784 1.00 84.94 300 ALA A O 1
ATOM 2445 N N . ARG A 1 301 ? -76.937 -20.956 93.697 1.00 88.69 301 ARG A N 1
ATOM 2446 C CA . ARG A 1 301 ? -77.460 -21.721 92.556 1.00 88.69 301 ARG A CA 1
ATOM 2447 C C . ARG A 1 301 ? -76.662 -21.492 91.268 1.00 88.69 301 ARG A C 1
ATOM 2449 O O . ARG A 1 301 ? -76.390 -22.450 90.545 1.00 88.69 301 ARG A O 1
ATOM 2456 N N . HIS A 1 302 ? -76.257 -20.256 90.979 1.00 87.56 302 HIS A N 1
ATOM 2457 C CA . HIS A 1 302 ? -75.417 -19.974 89.808 1.00 87.56 302 HIS A CA 1
ATOM 2458 C C . HIS A 1 302 ? -73.992 -20.528 89.946 1.00 87.56 302 HIS A C 1
ATOM 2460 O O . HIS A 1 302 ? -73.389 -20.908 88.942 1.00 87.56 302 HIS A O 1
ATOM 2466 N N . ILE A 1 303 ? -73.452 -20.629 91.165 1.00 88.12 303 ILE A N 1
ATOM 2467 C CA . ILE A 1 303 ? -72.163 -21.295 91.409 1.00 88.12 303 ILE A CA 1
ATOM 2468 C C . ILE A 1 303 ? -72.254 -22.791 91.064 1.00 88.12 303 ILE A C 1
ATOM 2470 O O . ILE A 1 303 ? -71.392 -23.291 90.340 1.00 88.12 303 ILE A O 1
ATOM 2474 N N . GLU A 1 304 ? -73.313 -23.480 91.503 1.00 89.19 304 GLU A N 1
ATOM 2475 C CA . GLU A 1 304 ? -73.559 -24.895 91.173 1.00 89.19 304 GLU A CA 1
ATOM 2476 C C . GLU A 1 304 ? -73.732 -25.109 89.655 1.00 89.19 304 GLU A C 1
ATOM 2478 O O . GLU A 1 304 ? -73.151 -26.029 89.072 1.00 89.19 304 GLU A O 1
ATOM 2483 N N . GLU A 1 305 ? -74.458 -24.212 88.979 1.00 93.00 305 GLU A N 1
ATOM 2484 C CA . GLU A 1 305 ? -74.613 -24.228 87.519 1.00 93.00 305 GLU A CA 1
ATOM 2485 C C . GLU A 1 305 ? -73.258 -24.084 86.797 1.00 93.00 305 GLU A C 1
ATOM 2487 O O . GLU A 1 305 ? -72.933 -24.900 85.928 1.00 93.00 305 GLU A O 1
ATOM 2492 N N . ILE A 1 306 ? -72.425 -23.117 87.204 1.00 87.44 306 ILE A N 1
ATOM 2493 C CA . ILE A 1 306 ? -71.071 -22.906 86.661 1.00 87.44 306 ILE A CA 1
ATOM 2494 C C . ILE A 1 306 ? -70.174 -24.130 86.894 1.00 87.44 306 ILE A C 1
ATOM 2496 O O . ILE A 1 306 ? -69.412 -24.508 85.999 1.00 87.44 306 ILE A O 1
ATOM 2500 N N . GLU A 1 307 ? -70.241 -24.760 88.067 1.00 89.38 307 GLU A N 1
ATOM 2501 C CA . GLU A 1 307 ? -69.454 -25.959 88.368 1.00 89.38 307 GLU A CA 1
ATOM 2502 C C . GLU A 1 307 ? -69.893 -27.155 87.507 1.00 89.38 307 GLU A C 1
ATOM 2504 O O . GLU A 1 307 ? -69.045 -27.850 86.939 1.00 89.38 307 GLU A O 1
ATOM 2509 N N . SER A 1 308 ? -71.202 -27.326 87.292 1.00 91.00 308 SER A N 1
ATOM 2510 C CA . SER A 1 308 ? -71.734 -28.356 86.390 1.00 91.00 308 SER A CA 1
ATOM 2511 C C . SER A 1 308 ? -71.294 -28.150 84.931 1.00 91.00 308 SER A C 1
ATOM 2513 O O . SER A 1 308 ? -70.922 -29.110 84.250 1.00 91.00 308 SER A O 1
ATOM 2515 N N . LEU A 1 309 ? -71.264 -26.899 84.452 1.00 90.06 309 LEU A N 1
ATOM 2516 C CA . LEU A 1 309 ? -70.822 -26.556 83.098 1.00 90.06 309 LEU A CA 1
ATOM 2517 C C . LEU A 1 309 ? -69.316 -26.778 82.916 1.00 90.06 309 LEU A C 1
ATOM 2519 O O . LEU A 1 309 ? -68.902 -27.286 81.872 1.00 90.06 309 LEU A O 1
ATOM 2523 N N . LYS A 1 310 ? -68.495 -26.484 83.933 1.00 90.94 310 LYS A N 1
ATOM 2524 C CA . LYS A 1 310 ? -67.057 -26.809 83.917 1.00 90.94 310 LYS A CA 1
ATOM 2525 C C . LYS A 1 310 ? -66.818 -28.312 83.792 1.00 90.94 310 LYS A C 1
ATOM 2527 O O . LYS A 1 310 ? -66.089 -28.724 82.895 1.00 90.94 310 LYS A O 1
ATOM 2532 N N . GLN A 1 311 ? -67.505 -29.134 84.590 1.00 90.00 311 GLN A N 1
ATOM 2533 C CA . GLN A 1 311 ? -67.396 -30.596 84.482 1.00 90.00 311 GLN A CA 1
ATOM 2534 C C . GLN A 1 311 ? -67.813 -31.115 83.093 1.00 90.00 311 GLN A C 1
ATOM 2536 O O . GLN A 1 311 ? -67.209 -32.058 82.576 1.00 90.00 311 GLN A O 1
ATOM 2541 N N . GLN A 1 312 ? -68.814 -30.497 82.454 1.00 90.94 312 GLN A N 1
ATOM 2542 C CA . GLN A 1 312 ? -69.185 -30.831 81.074 1.00 90.94 312 GLN A CA 1
ATOM 2543 C C . GLN A 1 312 ? -68.093 -30.449 80.064 1.00 90.94 312 GLN A C 1
ATOM 2545 O O . GLN A 1 312 ? -67.817 -31.244 79.164 1.00 90.94 312 GLN A O 1
ATOM 2550 N N . ILE A 1 313 ? -67.456 -29.283 80.214 1.00 90.44 313 ILE A N 1
ATOM 2551 C CA . ILE A 1 313 ? -66.334 -28.848 79.366 1.00 90.44 313 ILE A CA 1
ATOM 2552 C C . ILE A 1 313 ? -65.148 -29.809 79.517 1.00 90.44 313 ILE A C 1
ATOM 2554 O O . ILE A 1 313 ? -64.691 -30.349 78.510 1.00 90.44 313 ILE A O 1
ATOM 2558 N N . ASP A 1 314 ? -64.725 -30.120 80.745 1.00 87.88 314 ASP A N 1
ATOM 2559 C CA . ASP A 1 314 ? -63.619 -31.052 81.016 1.00 87.88 314 ASP A CA 1
ATOM 2560 C C . ASP A 1 314 ? -63.887 -32.447 80.415 1.00 87.88 314 ASP A C 1
ATOM 2562 O O . ASP A 1 314 ? -63.009 -33.073 79.808 1.00 87.88 314 ASP A O 1
ATOM 2566 N N . ALA A 1 315 ? -65.133 -32.927 80.507 1.00 89.88 315 ALA A N 1
ATOM 2567 C CA . ALA A 1 315 ? -65.549 -34.193 79.910 1.00 89.88 315 ALA A CA 1
ATOM 2568 C C . ALA A 1 315 ? -65.565 -34.171 78.368 1.00 89.88 315 ALA A C 1
ATOM 2570 O O . ALA A 1 315 ? -65.365 -35.221 77.745 1.00 89.88 315 ALA A O 1
ATOM 2571 N N . GLN A 1 316 ? -65.804 -33.017 77.733 1.00 89.25 316 GLN A N 1
ATOM 2572 C CA . GLN A 1 316 ? -65.670 -32.862 76.279 1.00 89.25 316 GLN A CA 1
ATOM 2573 C C . GLN A 1 316 ? -64.203 -32.740 75.866 1.00 89.25 316 GLN A C 1
ATOM 2575 O O . GLN A 1 316 ? -63.791 -33.424 74.930 1.00 89.25 316 GLN A O 1
ATOM 2580 N N . GLU A 1 317 ? -63.384 -31.975 76.593 1.00 90.12 317 GLU A N 1
ATOM 2581 C CA . GLU A 1 317 ? -61.940 -31.912 76.351 1.00 90.12 317 GLU A CA 1
ATOM 2582 C C . GLU A 1 317 ? -61.296 -33.298 76.411 1.00 90.12 317 GLU A C 1
ATOM 2584 O O . GLU A 1 317 ? -60.496 -33.639 75.541 1.00 90.12 317 GLU A O 1
ATOM 2589 N N . TYR A 1 318 ? -61.661 -34.123 77.396 1.00 90.94 318 TYR A N 1
ATOM 2590 C CA . TYR A 1 318 ? -61.165 -35.495 77.496 1.00 90.94 318 TYR A CA 1
ATOM 2591 C C . TYR A 1 318 ? -61.563 -36.346 76.276 1.00 90.94 318 TYR A C 1
ATOM 2593 O O . TYR A 1 318 ? -60.740 -37.090 75.738 1.00 90.94 318 TYR A O 1
ATOM 2601 N N . LYS A 1 319 ? -62.803 -36.205 75.783 1.00 90.69 319 LYS A N 1
ATOM 2602 C CA . LYS A 1 319 ? -63.277 -36.901 74.571 1.00 90.69 319 LYS A CA 1
ATOM 2603 C C . LYS A 1 319 ? -62.551 -36.435 73.311 1.00 90.69 319 LYS A C 1
ATOM 2605 O O . LYS A 1 319 ? -62.187 -37.283 72.496 1.00 90.69 319 LYS A O 1
ATOM 2610 N N . GLU A 1 320 ? -62.328 -35.133 73.141 1.00 87.00 320 GLU A N 1
ATOM 2611 C CA . GLU A 1 320 ? -61.593 -34.601 71.988 1.00 87.00 320 GLU A CA 1
ATOM 2612 C C . GLU A 1 320 ? -60.104 -34.963 72.050 1.00 87.00 320 GLU A C 1
ATOM 2614 O O . GLU A 1 320 ? -59.564 -35.440 71.055 1.00 87.00 320 GLU A O 1
ATOM 2619 N N . LYS A 1 321 ? -59.458 -34.890 73.221 1.00 91.56 321 LYS A N 1
ATOM 2620 C CA . LYS A 1 321 ? -58.081 -35.382 73.425 1.00 91.56 321 LYS A CA 1
ATOM 2621 C C . LYS A 1 321 ? -57.959 -36.868 73.055 1.00 91.56 321 LYS A C 1
ATOM 2623 O O . LYS A 1 321 ? -57.078 -37.228 72.278 1.00 91.56 321 LYS A O 1
ATOM 2628 N N . ALA A 1 322 ? -58.904 -37.712 73.480 1.00 89.25 322 ALA A N 1
ATOM 2629 C CA . ALA A 1 322 ? -58.939 -39.131 73.108 1.00 89.25 322 ALA A CA 1
ATOM 2630 C C . ALA A 1 322 ? -59.261 -39.388 71.616 1.00 89.25 322 ALA A C 1
ATOM 2632 O O . ALA A 1 322 ? -58.898 -40.438 71.076 1.00 89.25 322 ALA A O 1
ATOM 2633 N N . LYS A 1 323 ? -59.946 -38.468 70.919 1.00 91.38 323 LYS A N 1
ATOM 2634 C CA . LYS A 1 323 ? -60.102 -38.517 69.452 1.00 91.38 323 LYS A CA 1
ATOM 2635 C C . LYS A 1 323 ? -58.810 -38.110 68.746 1.00 91.38 323 LYS A C 1
ATOM 2637 O O . LYS A 1 323 ? -58.425 -38.792 67.800 1.00 91.38 323 LYS A O 1
ATOM 2642 N N . ILE A 1 324 ? -58.142 -37.054 69.212 1.00 87.69 324 ILE A N 1
ATOM 2643 C CA . ILE A 1 324 ?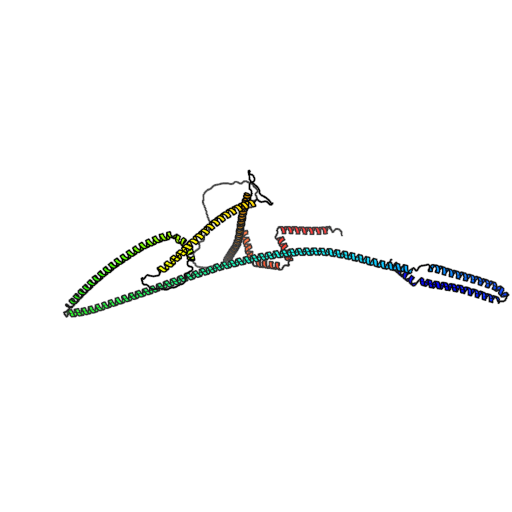 -56.850 -36.590 68.691 1.00 87.69 324 ILE A CA 1
ATOM 2644 C C . ILE A 1 324 ? -55.814 -37.708 68.818 1.00 87.69 324 ILE A C 1
ATOM 2646 O O . ILE A 1 324 ? -55.207 -38.064 67.817 1.00 87.69 324 ILE A O 1
ATOM 2650 N N . GLU A 1 325 ? -55.688 -38.350 69.980 1.00 91.44 325 GLU A N 1
ATOM 2651 C CA . GLU A 1 325 ? -54.774 -39.484 70.188 1.00 91.44 325 GLU A CA 1
ATOM 2652 C C . GLU A 1 325 ? -55.050 -40.646 69.210 1.00 91.44 325 GLU A C 1
ATOM 2654 O O . GLU A 1 325 ? -54.132 -41.187 68.594 1.00 91.44 325 GLU A O 1
ATOM 2659 N N . LYS A 1 326 ? -56.327 -40.974 68.964 1.00 89.31 326 LYS A N 1
ATOM 2660 C CA . LYS A 1 326 ? -56.724 -41.976 67.954 1.00 89.31 326 LYS A CA 1
ATOM 2661 C C . LYS A 1 326 ? -56.444 -41.541 66.513 1.00 89.31 326 LYS A C 1
ATOM 2663 O O . LYS A 1 326 ? -56.263 -42.405 65.656 1.00 89.31 326 LYS A O 1
ATOM 2668 N N . LEU A 1 327 ? -56.462 -40.242 66.217 1.00 86.19 327 LEU A N 1
ATOM 2669 C CA . LEU A 1 327 ? -56.093 -39.705 64.906 1.00 86.19 327 LEU A CA 1
ATOM 2670 C C . LEU A 1 327 ? -54.573 -39.684 64.725 1.00 86.19 327 LEU A C 1
ATOM 2672 O O . LEU A 1 327 ? -54.115 -40.084 63.662 1.00 86.19 327 LEU A O 1
ATOM 2676 N N . VAL A 1 328 ? -53.804 -39.336 65.760 1.00 91.19 328 VAL A N 1
ATOM 2677 C CA . VAL A 1 328 ? -52.335 -39.423 65.775 1.00 91.19 328 VAL A CA 1
ATOM 2678 C C . VAL A 1 328 ? -51.892 -40.870 65.567 1.00 91.19 328 VAL A C 1
ATOM 2680 O O . VAL A 1 328 ? -51.211 -41.142 64.591 1.00 91.19 328 VAL A O 1
ATOM 2683 N N . ALA A 1 329 ? -52.414 -41.834 66.332 1.00 87.44 329 ALA A N 1
ATOM 2684 C CA . ALA A 1 329 ? -52.091 -43.252 66.125 1.00 87.44 329 ALA A CA 1
ATOM 2685 C C . ALA A 1 329 ? -52.471 -43.769 64.716 1.00 87.44 329 ALA A C 1
ATOM 2687 O O . ALA A 1 329 ? -51.815 -44.658 64.165 1.00 87.44 329 ALA A O 1
ATOM 2688 N N . LYS A 1 330 ? -53.522 -43.208 64.094 1.00 89.94 330 LYS A N 1
ATOM 2689 C CA . LYS A 1 330 ? -53.844 -43.475 62.682 1.00 89.94 330 LYS A CA 1
ATOM 2690 C C . LYS A 1 330 ? -52.825 -42.840 61.736 1.00 89.94 330 LYS A C 1
ATOM 2692 O O . LYS A 1 330 ? -52.442 -43.517 60.784 1.00 89.94 330 LYS A O 1
ATOM 2697 N N . ILE A 1 331 ? -52.397 -41.602 61.984 1.00 88.00 331 ILE A N 1
ATOM 2698 C CA . ILE A 1 331 ? -51.339 -40.919 61.229 1.00 88.00 331 ILE A CA 1
ATOM 2699 C C . ILE A 1 331 ? -50.040 -41.718 61.333 1.00 88.00 331 ILE A C 1
ATOM 2701 O O . ILE A 1 331 ? -49.537 -42.107 60.291 1.00 88.00 331 ILE A O 1
ATOM 2705 N N . ASP A 1 332 ? -49.593 -42.115 62.525 1.00 88.94 332 ASP A N 1
ATOM 2706 C CA . ASP A 1 332 ? -48.390 -42.939 62.721 1.00 88.94 332 ASP A CA 1
ATOM 2707 C C . ASP A 1 332 ? -48.478 -44.265 61.942 1.00 88.94 332 ASP A C 1
ATOM 2709 O O . ASP A 1 332 ? -47.539 -44.679 61.259 1.00 88.94 332 ASP A O 1
ATOM 2713 N N . SER A 1 333 ? -49.644 -44.927 61.970 1.00 90.12 333 SER A N 1
ATOM 2714 C CA . SER A 1 333 ? -49.873 -46.151 61.186 1.00 90.12 333 SER A CA 1
ATOM 2715 C C . SER A 1 333 ? -49.848 -45.901 59.672 1.00 90.12 333 SER A C 1
ATOM 2717 O O . SER A 1 333 ? -49.434 -46.773 58.904 1.00 90.12 333 SER A O 1
ATOM 2719 N N . LYS A 1 334 ? -50.278 -44.711 59.234 1.00 87.00 334 LYS A N 1
ATOM 2720 C CA . LYS A 1 334 ? -50.269 -44.281 57.834 1.00 87.00 334 LYS A CA 1
ATOM 2721 C C . LYS A 1 334 ? -48.885 -43.835 57.391 1.00 87.00 334 LYS A C 1
ATOM 2723 O O . LYS A 1 334 ? -48.516 -44.150 56.272 1.00 87.00 334 LYS A O 1
ATOM 2728 N N . GLU A 1 335 ? -48.107 -43.206 58.256 1.00 90.12 335 GLU A N 1
ATOM 2729 C CA . GLU A 1 335 ? -46.717 -42.829 58.025 1.00 90.12 335 GLU A CA 1
ATOM 2730 C C . GLU A 1 335 ? -45.824 -44.073 57.963 1.00 90.12 335 GLU A C 1
ATOM 2732 O O . GLU A 1 335 ? -44.998 -44.193 57.064 1.00 90.12 335 GLU A O 1
ATOM 2737 N N . LEU A 1 336 ? -46.073 -45.086 58.804 1.00 87.88 336 LEU A N 1
ATOM 2738 C CA . LEU A 1 336 ? -45.428 -46.395 58.674 1.00 87.88 336 LEU A CA 1
ATOM 2739 C C . LEU A 1 336 ? -45.825 -47.108 57.366 1.00 87.88 336 LEU A C 1
ATOM 2741 O O . LEU A 1 336 ? -44.971 -47.720 56.720 1.00 87.88 336 LEU A O 1
ATOM 2745 N N . GLN A 1 337 ? -47.092 -47.012 56.940 1.00 88.62 337 GLN A N 1
ATOM 2746 C CA . GLN A 1 337 ? -47.532 -47.512 55.628 1.00 88.62 337 GLN A CA 1
ATOM 2747 C C . GLN A 1 337 ? -46.868 -46.746 54.478 1.00 88.62 337 GLN A C 1
ATOM 2749 O O . GLN A 1 337 ? -46.381 -47.389 53.554 1.00 88.62 337 GLN A O 1
ATOM 2754 N N . ILE A 1 338 ? -46.790 -45.414 54.548 1.00 84.06 338 ILE A N 1
ATOM 2755 C CA . ILE A 1 338 ? -46.099 -44.561 53.571 1.00 84.06 338 ILE A CA 1
ATOM 2756 C C . ILE A 1 338 ? -44.628 -44.951 53.508 1.00 84.06 338 ILE A C 1
ATOM 2758 O O . ILE A 1 338 ? -44.172 -45.303 52.436 1.00 84.06 338 ILE A O 1
ATOM 2762 N N . LYS A 1 339 ? -43.921 -45.053 54.633 1.00 87.62 339 LYS A N 1
ATOM 2763 C CA . LYS A 1 339 ? -42.512 -45.470 54.681 1.00 87.62 339 LYS A CA 1
ATOM 2764 C C . LYS A 1 339 ? -42.279 -46.885 54.138 1.00 87.62 339 LYS A C 1
ATOM 2766 O O . LYS A 1 339 ? -41.266 -47.156 53.499 1.00 87.62 339 LYS A O 1
ATOM 2771 N N . THR A 1 340 ? -43.231 -47.795 54.350 1.00 85.62 340 THR A N 1
ATOM 2772 C CA . THR A 1 340 ? -43.200 -49.143 53.752 1.00 85.62 340 THR A CA 1
ATOM 2773 C C . THR A 1 340 ? -43.439 -49.087 52.238 1.00 85.62 340 THR A C 1
ATOM 2775 O O . THR A 1 340 ? -42.806 -49.829 51.487 1.00 85.62 340 THR A O 1
ATOM 2778 N N . LEU A 1 341 ? -44.322 -48.196 51.777 1.00 80.00 341 LEU A N 1
ATOM 2779 C CA . LEU A 1 341 ? -44.573 -47.931 50.360 1.00 80.00 341 LEU A CA 1
ATOM 2780 C C . LEU A 1 341 ? -43.407 -47.186 49.699 1.00 80.00 341 LEU A C 1
ATOM 2782 O O . LEU A 1 341 ? -43.091 -47.509 48.568 1.00 80.00 341 LEU A O 1
ATOM 2786 N N . GLU A 1 342 ? -42.717 -46.279 50.386 1.00 81.88 342 GLU A N 1
ATOM 2787 C CA . GLU A 1 342 ? -41.491 -45.614 49.931 1.00 81.88 342 GLU A CA 1
ATOM 2788 C C . GLU A 1 342 ? -40.368 -46.634 49.758 1.00 81.88 342 GLU A C 1
ATOM 2790 O O . GLU A 1 342 ? -39.762 -46.690 48.697 1.00 81.88 342 GLU A O 1
ATOM 2795 N N . GLN A 1 343 ? -40.163 -47.535 50.725 1.00 79.31 343 GLN A N 1
ATOM 2796 C CA . GLN A 1 343 ? -39.228 -48.661 50.577 1.00 79.31 343 GLN A CA 1
ATOM 2797 C C . GLN A 1 343 ? -39.641 -49.645 49.470 1.00 79.31 343 GLN A C 1
ATOM 2799 O O . GLN A 1 343 ? -38.792 -50.339 48.905 1.00 79.31 343 GLN A O 1
ATOM 2804 N N . ALA A 1 344 ? -40.935 -49.745 49.151 1.00 76.94 344 ALA A N 1
ATOM 2805 C CA . ALA A 1 344 ? -41.398 -50.490 47.986 1.00 76.94 344 ALA A CA 1
ATOM 2806 C C . ALA A 1 344 ? -41.122 -49.716 46.686 1.00 76.94 344 ALA A C 1
ATOM 2808 O O . ALA A 1 344 ? -40.601 -50.306 45.748 1.00 76.94 344 ALA A O 1
ATOM 2809 N N . VAL A 1 345 ? -41.386 -48.409 46.637 1.00 71.75 345 VAL A N 1
ATOM 2810 C CA . VAL A 1 345 ? -41.082 -47.509 45.511 1.00 71.75 345 VAL A CA 1
ATOM 2811 C C . VAL A 1 345 ? -39.579 -47.442 45.245 1.00 71.75 345 VAL A C 1
ATOM 2813 O O . VAL A 1 345 ? -39.182 -47.437 44.091 1.00 71.75 345 VAL A O 1
ATOM 2816 N N . GLU A 1 346 ? -38.732 -47.502 46.271 1.00 72.25 346 GLU A N 1
ATOM 2817 C CA . GLU A 1 346 ? -37.275 -47.586 46.135 1.00 72.25 346 GLU A CA 1
ATOM 2818 C C . GLU A 1 346 ? -36.839 -48.941 45.545 1.00 72.25 346 GLU A C 1
ATOM 2820 O O . GLU A 1 346 ? -35.970 -48.988 44.675 1.00 72.25 346 GLU A O 1
ATOM 2825 N N . LYS A 1 347 ? -37.507 -50.050 45.902 1.00 66.06 347 LYS A N 1
ATOM 2826 C CA . LYS A 1 347 ? -37.344 -51.347 45.203 1.00 66.06 347 LYS A CA 1
ATOM 2827 C C . LYS A 1 347 ? -37.895 -51.323 43.774 1.00 66.06 347 LYS A C 1
ATOM 2829 O O . LYS A 1 347 ? -37.390 -52.041 42.916 1.00 66.06 347 LYS A O 1
ATOM 2834 N N . TYR A 1 348 ? -38.894 -50.486 43.514 1.00 60.81 348 TYR A N 1
ATOM 2835 C CA . TYR A 1 348 ? -39.384 -50.144 42.184 1.00 60.81 348 TYR A CA 1
ATOM 2836 C C . TYR A 1 348 ? -38.678 -48.895 41.613 1.00 60.81 348 TYR A C 1
ATOM 2838 O O . TYR A 1 348 ? -39.225 -48.260 40.725 1.00 60.81 348 TYR A O 1
ATOM 2846 N N . SER A 1 349 ? -37.465 -48.518 42.041 1.00 60.09 349 SER A N 1
ATOM 2847 C CA . SER A 1 349 ? -36.749 -47.380 41.422 1.00 60.09 349 SER A CA 1
ATOM 2848 C C . SER A 1 349 ? -36.330 -47.682 39.975 1.00 60.09 349 SER A C 1
ATOM 2850 O O . SER A 1 349 ? -36.340 -46.794 39.122 1.00 60.09 349 SER A O 1
ATOM 2852 N N . ASN A 1 350 ? -36.149 -48.966 39.642 1.00 58.16 350 ASN A N 1
ATOM 2853 C CA . ASN A 1 350 ? -36.094 -49.459 38.261 1.00 58.16 350 ASN A CA 1
ATOM 2854 C C . ASN A 1 350 ? -37.362 -49.131 37.445 1.00 58.16 350 ASN A C 1
ATOM 2856 O O . ASN A 1 350 ? -37.354 -49.309 36.229 1.00 58.16 350 ASN A O 1
ATOM 2860 N N . TYR A 1 351 ? -38.448 -48.642 38.057 1.00 60.72 351 TYR A N 1
ATOM 2861 C CA . TYR A 1 351 ? -39.622 -48.173 37.329 1.00 60.72 351 TYR A CA 1
ATOM 2862 C C . TYR A 1 351 ? -39.322 -46.918 36.503 1.00 60.72 351 TYR A C 1
ATOM 2864 O O . TYR A 1 351 ? -40.050 -46.711 35.555 1.00 60.72 351 TYR A O 1
ATOM 2872 N N . ASP A 1 352 ? -38.256 -46.137 36.737 1.00 60.84 352 ASP A N 1
ATOM 2873 C CA . ASP A 1 352 ? -37.825 -45.083 35.788 1.00 60.84 352 ASP A CA 1
ATOM 2874 C C . ASP A 1 352 ? -36.950 -45.622 34.630 1.00 60.84 352 ASP A C 1
ATOM 2876 O O . ASP A 1 352 ? -36.792 -44.952 33.608 1.00 60.84 352 ASP A O 1
ATOM 2880 N N . GLU A 1 353 ? -36.401 -46.837 34.736 1.00 62.03 353 GLU A N 1
ATOM 2881 C CA . GLU A 1 353 ? -35.898 -47.603 33.580 1.00 62.03 353 GLU A CA 1
ATOM 2882 C C . GLU A 1 353 ? -37.096 -48.162 32.790 1.00 62.03 353 GLU A C 1
ATOM 2884 O O . GLU A 1 353 ? -37.275 -47.833 31.617 1.00 62.03 353 GLU A O 1
ATOM 2889 N N . ILE A 1 354 ? -37.995 -48.885 33.471 1.00 60.66 354 ILE A N 1
ATOM 2890 C CA . ILE A 1 354 ? -39.208 -49.478 32.883 1.00 60.66 354 ILE A CA 1
ATOM 2891 C C . ILE A 1 354 ? -40.139 -48.396 32.320 1.00 60.66 354 ILE A C 1
ATOM 2893 O O . ILE A 1 354 ? -40.798 -48.645 31.327 1.00 60.66 354 ILE A O 1
ATOM 2897 N N . LYS A 1 355 ? -40.185 -47.182 32.883 1.00 61.50 355 LYS A N 1
ATOM 2898 C CA . LYS A 1 355 ? -40.969 -46.035 32.386 1.00 61.50 355 LYS A CA 1
ATOM 2899 C C . LYS A 1 355 ? -40.269 -45.264 31.278 1.00 61.50 355 LYS A C 1
ATOM 2901 O O . LYS A 1 355 ? -40.966 -44.651 30.489 1.00 61.50 355 LYS A O 1
ATOM 2906 N N . ARG A 1 356 ? -38.940 -45.331 31.133 1.00 63.41 356 ARG A N 1
ATOM 2907 C CA . ARG A 1 356 ? -38.304 -44.926 29.866 1.00 63.41 356 ARG A CA 1
ATOM 2908 C C . ARG A 1 356 ? -38.688 -45.904 28.757 1.00 63.41 356 ARG A C 1
ATOM 2910 O O . ARG A 1 356 ? -39.073 -45.468 27.679 1.00 63.41 356 ARG A O 1
ATOM 2917 N N . GLU A 1 357 ? -38.695 -47.202 29.047 1.00 63.81 357 GLU A N 1
ATOM 2918 C CA . GLU A 1 357 ? -39.205 -48.228 28.127 1.00 63.81 357 GLU A CA 1
ATOM 2919 C C . GLU A 1 357 ? -40.729 -48.080 27.884 1.00 63.81 357 GLU A C 1
ATOM 2921 O O . GLU A 1 357 ? -41.193 -48.227 26.752 1.00 63.81 357 GLU A O 1
ATOM 2926 N N . LEU A 1 358 ? -41.508 -47.686 28.901 1.00 61.06 358 LEU A N 1
ATOM 2927 C CA . LEU A 1 358 ? -42.962 -47.511 28.819 1.00 61.06 358 LEU A CA 1
ATOM 2928 C C . LEU A 1 358 ? -43.390 -46.167 28.215 1.00 61.06 358 LEU A C 1
ATOM 2930 O O . LEU A 1 358 ? -44.408 -46.150 27.545 1.00 61.06 358 LEU A O 1
ATOM 2934 N N . ASP A 1 359 ? -42.666 -45.057 28.384 1.00 56.47 359 ASP A N 1
ATOM 2935 C CA . ASP A 1 359 ? -42.964 -43.786 27.695 1.00 56.47 359 ASP A CA 1
ATOM 2936 C C . ASP A 1 359 ? -42.570 -43.860 26.213 1.00 56.47 359 ASP A C 1
ATOM 2938 O O . ASP A 1 359 ? -43.236 -43.255 25.369 1.00 56.47 359 ASP A O 1
ATOM 2942 N N . ILE A 1 360 ? -41.574 -44.681 25.858 1.00 56.25 360 ILE A N 1
ATOM 2943 C CA . ILE A 1 360 ? -41.333 -45.080 24.463 1.00 56.25 360 ILE A CA 1
ATOM 2944 C C . ILE A 1 360 ? -42.532 -45.891 23.929 1.00 56.25 360 ILE A C 1
ATOM 2946 O O . ILE A 1 360 ? -42.989 -45.628 22.821 1.00 56.25 360 ILE A O 1
ATOM 2950 N N . LEU A 1 361 ? -43.128 -46.792 24.719 1.00 53.56 361 LEU A N 1
ATOM 2951 C CA . LEU A 1 361 ? -44.372 -47.490 24.340 1.00 53.56 361 LEU A CA 1
ATOM 2952 C C . LEU A 1 361 ? -45.623 -46.582 24.349 1.00 53.56 361 LEU A C 1
ATOM 2954 O O . LEU A 1 361 ? -46.514 -46.748 23.520 1.00 53.56 361 LEU A O 1
ATOM 2958 N N . LYS A 1 362 ? -45.704 -45.591 25.241 1.00 47.44 362 LYS A N 1
ATOM 2959 C CA . LYS A 1 362 ? -46.890 -44.742 25.462 1.00 47.44 362 LYS A CA 1
ATOM 2960 C C . LYS A 1 362 ? -46.960 -43.551 24.506 1.00 47.44 362 LYS A C 1
ATOM 2962 O O . LYS A 1 362 ? -48.056 -43.160 24.108 1.00 47.44 362 LYS A O 1
ATOM 2967 N N . SER A 1 363 ? -45.811 -43.028 24.076 1.00 53.38 363 SER A N 1
ATOM 2968 C CA . SER A 1 363 ? -45.723 -42.106 22.931 1.00 53.38 363 SER A CA 1
ATOM 2969 C C . SER A 1 363 ? -46.061 -42.791 21.599 1.00 53.38 363 SER A C 1
ATOM 2971 O O . SER A 1 363 ? -46.481 -42.116 20.662 1.00 53.38 363 SER A O 1
ATOM 2973 N N . ILE A 1 364 ? -45.969 -44.126 21.537 1.00 51.22 364 ILE A N 1
ATOM 2974 C CA . ILE A 1 364 ? -46.478 -44.943 20.426 1.00 51.22 364 ILE A CA 1
ATOM 2975 C C . ILE A 1 364 ? -47.984 -45.244 20.584 1.00 51.22 364 ILE A C 1
ATOM 2977 O O . ILE A 1 364 ? -48.691 -45.281 19.577 1.00 51.22 364 ILE A O 1
ATOM 2981 N N . GLU A 1 365 ? -48.512 -45.413 21.805 1.00 49.25 365 GLU A N 1
ATOM 2982 C CA . GLU A 1 365 ? -49.934 -45.756 22.004 1.00 49.25 365 GLU A CA 1
ATOM 2983 C C . GLU A 1 365 ? -50.905 -44.552 21.980 1.00 49.25 365 GLU A C 1
ATOM 2985 O O . GLU A 1 365 ? -52.032 -44.709 21.510 1.00 49.25 365 GLU A O 1
ATOM 2990 N N . PHE A 1 366 ? -50.509 -43.345 22.420 1.00 39.34 366 PHE A N 1
ATOM 2991 C CA . PHE A 1 366 ? -51.449 -42.214 22.580 1.00 39.34 366 PHE A CA 1
ATOM 2992 C C . PHE A 1 366 ? -51.047 -40.896 21.894 1.00 39.34 366 PHE A C 1
ATOM 2994 O O . PHE A 1 366 ? -51.092 -39.817 22.479 1.00 39.34 366 PHE A O 1
ATOM 3001 N N . SER A 1 367 ? -50.849 -40.965 20.574 1.00 42.78 367 SER A N 1
ATOM 3002 C CA . SER A 1 367 ? -51.044 -39.816 19.660 1.00 42.78 367 SER A CA 1
ATOM 3003 C C . SER A 1 367 ? -52.531 -39.406 19.501 1.00 42.78 367 SER A C 1
ATOM 3005 O O . SER A 1 367 ? -52.847 -38.534 18.694 1.00 42.78 367 SER A O 1
ATOM 3007 N N . TYR A 1 368 ? -53.457 -40.056 20.216 1.00 43.28 368 TYR A N 1
ATOM 3008 C CA . TYR A 1 368 ? -54.909 -39.913 20.065 1.00 43.28 368 TYR A CA 1
ATOM 3009 C C . TYR A 1 368 ? -55.626 -39.922 21.427 1.00 43.28 368 TYR A C 1
ATOM 3011 O O . TYR A 1 368 ? -56.232 -40.923 21.796 1.00 43.28 368 TYR A O 1
ATOM 3019 N N . SER A 1 369 ? -55.554 -38.813 22.173 1.00 38.75 369 SER A N 1
ATOM 3020 C CA . SER A 1 369 ? -56.669 -38.307 23.007 1.00 38.75 369 SER A CA 1
ATOM 3021 C C . SER A 1 369 ? -56.367 -36.919 23.606 1.00 38.75 369 SER A C 1
ATOM 3023 O O . SER A 1 369 ? -56.625 -36.670 24.783 1.00 38.75 369 SER A O 1
ATOM 3025 N N . ASP A 1 370 ? -55.845 -35.995 22.795 1.00 41.09 370 ASP A N 1
ATOM 3026 C CA . ASP A 1 370 ? -56.222 -34.586 22.982 1.00 41.09 370 ASP A CA 1
ATOM 3027 C C . ASP A 1 370 ? -57.721 -34.425 22.621 1.00 41.09 370 ASP A C 1
ATOM 3029 O O . ASP A 1 370 ? -58.292 -35.336 22.012 1.00 41.09 370 ASP A O 1
ATOM 3033 N N . TRP A 1 371 ? -58.336 -33.286 22.958 1.00 34.12 371 TRP A N 1
ATOM 3034 C CA . TRP A 1 371 ? -59.778 -32.964 22.875 1.00 34.12 371 TRP A CA 1
ATOM 3035 C C . TRP A 1 371 ? -60.662 -33.380 24.071 1.00 34.12 371 TRP A C 1
ATOM 3037 O O . TRP A 1 371 ? -61.614 -34.141 23.930 1.00 34.12 371 TRP A O 1
ATOM 3047 N N . GLY A 1 372 ? -60.455 -32.696 25.201 1.00 34.22 372 GLY A N 1
ATOM 3048 C CA . GLY A 1 372 ? -61.405 -31.632 25.575 1.00 34.22 372 GLY A CA 1
ATOM 3049 C C . GLY A 1 372 ? -62.503 -31.889 26.628 1.00 34.22 372 GLY A C 1
ATOM 3050 O O . GLY A 1 372 ? -63.094 -32.958 26.708 1.00 34.22 372 GLY A O 1
ATOM 3051 N N . MET A 1 373 ? -62.836 -30.784 27.315 1.00 36.38 373 MET A N 1
ATOM 3052 C CA . MET A 1 373 ? -63.922 -30.543 28.292 1.00 36.38 373 MET A CA 1
ATOM 3053 C C . MET A 1 373 ? -63.740 -31.209 29.675 1.00 36.38 373 MET A C 1
ATOM 3055 O O . MET A 1 373 ? -63.554 -32.416 29.748 1.00 36.38 373 MET A O 1
ATOM 3059 N N . ASN A 1 374 ? -63.651 -30.508 30.819 1.00 36.16 374 ASN A N 1
ATOM 3060 C CA . ASN A 1 374 ? -64.238 -29.248 31.344 1.00 36.16 374 ASN A CA 1
ATOM 3061 C C . ASN A 1 374 ? -65.616 -29.434 32.022 1.00 36.16 374 ASN A C 1
ATOM 3063 O O . ASN A 1 374 ? -66.391 -30.290 31.609 1.00 36.16 374 ASN A O 1
ATOM 3067 N N . ASP A 1 375 ? -65.861 -28.601 33.042 1.00 33.38 375 ASP A N 1
ATOM 3068 C CA . ASP A 1 375 ? -66.846 -28.676 34.145 1.00 33.38 375 ASP A CA 1
ATOM 3069 C C . ASP A 1 375 ? -66.555 -29.781 35.186 1.00 33.38 375 ASP A C 1
ATOM 3071 O O . ASP A 1 375 ? -66.359 -30.941 34.840 1.00 33.38 375 ASP A O 1
ATOM 3075 N N . GLU A 1 376 ? -66.346 -29.524 36.485 1.00 35.66 376 GLU A N 1
ATOM 3076 C CA . GLU A 1 376 ? -66.830 -28.509 37.455 1.00 35.66 376 GLU A CA 1
ATOM 3077 C C . GLU A 1 376 ? -68.118 -28.912 38.205 1.00 35.66 376 GLU A C 1
ATOM 3079 O O . GLU A 1 376 ? -69.183 -29.062 37.623 1.00 35.66 376 GLU A O 1
ATOM 3084 N N . SER A 1 377 ? -67.993 -28.973 39.542 1.00 37.25 377 SER A N 1
ATOM 3085 C CA . SER A 1 377 ? -69.061 -29.027 40.559 1.00 37.25 377 SER A CA 1
ATOM 3086 C C . SER A 1 377 ? -69.973 -30.270 40.623 1.00 37.25 377 SER A C 1
ATOM 3088 O O . SER A 1 377 ? -70.309 -30.897 39.629 1.00 37.25 377 SER A O 1
ATOM 3090 N N . GLY A 1 378 ? -70.447 -30.581 41.839 1.00 32.41 378 GLY A N 1
ATOM 3091 C CA . GLY A 1 378 ? -71.600 -31.469 42.057 1.00 32.41 378 GLY A CA 1
ATOM 3092 C C . GLY A 1 378 ? -71.332 -32.711 42.908 1.00 32.41 378 GLY A C 1
ATOM 3093 O O . GLY A 1 378 ? -71.165 -33.810 42.395 1.00 32.41 378 GLY A O 1
ATOM 3094 N N . ASN A 1 379 ? -71.364 -32.551 44.231 1.00 39.28 379 ASN A N 1
ATOM 3095 C CA . ASN A 1 379 ? -71.382 -33.660 45.188 1.00 39.28 379 ASN A CA 1
ATOM 3096 C C . ASN A 1 379 ? -72.737 -34.401 45.156 1.00 39.28 379 ASN A C 1
ATOM 3098 O O . ASN A 1 379 ? -73.748 -33.735 45.356 1.00 39.28 379 ASN A O 1
ATOM 3102 N N . HIS A 1 380 ? -72.761 -35.731 44.974 1.00 35.66 380 HIS A N 1
ATOM 3103 C CA . HIS A 1 380 ? -73.709 -36.672 45.611 1.00 35.66 380 HIS A CA 1
ATOM 3104 C C . HIS A 1 380 ? -73.362 -38.147 45.297 1.00 35.66 380 HIS A C 1
ATOM 3106 O O . HIS A 1 380 ? -72.828 -38.459 44.235 1.00 35.66 380 HIS A O 1
ATOM 3112 N N . GLU A 1 381 ? -73.655 -39.052 46.238 1.00 37.56 381 GLU A N 1
ATOM 3113 C CA . GLU A 1 381 ? -73.255 -40.469 46.207 1.00 37.56 381 GLU A CA 1
ATOM 3114 C C . GLU A 1 381 ? -74.159 -41.401 45.363 1.00 37.56 381 GLU A C 1
ATOM 3116 O O . GLU A 1 381 ? -75.376 -41.254 45.315 1.00 37.56 381 GLU A O 1
ATOM 3121 N N . GLU A 1 382 ? -73.497 -42.410 44.782 1.00 43.91 382 GLU A N 1
ATOM 3122 C CA . GLU A 1 382 ? -73.947 -43.765 44.399 1.00 43.91 382 GLU A CA 1
ATOM 3123 C C . GLU A 1 382 ? -75.208 -44.018 43.537 1.00 43.91 382 GLU A C 1
ATOM 3125 O O . GLU A 1 382 ? -76.336 -44.133 44.014 1.00 43.91 382 GLU A O 1
ATOM 3130 N N . SER A 1 383 ? -74.957 -44.419 42.279 1.00 35.44 383 SER A N 1
ATOM 3131 C CA . SER A 1 383 ? -75.591 -45.607 41.677 1.00 35.44 383 SER A CA 1
ATOM 3132 C C . SER A 1 383 ? -74.716 -46.199 40.555 1.00 35.44 383 SER A C 1
ATOM 3134 O O . SER A 1 383 ? -74.157 -45.458 39.750 1.00 35.44 383 SER A O 1
ATOM 3136 N N . SER A 1 384 ? -74.568 -47.530 40.505 1.00 50.72 384 SER A N 1
ATOM 3137 C CA . SER A 1 384 ? -73.704 -48.263 39.551 1.00 50.72 384 SER A CA 1
ATOM 3138 C C . SER A 1 384 ? -74.497 -48.949 38.427 1.00 50.72 384 SER A C 1
ATOM 3140 O O . SER A 1 384 ? -75.683 -49.221 38.589 1.00 50.72 384 SER A O 1
ATOM 3142 N N . GLY A 1 385 ? -73.843 -49.295 37.307 1.00 47.47 385 GLY A N 1
ATOM 3143 C CA . GLY A 1 385 ? -74.499 -50.012 36.200 1.00 47.47 385 GLY A CA 1
ATOM 3144 C C . GLY A 1 385 ? -73.591 -50.424 35.030 1.00 47.47 385 GLY A C 1
ATOM 3145 O O . GLY A 1 385 ? -72.876 -51.417 35.104 1.00 47.47 385 GLY A O 1
ATOM 3146 N N . ASP A 1 386 ? -73.645 -49.670 33.928 1.00 46.09 386 ASP A N 1
ATOM 3147 C CA . ASP A 1 386 ? -73.595 -50.251 32.568 1.00 46.09 386 ASP A CA 1
ATOM 3148 C C . ASP A 1 386 ? -72.315 -49.971 31.737 1.00 46.09 386 ASP A C 1
ATOM 3150 O O . ASP A 1 386 ? -72.256 -50.241 30.536 1.00 46.09 386 ASP A O 1
ATOM 3154 N N . SER A 1 387 ? -71.265 -49.402 32.343 1.00 58.09 387 SER A N 1
ATOM 3155 C CA . SER A 1 387 ? -70.051 -48.973 31.611 1.00 58.09 387 SER A CA 1
ATOM 3156 C C . SER A 1 387 ? -69.011 -50.094 31.405 1.00 58.09 387 SER A C 1
ATOM 3158 O O . SER A 1 387 ? -68.265 -50.107 30.422 1.00 58.09 387 SER A O 1
ATOM 3160 N N . LEU A 1 388 ? -68.959 -51.068 32.321 1.00 56.12 388 LEU A N 1
ATOM 3161 C CA . LEU A 1 388 ? -67.832 -52.002 32.436 1.00 56.12 388 LEU A CA 1
ATOM 3162 C C . LEU A 1 388 ? -67.832 -53.111 31.365 1.00 56.12 388 LEU A C 1
ATOM 3164 O O . LEU A 1 388 ? -66.781 -53.458 30.829 1.00 56.12 388 LEU A O 1
ATOM 3168 N N . GLU A 1 389 ? -69.002 -53.650 31.012 1.00 60.97 389 GLU A N 1
ATOM 3169 C CA . GLU A 1 389 ? -69.112 -54.819 30.124 1.00 60.97 389 GLU A CA 1
ATOM 3170 C C . GLU A 1 389 ? -68.702 -54.500 28.672 1.00 60.97 389 GLU A C 1
ATOM 3172 O O . GLU A 1 389 ? -67.987 -55.270 28.025 1.00 60.97 389 GLU A O 1
ATOM 3177 N N . LYS A 1 390 ? -69.055 -53.306 28.172 1.00 63.31 390 LYS A N 1
ATOM 3178 C CA . LYS A 1 390 ? -68.643 -52.829 26.836 1.00 63.31 390 LYS A CA 1
ATOM 3179 C C . LYS A 1 390 ? -67.149 -52.521 26.738 1.00 63.31 390 LYS A C 1
ATOM 3181 O O . LYS A 1 390 ? -66.570 -52.694 25.661 1.00 63.31 390 LYS A O 1
ATOM 3186 N N . LEU A 1 391 ? -66.530 -52.078 27.835 1.00 60.97 391 LEU A N 1
ATOM 3187 C CA . LEU A 1 391 ? -65.080 -51.908 27.919 1.00 60.97 391 LEU A CA 1
ATOM 3188 C C . LEU A 1 391 ? -64.382 -53.271 27.902 1.00 60.97 391 LEU A C 1
ATOM 3190 O O . LEU A 1 391 ? -63.526 -53.482 27.047 1.00 60.97 391 LEU A O 1
ATOM 3194 N N . LEU A 1 392 ? -64.818 -54.224 28.733 1.00 61.72 392 LEU A N 1
ATOM 3195 C CA . LEU A 1 392 ? -64.264 -55.584 28.777 1.00 61.72 392 LEU A CA 1
ATOM 3196 C C . LEU A 1 392 ? -64.384 -56.328 27.436 1.00 61.72 392 LEU A C 1
ATOM 3198 O O . LEU A 1 392 ? -63.435 -56.992 27.019 1.00 61.72 392 LEU A O 1
ATOM 3202 N N . ALA A 1 393 ? -65.499 -56.190 26.713 1.00 63.44 393 ALA A N 1
ATOM 3203 C CA . ALA A 1 393 ? -65.670 -56.820 25.400 1.00 63.44 393 ALA A CA 1
ATOM 3204 C C . ALA A 1 393 ? -64.705 -56.257 24.334 1.00 63.44 393 ALA A C 1
ATOM 3206 O O . ALA A 1 393 ? -64.140 -57.014 23.540 1.00 63.44 393 ALA A O 1
ATOM 3207 N N . ARG A 1 394 ? -64.468 -54.936 24.327 1.00 62.84 394 ARG A N 1
ATOM 3208 C CA . ARG A 1 394 ? -63.459 -54.313 23.449 1.00 62.84 394 ARG A CA 1
ATOM 3209 C C . ARG A 1 394 ? -62.038 -54.643 23.890 1.00 62.84 394 ARG A C 1
ATOM 3211 O O . ARG A 1 394 ? -61.197 -54.888 23.032 1.00 62.84 394 ARG A O 1
ATOM 3218 N N . GLN A 1 395 ? -61.786 -54.693 25.195 1.00 61.34 395 GLN A N 1
ATOM 3219 C CA . GLN A 1 395 ? -60.484 -55.022 25.763 1.00 61.34 395 GLN A CA 1
ATOM 3220 C C . GLN A 1 395 ? -60.094 -56.473 25.464 1.00 61.34 395 GLN A C 1
ATOM 3222 O O . GLN A 1 395 ? -58.977 -56.696 25.025 1.00 61.34 395 GLN A O 1
ATOM 3227 N N . ASN A 1 396 ? -61.009 -57.444 25.575 1.00 59.44 396 ASN A N 1
ATOM 3228 C CA . ASN A 1 396 ? -60.742 -58.834 25.179 1.00 59.44 396 ASN A CA 1
ATOM 3229 C C . ASN A 1 396 ? -60.437 -58.979 23.682 1.00 59.44 396 ASN A C 1
ATOM 3231 O O . ASN A 1 396 ? -59.536 -59.731 23.318 1.00 59.44 396 ASN A O 1
ATOM 3235 N N . LYS A 1 397 ? -61.138 -58.240 22.810 1.00 69.38 397 LYS A N 1
ATOM 3236 C CA . LYS A 1 397 ? -60.825 -58.255 21.375 1.00 69.38 397 LYS A CA 1
ATOM 3237 C C . LYS A 1 397 ? -59.466 -57.604 21.083 1.00 69.38 397 LYS A C 1
ATOM 3239 O O . LYS A 1 397 ? -58.670 -58.189 20.359 1.00 69.38 397 LYS A O 1
ATOM 3244 N N . LYS A 1 398 ? -59.170 -56.456 21.709 1.00 63.38 398 LYS A N 1
ATOM 3245 C CA . LYS A 1 398 ? -57.864 -55.789 21.590 1.00 63.38 398 LYS A CA 1
ATOM 3246 C C . LYS A 1 398 ? -56.736 -56.685 22.121 1.00 63.38 398 LYS A C 1
ATOM 3248 O O . LYS A 1 398 ? -55.748 -56.848 21.434 1.00 63.38 398 LYS A O 1
ATOM 3253 N N . LEU A 1 399 ? -56.930 -57.377 23.249 1.00 67.31 399 LEU A N 1
ATOM 3254 C CA . LEU A 1 399 ? -55.974 -58.349 23.801 1.00 67.31 399 LEU A CA 1
ATOM 3255 C C . LEU A 1 399 ? -55.723 -59.554 22.877 1.00 67.31 399 LEU A C 1
ATOM 3257 O O . LEU A 1 399 ? -54.612 -60.076 22.871 1.00 67.31 399 LEU A O 1
ATOM 3261 N N . GLN A 1 400 ? -56.711 -60.002 22.092 1.00 68.81 400 GLN A N 1
ATOM 3262 C CA . GLN A 1 400 ? -56.496 -61.040 21.073 1.00 68.81 400 GLN A CA 1
ATOM 3263 C C . GLN A 1 400 ? -55.688 -60.519 19.875 1.00 68.81 400 GLN A C 1
ATOM 3265 O O . GLN A 1 400 ? -54.765 -61.203 19.428 1.00 68.81 400 GLN A O 1
ATOM 3270 N N . ASP A 1 401 ? -55.987 -59.310 19.397 1.00 71.94 401 ASP A N 1
ATOM 3271 C CA . ASP A 1 401 ? -55.244 -58.671 18.303 1.00 71.94 401 ASP A CA 1
ATOM 3272 C C . ASP A 1 401 ? -53.803 -58.308 18.744 1.00 71.94 401 ASP A C 1
ATOM 3274 O O . ASP A 1 401 ? -52.841 -58.556 18.015 1.00 71.94 401 ASP A O 1
ATOM 3278 N N . ASP A 1 402 ? -53.629 -57.819 19.976 1.00 68.75 402 ASP A N 1
ATOM 3279 C CA . ASP A 1 402 ? -52.338 -57.499 20.596 1.00 68.75 402 ASP A CA 1
ATOM 3280 C C . ASP A 1 402 ? -51.512 -58.770 20.880 1.00 68.75 402 ASP A C 1
ATOM 3282 O O . ASP A 1 402 ? -50.292 -58.740 20.737 1.00 68.75 402 ASP A O 1
ATOM 3286 N N . LEU A 1 403 ? -52.140 -59.913 21.201 1.00 71.88 403 LEU A N 1
ATOM 3287 C CA . LEU A 1 403 ? -51.456 -61.215 21.297 1.00 71.88 403 LEU A CA 1
ATOM 3288 C C . LEU A 1 403 ? -50.925 -61.695 19.940 1.00 71.88 403 LEU A C 1
ATOM 3290 O O . LEU A 1 403 ? -49.791 -62.172 19.861 1.00 71.88 403 LEU A O 1
ATOM 3294 N N . ALA A 1 404 ? -51.712 -61.552 18.869 1.00 68.88 404 ALA A N 1
ATOM 3295 C CA . ALA A 1 404 ? -51.254 -61.874 17.518 1.00 68.88 404 ALA A CA 1
ATOM 3296 C C . ALA A 1 404 ? -50.081 -60.966 17.103 1.00 68.88 404 ALA A C 1
ATOM 3298 O O . ALA A 1 404 ? -49.063 -61.446 16.599 1.00 68.88 404 ALA A O 1
ATOM 3299 N N . ARG A 1 405 ? -50.181 -59.667 17.407 1.00 68.75 405 ARG A N 1
ATOM 3300 C CA . ARG A 1 405 ? -49.154 -58.668 17.088 1.00 68.75 405 ARG A CA 1
ATOM 3301 C C . ARG A 1 405 ? -47.890 -58.800 17.941 1.00 68.75 405 ARG A C 1
ATOM 3303 O O . ARG A 1 405 ? -46.799 -58.575 17.430 1.00 68.75 405 ARG A O 1
ATOM 3310 N N . LEU A 1 406 ? -48.006 -59.225 19.201 1.00 68.56 406 LEU A N 1
ATOM 3311 C CA . LEU A 1 406 ? -46.866 -59.615 20.038 1.00 68.56 406 LEU A CA 1
ATOM 3312 C C . LEU A 1 406 ? -46.157 -60.848 19.476 1.00 68.56 406 LEU A C 1
ATOM 3314 O O . LEU A 1 406 ? -44.932 -60.896 19.515 1.00 68.56 406 LEU A O 1
ATOM 3318 N N . SER A 1 407 ? -46.887 -61.820 18.920 1.00 70.44 407 SER A N 1
ATOM 3319 C CA . SER A 1 407 ? -46.263 -62.973 18.260 1.00 70.44 407 SER A CA 1
ATOM 3320 C C . SER A 1 407 ? -45.464 -62.553 17.019 1.00 70.44 407 SER A C 1
ATOM 3322 O O . SER A 1 407 ? -44.351 -63.039 16.818 1.00 70.44 407 SER A O 1
ATOM 3324 N N . GLU A 1 408 ? -45.989 -61.620 16.220 1.00 72.12 408 GLU A N 1
ATOM 3325 C CA . GLU A 1 408 ? -45.296 -61.064 15.048 1.00 72.12 408 GLU A CA 1
ATOM 3326 C C . GLU A 1 408 ? -44.074 -60.214 15.453 1.00 72.12 408 GLU A C 1
ATOM 3328 O O . GLU A 1 408 ? -42.976 -60.435 14.942 1.00 72.12 408 GLU A O 1
ATOM 3333 N N . LEU A 1 409 ? -44.208 -59.339 16.459 1.00 70.94 409 LEU A N 1
ATOM 3334 C CA . LEU A 1 409 ? -43.107 -58.540 17.022 1.00 70.94 409 LEU A CA 1
ATOM 3335 C C . LEU A 1 409 ? -42.039 -59.379 17.740 1.00 70.94 409 LEU A C 1
ATOM 3337 O O . LEU A 1 409 ? -40.874 -58.981 17.765 1.00 70.94 409 LEU A O 1
ATOM 3341 N N . MET A 1 410 ? -42.383 -60.540 18.307 1.00 74.81 410 MET A N 1
ATOM 3342 C CA . MET A 1 410 ? -41.391 -61.497 18.811 1.00 74.81 410 MET A CA 1
ATOM 3343 C C . MET A 1 410 ? -40.632 -62.168 17.664 1.00 74.81 410 MET A C 1
ATOM 3345 O O . MET A 1 410 ? -39.416 -62.341 17.768 1.00 74.81 410 MET A O 1
ATOM 3349 N N . GLU A 1 411 ? -41.302 -62.514 16.562 1.00 73.25 411 GLU A N 1
ATOM 3350 C CA . GLU A 1 411 ? -40.630 -63.063 15.381 1.00 73.25 411 GLU A CA 1
ATOM 3351 C C . GLU A 1 411 ? -39.747 -62.011 14.685 1.00 73.25 411 GLU A C 1
ATOM 3353 O O . GLU A 1 411 ? -38.648 -62.329 14.226 1.00 73.25 411 GLU A O 1
ATOM 3358 N N . GLU A 1 412 ? -40.169 -60.746 14.670 1.00 73.19 412 GLU A N 1
ATOM 3359 C CA . GLU A 1 412 ? -39.382 -59.627 14.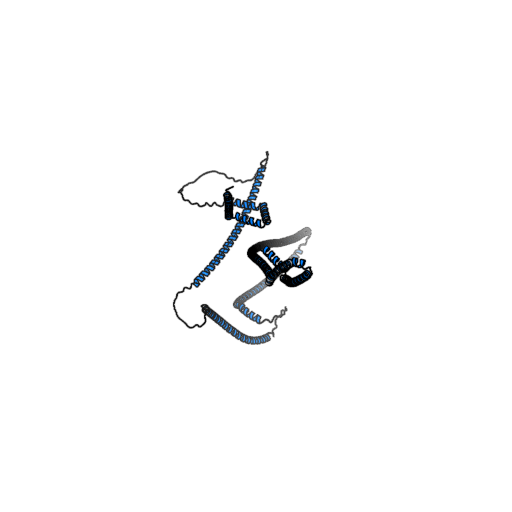151 1.00 73.19 412 GLU A CA 1
ATOM 3360 C C . GLU A 1 412 ? -38.226 -59.250 15.088 1.00 73.19 412 GLU A C 1
ATOM 3362 O O . GLU A 1 412 ? -37.105 -59.080 14.618 1.00 73.19 412 GLU A O 1
ATOM 3367 N N . SER A 1 413 ? -38.427 -59.251 16.411 1.00 71.19 413 SER A N 1
ATOM 3368 C CA . SER A 1 413 ? -37.343 -59.086 17.397 1.00 71.19 413 SER A CA 1
ATOM 3369 C C . SER A 1 413 ? -36.323 -60.216 17.316 1.00 71.19 413 SER A C 1
ATOM 3371 O O . SER A 1 413 ? -35.126 -59.982 17.489 1.00 71.19 413 SER A O 1
ATOM 3373 N N . LYS A 1 414 ? -36.771 -61.441 17.017 1.00 77.38 414 LYS A N 1
ATOM 3374 C CA . LYS A 1 414 ? -35.882 -62.571 16.755 1.00 77.38 414 LYS A CA 1
ATOM 3375 C C . LYS A 1 414 ? -35.081 -62.347 15.473 1.00 77.38 414 LYS A C 1
ATOM 3377 O O . LYS A 1 414 ? -33.860 -62.409 15.539 1.00 77.38 414 LYS A O 1
ATOM 3382 N N . LYS A 1 415 ? -35.722 -61.963 14.361 1.00 76.38 415 LYS A N 1
ATOM 3383 C CA . LYS A 1 415 ? -35.030 -61.583 13.110 1.00 76.38 415 LYS A CA 1
ATOM 3384 C C . LYS A 1 415 ? -34.047 -60.424 13.321 1.00 76.38 415 LYS A C 1
ATOM 3386 O O . LYS A 1 415 ? -32.936 -60.476 12.800 1.00 76.38 415 LYS A O 1
ATOM 3391 N N . LEU A 1 416 ? -34.400 -59.414 14.121 1.00 74.12 416 LEU A N 1
ATOM 3392 C CA . LEU A 1 416 ? -33.506 -58.304 14.464 1.00 74.12 416 LEU A CA 1
ATOM 3393 C C . LEU A 1 416 ? -32.311 -58.777 15.294 1.00 74.12 416 LEU A C 1
ATOM 3395 O O . LEU A 1 416 ? -31.189 -58.350 15.029 1.00 74.12 416 LEU A O 1
ATOM 3399 N N . LYS A 1 417 ? -32.528 -59.669 16.265 1.00 80.19 417 LYS A N 1
ATOM 3400 C CA . LYS A 1 417 ? -31.463 -60.240 17.096 1.00 80.19 417 LYS A CA 1
ATOM 3401 C C . LYS A 1 417 ? -30.529 -61.136 16.283 1.00 80.19 417 LYS A C 1
ATOM 3403 O O . LYS A 1 417 ? -29.318 -60.957 16.374 1.00 80.19 417 LYS A O 1
ATOM 3408 N N . ASP A 1 418 ? -31.083 -61.993 15.430 1.00 80.62 418 ASP A N 1
ATOM 3409 C CA . ASP A 1 418 ? -30.334 -62.810 14.473 1.00 80.62 418 ASP A CA 1
ATOM 3410 C C . ASP A 1 418 ? -29.525 -61.898 13.524 1.00 80.62 418 ASP A C 1
ATOM 3412 O O . ASP A 1 418 ? -28.343 -62.142 13.294 1.00 80.62 418 ASP A O 1
ATOM 3416 N N . SER A 1 419 ? -30.100 -60.774 13.066 1.00 77.25 419 SER A N 1
ATOM 3417 C CA . SER A 1 419 ? -29.384 -59.777 12.252 1.00 77.25 419 SER A CA 1
ATOM 3418 C C . SER A 1 419 ? -28.319 -58.992 13.030 1.00 77.25 419 SER A C 1
ATOM 3420 O O . SER A 1 419 ? -27.289 -58.648 12.458 1.00 77.25 419 SER A O 1
ATOM 3422 N N . GLN A 1 420 ? -28.504 -58.731 14.331 1.00 74.75 420 GLN A N 1
ATOM 3423 C CA . GLN A 1 420 ? -27.469 -58.141 15.188 1.00 74.75 420 GLN A CA 1
ATOM 3424 C C . GLN A 1 420 ? -26.323 -59.119 15.440 1.00 74.75 420 GLN A C 1
ATOM 3426 O O . GLN A 1 420 ? -25.170 -58.696 15.508 1.00 74.75 420 GLN A O 1
ATOM 3431 N N . GLU A 1 421 ? -26.616 -60.409 15.583 1.00 81.25 421 GLU A N 1
ATOM 3432 C CA . GLU A 1 421 ? -25.601 -61.449 15.725 1.00 81.25 421 GLU A CA 1
ATOM 3433 C C . GLU A 1 421 ? -24.854 -61.660 14.399 1.00 81.25 421 GLU A C 1
ATOM 3435 O O . GLU A 1 421 ? -23.625 -61.727 14.396 1.00 81.25 421 GLU A O 1
ATOM 3440 N N . GLU A 1 422 ? -25.551 -61.606 13.260 1.00 78.81 422 GLU A N 1
ATOM 3441 C CA . GLU A 1 422 ? -24.939 -61.587 11.929 1.00 78.81 422 GLU A CA 1
ATOM 3442 C C . GLU A 1 422 ? -24.118 -60.307 11.679 1.00 78.81 422 GLU A C 1
ATOM 3444 O O . GLU A 1 422 ? -23.042 -60.380 11.092 1.00 78.81 422 GLU A O 1
ATOM 3449 N N . LEU A 1 423 ? -24.562 -59.136 12.153 1.00 74.31 423 LEU A N 1
ATOM 3450 C CA . LEU A 1 423 ? -23.809 -57.876 12.072 1.00 74.31 423 LEU A CA 1
ATOM 3451 C C . LEU A 1 423 ? -22.593 -57.862 13.000 1.00 74.31 423 LEU A C 1
ATOM 3453 O O . LEU A 1 423 ? -21.544 -57.375 12.590 1.00 74.31 423 LEU A O 1
ATOM 3457 N N . LYS A 1 424 ? -22.685 -58.428 14.210 1.00 81.38 424 LYS A N 1
ATOM 3458 C CA . LYS A 1 424 ? -21.516 -58.648 15.079 1.00 81.38 424 LYS A CA 1
ATOM 3459 C C . LYS A 1 424 ? -20.535 -59.606 14.427 1.00 81.38 424 LYS A C 1
ATOM 3461 O O . LYS A 1 424 ? -19.356 -59.288 14.343 1.00 81.38 424 LYS A O 1
ATOM 3466 N N . LYS A 1 425 ? -21.022 -60.716 13.873 1.00 83.25 425 LYS A N 1
ATOM 3467 C CA . LYS A 1 425 ? -20.186 -61.668 13.145 1.00 83.25 425 LYS A CA 1
ATOM 3468 C C . LYS A 1 425 ? -19.541 -61.029 11.913 1.00 83.25 425 LYS A C 1
ATOM 3470 O O . LYS A 1 425 ? -18.353 -61.222 11.712 1.00 83.25 425 LYS A O 1
ATOM 3475 N N . LYS A 1 426 ? -20.258 -60.185 11.162 1.00 77.94 426 LYS A N 1
ATOM 3476 C CA . LYS A 1 426 ? -19.700 -59.367 10.067 1.00 77.94 426 LYS A CA 1
ATOM 3477 C C . LYS A 1 426 ? -18.720 -58.304 10.558 1.00 77.94 426 LYS A C 1
ATOM 3479 O O . LYS A 1 426 ? -17.775 -58.014 9.838 1.00 77.94 426 LYS A O 1
ATOM 3484 N N . ALA A 1 427 ? -18.898 -57.743 11.752 1.00 77.50 427 ALA A N 1
ATOM 3485 C CA . ALA A 1 427 ? -17.949 -56.811 12.358 1.00 77.50 427 ALA A CA 1
ATOM 3486 C C . ALA A 1 427 ? -16.670 -57.529 12.822 1.00 77.50 427 ALA A C 1
ATOM 3488 O O . ALA A 1 427 ? -15.580 -57.016 12.596 1.00 77.50 427 ALA A O 1
ATOM 3489 N N . ASP A 1 428 ? -16.775 -58.733 13.386 1.00 78.06 428 ASP A N 1
ATOM 3490 C CA . ASP A 1 428 ? -15.631 -59.575 13.757 1.00 78.06 428 ASP A CA 1
ATOM 3491 C C . ASP A 1 428 ? -14.944 -60.182 12.522 1.00 78.06 428 ASP A C 1
ATOM 3493 O O . ASP A 1 428 ? -13.717 -60.259 12.471 1.00 78.06 428 ASP A O 1
ATOM 3497 N N . GLU A 1 429 ? -15.698 -60.526 11.476 1.00 79.25 429 GLU A N 1
ATOM 3498 C CA . GLU A 1 429 ? -15.175 -60.888 10.156 1.00 79.25 429 GLU A CA 1
ATOM 3499 C C . GLU A 1 429 ? -14.521 -59.684 9.474 1.00 79.25 429 GLU A C 1
ATOM 3501 O O . GLU A 1 429 ? -13.450 -59.854 8.906 1.00 79.25 429 GLU A O 1
ATOM 3506 N N . GLN A 1 430 ? -15.069 -58.467 9.586 1.00 70.94 430 GLN A N 1
ATOM 3507 C CA . GLN A 1 430 ? -14.415 -57.230 9.141 1.00 70.94 430 GLN A CA 1
ATOM 3508 C C . GLN A 1 430 ? -13.176 -56.912 9.968 1.00 70.94 430 GLN A C 1
ATOM 3510 O O . GLN A 1 430 ? -12.204 -56.438 9.405 1.00 70.94 430 GLN A O 1
ATOM 3515 N N . LYS A 1 431 ? -13.157 -57.191 11.271 1.00 78.06 431 LYS A N 1
ATOM 3516 C CA . LYS A 1 431 ? -11.993 -56.968 12.139 1.00 78.06 431 LYS A CA 1
ATOM 3517 C C . LYS A 1 431 ? -10.904 -58.013 11.895 1.00 78.06 431 LYS A C 1
ATOM 3519 O O . LYS A 1 431 ? -9.727 -57.677 11.878 1.00 78.06 431 LYS A O 1
ATOM 3524 N N . SER A 1 432 ? -11.292 -59.255 11.598 1.00 74.06 432 SER A N 1
ATOM 3525 C CA . SER A 1 432 ? -10.406 -60.297 11.069 1.00 74.06 432 SER A CA 1
ATOM 3526 C C . SER A 1 432 ? -9.949 -59.980 9.646 1.00 74.06 432 SER A C 1
ATOM 3528 O O . SER A 1 432 ? -8.818 -60.298 9.304 1.00 74.06 432 SER A O 1
ATOM 3530 N N . LEU A 1 433 ? -10.787 -59.353 8.817 1.00 73.75 433 LEU A N 1
ATOM 3531 C CA . LEU A 1 433 ? -10.432 -58.906 7.473 1.00 73.75 433 LEU A CA 1
ATOM 3532 C C . LEU A 1 433 ? -9.526 -57.679 7.526 1.00 73.75 433 LEU A C 1
ATOM 3534 O O . LEU A 1 433 ? -8.633 -57.607 6.708 1.00 73.75 433 LEU A O 1
ATOM 3538 N N . ILE A 1 434 ? -9.695 -56.768 8.486 1.00 70.31 434 ILE A N 1
ATOM 3539 C CA . ILE A 1 434 ? -8.794 -55.642 8.752 1.00 70.31 434 ILE A CA 1
ATOM 3540 C C . ILE A 1 434 ? -7.463 -56.180 9.264 1.00 70.31 434 ILE A C 1
ATOM 3542 O O . ILE A 1 434 ? -6.458 -55.870 8.651 1.00 70.31 434 ILE A O 1
ATOM 3546 N N . GLY A 1 435 ? -7.447 -57.097 10.237 1.00 72.56 435 GLY A N 1
ATOM 3547 C CA . GLY A 1 435 ? -6.218 -57.792 10.641 1.00 72.56 435 GLY A CA 1
ATOM 3548 C C . GLY A 1 435 ? -5.548 -58.520 9.469 1.00 72.56 435 GLY A C 1
ATOM 3549 O O . GLY A 1 435 ? -4.360 -58.354 9.241 1.00 72.56 435 GLY A O 1
ATOM 3550 N N . LYS A 1 436 ? -6.316 -59.219 8.622 1.00 70.94 436 LYS A N 1
ATOM 3551 C CA . LYS A 1 436 ? -5.808 -59.811 7.372 1.00 70.94 436 LYS A CA 1
ATOM 3552 C C . LYS A 1 436 ? -5.408 -58.765 6.334 1.00 70.94 436 LYS A C 1
ATOM 3554 O O . LYS A 1 436 ? -4.577 -59.074 5.497 1.00 70.94 436 LYS A O 1
ATOM 3559 N N . LEU A 1 437 ? -5.991 -57.570 6.309 1.00 63.56 437 LEU A N 1
ATOM 3560 C CA . LEU A 1 437 ? -5.637 -56.477 5.398 1.00 63.56 437 LEU A CA 1
ATOM 3561 C C . LEU A 1 437 ? -4.416 -55.714 5.907 1.00 63.56 437 LEU A C 1
ATOM 3563 O O . LEU A 1 437 ? -3.697 -55.174 5.084 1.00 63.56 437 LEU A O 1
ATOM 3567 N N . GLU A 1 438 ? -4.156 -55.717 7.211 1.00 67.88 438 GLU A N 1
ATOM 3568 C CA . GLU A 1 438 ? -2.964 -55.203 7.888 1.00 67.88 438 GLU A CA 1
ATOM 3569 C C . GLU A 1 438 ? -1.803 -56.208 7.768 1.00 67.88 438 GLU A C 1
ATOM 3571 O O . GLU A 1 438 ? -0.684 -55.815 7.436 1.00 67.88 438 GLU A O 1
ATOM 3576 N N . ASP A 1 439 ? -2.077 -57.511 7.877 1.00 63.75 439 ASP A N 1
ATOM 3577 C CA . ASP A 1 439 ? -1.166 -58.597 7.490 1.00 63.75 439 ASP A CA 1
ATOM 3578 C C . ASP A 1 439 ? -0.891 -58.564 5.973 1.00 63.75 439 ASP A C 1
ATOM 3580 O O . ASP A 1 439 ? 0.254 -58.671 5.537 1.00 63.75 439 ASP A O 1
ATOM 3584 N N . ASN A 1 440 ? -1.910 -58.327 5.134 1.00 57.47 440 ASN A N 1
ATOM 3585 C CA . ASN A 1 440 ? -1.697 -58.145 3.696 1.00 57.47 440 ASN A CA 1
ATOM 3586 C C . ASN A 1 440 ? -0.960 -56.824 3.396 1.00 57.47 440 ASN A C 1
ATOM 3588 O O . ASN A 1 440 ? -0.073 -56.838 2.555 1.00 57.47 440 ASN A O 1
ATOM 3592 N N . LEU A 1 441 ? -1.231 -55.708 4.085 1.00 51.25 441 LEU A N 1
ATOM 3593 C CA . LEU A 1 441 ? -0.519 -54.427 3.922 1.00 51.25 441 LEU A CA 1
ATOM 3594 C C . LEU A 1 441 ? 0.941 -54.523 4.373 1.00 51.25 441 LEU A C 1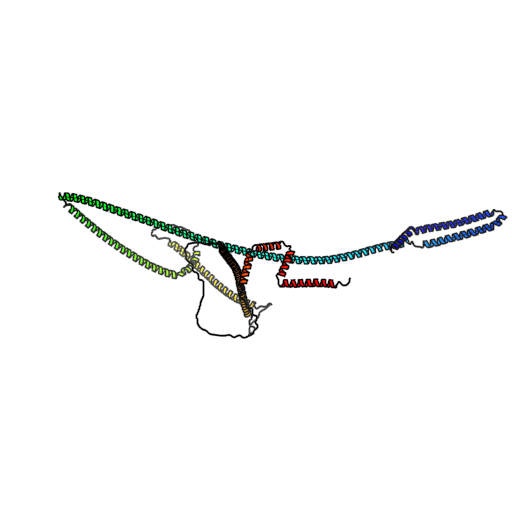
ATOM 3596 O O . LEU A 1 441 ? 1.817 -53.961 3.717 1.00 51.25 441 LEU A O 1
ATOM 3600 N N . SER A 1 442 ? 1.227 -55.270 5.439 1.00 54.38 442 SER A N 1
ATOM 3601 C CA . SER A 1 442 ? 2.601 -55.571 5.856 1.00 54.38 442 SER A CA 1
ATOM 3602 C C . SER A 1 442 ? 3.293 -56.573 4.920 1.00 54.38 442 SER A C 1
ATOM 3604 O O . SER A 1 442 ? 4.504 -56.465 4.732 1.00 54.38 442 SER A O 1
ATOM 3606 N N . SER A 1 443 ? 2.548 -57.447 4.231 1.00 46.50 443 SER A N 1
ATOM 3607 C CA . SER A 1 443 ? 3.068 -58.264 3.116 1.00 46.50 443 SER A CA 1
ATOM 3608 C C . SER A 1 443 ? 3.213 -57.511 1.779 1.00 46.50 443 SER A C 1
ATOM 3610 O O . SER A 1 443 ? 3.954 -57.951 0.906 1.00 46.50 443 SER A O 1
ATOM 3612 N N . VAL A 1 444 ? 2.523 -56.375 1.606 1.00 48.84 444 VAL A N 1
ATOM 3613 C CA . VAL A 1 444 ? 2.500 -55.568 0.367 1.00 48.84 444 VAL A CA 1
ATOM 3614 C C . VAL A 1 444 ? 3.452 -54.364 0.435 1.00 48.84 444 VAL A C 1
ATOM 3616 O O . VAL A 1 444 ? 3.813 -53.816 -0.604 1.00 48.84 444 VAL A O 1
ATOM 3619 N N . ASN A 1 445 ? 3.921 -53.975 1.627 1.00 45.62 445 ASN A N 1
ATOM 3620 C CA . ASN A 1 445 ? 4.859 -52.857 1.808 1.00 45.62 445 ASN A CA 1
ATOM 3621 C C . ASN A 1 445 ? 6.326 -53.284 2.059 1.00 45.62 445 ASN A C 1
ATOM 3623 O O . ASN A 1 445 ? 7.202 -52.434 2.211 1.00 45.62 445 ASN A O 1
ATOM 3627 N N . SER A 1 446 ? 6.626 -54.587 2.049 1.00 41.19 446 SER A N 1
ATOM 3628 C CA . SER A 1 446 ? 7.980 -55.149 1.889 1.00 41.19 446 SER A CA 1
ATOM 3629 C C . SER A 1 446 ? 8.238 -55.457 0.405 1.00 41.19 446 SER A C 1
ATOM 3631 O O . SER A 1 446 ? 8.364 -56.602 -0.016 1.00 41.19 446 SER A O 1
ATOM 3633 N N . GLY A 1 447 ? 8.200 -54.410 -0.421 1.00 37.16 447 GLY A N 1
ATOM 3634 C CA . GLY A 1 447 ? 7.987 -54.563 -1.863 1.00 37.16 447 GLY A CA 1
ATOM 3635 C C . GLY A 1 447 ? 9.229 -54.846 -2.711 1.00 37.16 447 GLY A C 1
ATOM 3636 O O . GLY A 1 447 ? 10.363 -54.759 -2.247 1.00 37.16 447 GLY A O 1
ATOM 3637 N N . GLN A 1 448 ? 8.986 -55.053 -4.008 1.00 36.62 448 GLN A N 1
ATOM 3638 C CA . GLN A 1 448 ? 9.737 -54.398 -5.085 1.00 36.62 448 GLN A CA 1
ATOM 3639 C C . GLN A 1 448 ? 8.980 -54.484 -6.420 1.00 36.62 448 GLN A C 1
ATOM 3641 O O . GLN A 1 448 ? 8.150 -55.369 -6.631 1.00 36.62 448 GLN A O 1
ATOM 3646 N N . GLU A 1 449 ? 9.256 -53.547 -7.329 1.00 40.56 449 GLU A N 1
ATOM 3647 C CA . GLU A 1 449 ? 8.762 -53.610 -8.704 1.00 40.56 449 GLU A CA 1
ATOM 3648 C C . GLU A 1 449 ? 9.385 -54.805 -9.440 1.00 40.56 449 GLU A C 1
ATOM 3650 O O . GLU A 1 449 ? 10.592 -54.834 -9.664 1.00 40.56 449 GLU A O 1
ATOM 3655 N N . VAL A 1 450 ? 8.556 -55.769 -9.842 1.00 38.66 450 VAL A N 1
ATOM 3656 C CA . VAL A 1 450 ? 8.391 -56.296 -11.215 1.00 38.66 450 VAL A CA 1
ATOM 3657 C C . VAL A 1 450 ? 7.571 -57.595 -11.146 1.00 38.66 450 VAL A C 1
ATOM 3659 O O . VAL A 1 450 ? 7.511 -58.289 -10.140 1.00 38.66 450 VAL A O 1
ATOM 3662 N N . GLN A 1 451 ? 6.850 -57.857 -12.230 1.00 39.56 451 GLN A N 1
ATOM 3663 C CA . GLN A 1 451 ? 5.836 -58.892 -12.408 1.00 39.56 451 GLN A CA 1
ATOM 3664 C C . GLN A 1 451 ? 6.232 -60.330 -11.988 1.00 39.56 451 GLN A C 1
ATOM 3666 O O . GLN A 1 451 ? 7.331 -60.789 -12.272 1.00 39.56 451 GLN A O 1
ATOM 3671 N N . GLN A 1 452 ? 5.200 -61.061 -11.534 1.00 33.44 452 GLN A N 1
ATOM 3672 C CA . GLN A 1 452 ? 4.998 -62.527 -11.525 1.00 33.44 452 GLN A CA 1
ATOM 3673 C C . GLN A 1 452 ? 5.415 -63.380 -10.303 1.00 33.44 452 GLN A C 1
ATOM 3675 O O . GLN A 1 452 ? 6.578 -63.548 -9.970 1.00 33.44 452 GLN A O 1
ATOM 3680 N N . ALA A 1 453 ? 4.380 -64.070 -9.796 1.00 30.81 453 ALA A N 1
ATOM 3681 C CA . ALA A 1 453 ? 4.360 -65.415 -9.206 1.00 30.81 453 ALA A CA 1
ATOM 3682 C C . ALA A 1 453 ? 5.141 -65.690 -7.903 1.00 30.81 453 ALA A C 1
ATOM 3684 O O . ALA A 1 453 ? 6.327 -66.002 -7.899 1.00 30.81 453 ALA A O 1
ATOM 3685 N N . ALA A 1 454 ? 4.394 -65.771 -6.797 1.00 29.75 454 ALA A N 1
ATOM 3686 C CA . ALA A 1 454 ? 4.833 -66.458 -5.586 1.00 29.75 454 ALA A CA 1
ATOM 3687 C C . ALA A 1 454 ? 4.732 -67.989 -5.735 1.00 29.75 454 ALA A C 1
ATOM 3689 O O . ALA A 1 454 ? 3.716 -68.492 -6.219 1.00 29.75 454 ALA A O 1
ATOM 3690 N N . GLN A 1 455 ? 5.720 -68.729 -5.217 1.00 32.22 455 GLN A N 1
ATOM 3691 C CA . GLN A 1 455 ? 5.557 -70.129 -4.806 1.00 32.22 455 GLN A CA 1
ATOM 3692 C C . GLN A 1 455 ? 6.498 -70.501 -3.639 1.00 32.22 455 GLN A C 1
ATOM 3694 O O . GLN A 1 455 ? 7.698 -70.265 -3.687 1.00 32.22 455 GLN A O 1
ATOM 3699 N N . THR A 1 456 ? 5.901 -71.136 -2.623 1.00 31.17 456 THR A N 1
ATOM 3700 C CA . THR A 1 456 ? 6.483 -72.101 -1.659 1.00 31.17 456 THR A CA 1
ATOM 3701 C C . THR A 1 456 ? 7.632 -71.708 -0.703 1.00 31.17 456 THR A C 1
ATOM 3703 O O . THR A 1 456 ? 8.802 -71.779 -1.046 1.00 31.17 456 THR A O 1
ATOM 3706 N N . ALA A 1 457 ? 7.243 -71.531 0.568 1.00 32.44 457 ALA A N 1
ATOM 3707 C CA . ALA A 1 457 ? 7.623 -72.367 1.726 1.00 32.44 457 ALA A CA 1
ATOM 3708 C C . ALA A 1 457 ? 9.083 -72.471 2.261 1.00 32.44 457 ALA A C 1
ATOM 3710 O O . ALA A 1 457 ? 9.942 -73.111 1.667 1.00 32.44 457 ALA A O 1
ATOM 3711 N N . ASP A 1 458 ? 9.189 -72.110 3.552 1.00 31.80 458 ASP A N 1
ATOM 3712 C CA . ASP A 1 458 ? 9.898 -72.823 4.642 1.00 31.80 458 ASP A CA 1
ATOM 3713 C C . ASP A 1 458 ? 11.432 -72.649 4.848 1.00 31.80 458 ASP A C 1
ATOM 3715 O O . ASP A 1 458 ? 12.223 -72.551 3.918 1.00 31.80 458 ASP A O 1
ATOM 3719 N N . LYS A 1 459 ? 11.817 -72.731 6.138 1.00 35.78 459 LYS A N 1
ATOM 3720 C CA . LYS A 1 459 ? 13.155 -72.926 6.754 1.00 35.78 459 LYS A CA 1
ATOM 3721 C C . LYS A 1 459 ? 14.207 -71.789 6.836 1.00 35.78 459 LYS A C 1
ATOM 3723 O O . LYS A 1 459 ? 14.988 -71.558 5.925 1.00 35.78 459 LYS A O 1
ATOM 3728 N N . LYS A 1 460 ? 14.411 -71.394 8.108 1.00 33.19 460 LYS A N 1
ATOM 3729 C CA . LYS A 1 460 ? 15.662 -71.506 8.913 1.00 33.19 460 LYS A CA 1
ATOM 3730 C C . LYS A 1 460 ? 16.701 -70.367 8.985 1.00 33.19 460 LYS A C 1
ATOM 3732 O O . LYS A 1 460 ? 17.307 -69.962 8.009 1.00 33.19 460 LYS A O 1
ATOM 3737 N N . ASP A 1 461 ? 17.017 -70.085 10.255 1.00 32.69 461 ASP A N 1
ATOM 3738 C CA . ASP A 1 461 ? 18.343 -69.901 10.865 1.00 32.69 461 ASP A CA 1
ATOM 3739 C C . ASP A 1 461 ? 19.276 -68.757 10.408 1.00 32.69 461 ASP A C 1
ATOM 3741 O O . ASP A 1 461 ? 20.061 -68.896 9.476 1.00 32.69 461 ASP A O 1
ATOM 3745 N N . SER A 1 462 ? 19.369 -67.755 11.296 1.00 32.75 462 SER A N 1
ATOM 3746 C CA . SER A 1 462 ? 20.607 -67.141 11.841 1.00 32.75 462 SER A CA 1
ATOM 3747 C C . SER A 1 462 ? 20.754 -65.615 11.691 1.00 32.75 462 SER A C 1
ATOM 3749 O O . SER A 1 462 ? 20.219 -65.025 10.755 1.00 32.75 462 SER A O 1
ATOM 3751 N N . PRO A 1 463 ? 21.450 -64.942 12.639 1.00 49.16 463 PRO A N 1
ATOM 3752 C CA . PRO A 1 463 ? 21.189 -63.534 12.933 1.00 49.16 463 PRO A CA 1
ATOM 3753 C C . PRO A 1 463 ? 22.414 -62.621 12.757 1.00 49.16 463 PRO A C 1
ATOM 3755 O O . PRO A 1 463 ? 23.421 -62.810 13.434 1.00 49.16 463 PRO A O 1
ATOM 3758 N N . ALA A 1 464 ? 22.301 -61.569 11.938 1.00 45.22 464 ALA A N 1
ATOM 3759 C CA . ALA A 1 464 ? 23.142 -60.366 12.039 1.00 45.22 464 ALA A CA 1
ATOM 3760 C C . ALA A 1 464 ? 22.652 -59.238 11.111 1.00 45.22 464 ALA A C 1
ATOM 3762 O O . ALA A 1 464 ? 23.194 -59.027 10.032 1.00 45.22 464 ALA A O 1
ATOM 3763 N N . ASN A 1 465 ? 21.665 -58.463 11.556 1.00 42.44 465 ASN A N 1
ATOM 3764 C CA . ASN A 1 465 ? 21.610 -57.036 11.232 1.00 42.44 465 ASN A CA 1
ATOM 3765 C C . ASN A 1 465 ? 20.812 -56.341 12.332 1.00 42.44 465 ASN A C 1
ATOM 3767 O O . ASN A 1 465 ? 19.615 -56.579 12.475 1.00 42.44 465 ASN A O 1
ATOM 3771 N N . MET A 1 466 ? 21.494 -55.544 13.162 1.00 54.28 466 MET A N 1
ATOM 3772 C CA . MET A 1 466 ? 20.809 -54.776 14.198 1.00 54.28 466 MET A CA 1
ATOM 3773 C C . MET A 1 466 ? 19.921 -53.737 13.536 1.00 54.28 466 MET A C 1
ATOM 3775 O O . MET A 1 466 ? 20.398 -52.899 12.769 1.00 54.28 466 MET A O 1
ATOM 3779 N N . ASP A 1 467 ? 18.639 -53.792 13.875 1.00 60.84 467 ASP A N 1
ATOM 3780 C CA . ASP A 1 467 ? 17.661 -52.830 13.412 1.00 60.84 467 ASP A CA 1
ATOM 3781 C C . ASP A 1 467 ? 17.979 -51.461 14.033 1.00 60.84 467 ASP A C 1
ATOM 3783 O O . ASP A 1 467 ? 17.729 -51.191 15.210 1.00 60.84 467 ASP A O 1
ATOM 3787 N N . ILE A 1 468 ? 18.646 -50.617 13.247 1.00 61.84 468 ILE A N 1
ATOM 3788 C CA . ILE A 1 468 ? 19.119 -49.292 13.663 1.00 61.84 468 ILE A CA 1
ATOM 3789 C C . ILE A 1 468 ? 18.040 -48.218 13.444 1.00 61.84 468 ILE A C 1
ATOM 3791 O O . ILE A 1 468 ? 18.138 -47.110 13.975 1.00 61.84 468 ILE A O 1
ATOM 3795 N N . LEU A 1 469 ? 16.978 -48.558 12.704 1.00 65.88 469 LEU A N 1
ATOM 3796 C CA . LEU A 1 469 ? 15.840 -47.693 12.394 1.00 65.88 469 LEU A CA 1
ATOM 3797 C C . LEU A 1 469 ? 15.004 -47.310 13.630 1.00 65.88 469 LEU A C 1
ATOM 3799 O O . LEU A 1 469 ? 14.684 -46.123 13.739 1.00 65.88 469 LEU A O 1
ATOM 3803 N N . PRO A 1 470 ? 14.700 -48.206 14.594 1.00 75.12 470 PRO A N 1
ATOM 3804 C CA . PRO A 1 470 ? 14.078 -47.830 15.862 1.00 75.12 470 PRO A CA 1
ATOM 3805 C C . PRO A 1 470 ? 14.923 -46.812 16.630 1.00 75.12 470 PRO A C 1
ATOM 3807 O O . PRO A 1 470 ? 14.405 -45.786 17.060 1.00 75.12 470 PRO A O 1
ATOM 3810 N N . ILE A 1 471 ? 16.239 -47.035 16.726 1.00 70.19 471 ILE A N 1
ATOM 3811 C CA . ILE A 1 471 ? 17.162 -46.159 17.464 1.00 70.19 471 ILE A CA 1
ATOM 3812 C C . ILE A 1 471 ? 17.266 -44.783 16.792 1.00 70.19 471 ILE A C 1
ATOM 3814 O O . ILE A 1 471 ? 17.185 -43.765 17.477 1.00 70.19 471 ILE A O 1
ATOM 3818 N N . ILE A 1 472 ? 17.389 -44.725 15.463 1.00 74.06 472 ILE A N 1
ATOM 3819 C CA . ILE A 1 472 ? 17.410 -43.460 14.709 1.00 74.06 472 ILE A CA 1
ATOM 3820 C C . ILE A 1 472 ? 16.055 -42.744 14.797 1.00 74.06 472 ILE A C 1
ATOM 3822 O O . ILE A 1 472 ? 16.014 -41.518 14.904 1.00 74.06 472 ILE A O 1
ATOM 3826 N N . THR A 1 473 ? 14.944 -43.482 14.804 1.00 77.44 473 THR A N 1
ATOM 3827 C CA . THR A 1 473 ? 13.597 -42.917 14.980 1.00 77.44 473 THR A CA 1
ATOM 3828 C C . THR A 1 473 ? 13.438 -42.306 16.370 1.00 77.44 473 THR A C 1
ATOM 3830 O O . THR A 1 473 ? 12.973 -41.171 16.480 1.00 77.44 473 THR A O 1
ATOM 3833 N N . ASP A 1 474 ? 13.898 -42.994 17.415 1.00 81.56 474 ASP A N 1
ATOM 3834 C CA . ASP A 1 474 ? 13.854 -42.511 18.796 1.00 81.56 474 ASP A CA 1
ATOM 3835 C C . ASP A 1 474 ? 14.792 -41.311 19.009 1.00 81.56 474 ASP A C 1
ATOM 3837 O O . ASP A 1 474 ? 14.397 -40.303 19.595 1.00 81.56 474 ASP A O 1
ATOM 3841 N N . GLN A 1 475 ? 16.003 -41.349 18.440 1.00 75.25 475 GLN A N 1
ATOM 3842 C CA . GLN A 1 475 ? 16.924 -40.207 18.417 1.00 75.25 475 GLN A CA 1
ATOM 3843 C C . GLN A 1 475 ? 16.305 -39.002 17.698 1.00 75.25 475 GLN A C 1
ATOM 3845 O O . GLN A 1 475 ? 16.299 -37.904 18.249 1.00 75.25 475 GLN A O 1
ATOM 3850 N N . ARG A 1 476 ? 15.722 -39.189 16.508 1.00 86.06 476 ARG A N 1
ATOM 3851 C CA . ARG A 1 476 ? 15.023 -38.132 15.755 1.00 86.06 476 ARG A CA 1
ATOM 3852 C C . ARG A 1 476 ? 13.856 -37.547 16.553 1.00 86.06 476 ARG A C 1
ATOM 3854 O O . ARG A 1 476 ? 13.659 -36.334 16.530 1.00 86.06 476 ARG A O 1
ATOM 3861 N N . ASN A 1 477 ? 13.087 -38.382 17.248 1.00 80.62 477 ASN A N 1
ATOM 3862 C CA . ASN A 1 477 ? 11.970 -37.929 18.076 1.00 80.62 477 ASN A CA 1
ATOM 3863 C C . ASN A 1 477 ? 12.476 -37.106 19.277 1.00 80.62 477 ASN A C 1
ATOM 3865 O O . ASN A 1 477 ? 11.965 -36.012 19.510 1.00 80.62 477 ASN A O 1
ATOM 3869 N N . ARG A 1 478 ? 13.551 -37.546 19.949 1.00 90.19 478 ARG A N 1
ATOM 3870 C CA . ARG A 1 478 ? 14.235 -36.785 21.016 1.00 90.19 478 ARG A CA 1
ATOM 3871 C C . ARG A 1 478 ? 14.834 -35.468 20.511 1.00 90.19 478 ARG A C 1
ATOM 3873 O O . ARG A 1 478 ? 14.732 -34.458 21.197 1.00 90.19 478 ARG A O 1
ATOM 3880 N N . PHE A 1 479 ? 15.415 -35.441 19.308 1.00 86.75 479 PHE A N 1
ATOM 3881 C CA . PHE A 1 479 ? 15.908 -34.204 18.690 1.00 86.75 479 PHE A CA 1
ATOM 3882 C C . PHE A 1 479 ? 14.772 -33.240 18.335 1.00 86.75 479 PHE A C 1
ATOM 3884 O O . PHE A 1 479 ? 14.926 -32.044 18.554 1.00 86.75 479 PHE A O 1
ATOM 3891 N N . ARG A 1 480 ? 13.625 -33.732 17.844 1.00 92.12 480 ARG A N 1
ATOM 3892 C CA . ARG A 1 480 ? 12.432 -32.895 17.621 1.00 92.12 480 ARG A CA 1
ATOM 3893 C C . ARG A 1 480 ? 11.889 -32.323 18.925 1.00 92.12 480 ARG A C 1
ATOM 3895 O O . ARG A 1 480 ? 11.642 -31.126 18.982 1.00 92.12 480 ARG A O 1
ATOM 3902 N N . GLN A 1 481 ? 11.761 -33.146 19.966 1.00 91.94 481 GLN A N 1
ATOM 3903 C CA . GLN A 1 481 ? 11.344 -32.682 21.288 1.00 91.94 481 GLN A CA 1
ATOM 3904 C C . GLN A 1 481 ? 12.296 -31.599 21.814 1.00 91.94 481 GLN A C 1
ATOM 3906 O O . GLN A 1 481 ? 11.850 -30.499 22.118 1.00 91.94 481 GLN A O 1
ATOM 3911 N N . ARG A 1 482 ? 13.608 -31.861 21.814 1.00 93.38 482 ARG A N 1
ATOM 3912 C CA . ARG A 1 482 ? 14.608 -30.892 22.279 1.00 93.38 482 ARG A CA 1
ATOM 3913 C C . ARG A 1 482 ? 14.646 -29.617 21.433 1.00 93.38 482 ARG A C 1
ATOM 3915 O O . ARG A 1 482 ? 14.930 -28.552 21.961 1.00 93.38 482 ARG A O 1
ATOM 3922 N N . ASN A 1 483 ? 14.375 -29.701 20.131 1.00 91.12 483 ASN A N 1
ATOM 3923 C CA . ASN A 1 483 ? 14.279 -28.516 19.281 1.00 91.12 483 ASN A CA 1
ATOM 3924 C C . ASN A 1 483 ? 13.032 -27.683 19.616 1.00 91.12 483 ASN A C 1
ATOM 3926 O O . ASN A 1 483 ? 13.136 -26.466 19.691 1.00 91.12 483 ASN A O 1
ATOM 3930 N N . ASN A 1 484 ? 11.890 -28.319 19.894 1.00 91.81 484 ASN A N 1
ATOM 3931 C CA . ASN A 1 484 ? 10.690 -27.620 20.362 1.00 91.81 484 ASN A CA 1
ATOM 3932 C C . ASN A 1 484 ? 10.921 -26.958 21.734 1.00 91.81 484 ASN A C 1
ATOM 3934 O O . ASN A 1 484 ? 10.572 -25.795 21.909 1.00 91.81 484 ASN A O 1
ATOM 3938 N N . GLU A 1 485 ? 11.562 -27.663 22.674 1.00 93.12 485 GLU A N 1
ATOM 3939 C CA . GLU A 1 485 ? 11.958 -27.125 23.987 1.00 93.12 485 GLU A CA 1
ATOM 3940 C C . GLU A 1 485 ? 12.906 -25.920 23.831 1.00 93.12 485 GLU A C 1
ATOM 3942 O O . GLU A 1 485 ? 12.686 -24.877 24.440 1.00 93.12 485 GLU A O 1
ATOM 3947 N N . LEU A 1 486 ? 13.907 -26.003 22.944 1.00 90.12 486 LEU A N 1
ATOM 3948 C CA . LEU A 1 486 ? 14.813 -24.885 22.637 1.00 90.12 486 LEU A CA 1
ATOM 3949 C C . LEU A 1 486 ? 14.112 -23.712 21.930 1.00 90.12 486 LEU A C 1
ATOM 3951 O O . LEU A 1 486 ? 14.487 -22.561 22.148 1.00 90.12 486 LEU A O 1
ATOM 3955 N N . GLU A 1 487 ? 13.105 -23.962 21.092 1.00 92.62 487 GLU A N 1
ATOM 3956 C CA . GLU A 1 487 ? 12.282 -22.907 20.485 1.00 92.62 487 GLU A CA 1
ATOM 3957 C C . GLU A 1 487 ? 11.383 -22.213 21.523 1.00 92.62 487 GLU A C 1
ATOM 3959 O O . GLU A 1 487 ? 11.172 -20.999 21.441 1.00 92.62 487 GLU A O 1
ATOM 3964 N N . GLU A 1 488 ? 10.895 -22.942 22.528 1.00 94.50 488 GLU A N 1
ATOM 3965 C CA . GLU A 1 488 ? 10.140 -22.393 23.658 1.00 94.50 488 GLU A CA 1
ATOM 3966 C C . GLU A 1 488 ? 11.043 -21.605 24.628 1.00 94.50 488 GLU A C 1
ATOM 3968 O O . GLU A 1 488 ? 10.715 -20.472 24.999 1.00 94.50 488 GLU A O 1
ATOM 3973 N N . GLU A 1 489 ? 12.236 -22.115 24.949 1.00 93.75 489 GLU A N 1
ATOM 3974 C CA . GLU A 1 489 ? 13.279 -21.369 25.670 1.00 93.75 489 GLU A CA 1
ATOM 3975 C C . GLU A 1 489 ? 13.695 -20.098 24.910 1.00 93.75 489 GLU A C 1
ATOM 3977 O O . GLU A 1 489 ? 13.822 -19.024 25.502 1.00 93.75 489 GLU A O 1
ATOM 3982 N N . LEU A 1 490 ? 13.844 -20.163 23.583 1.00 91.75 490 LEU A N 1
ATOM 3983 C CA . LEU A 1 490 ? 14.164 -18.992 22.766 1.00 91.75 490 LEU A CA 1
ATOM 3984 C C . LEU A 1 490 ? 13.032 -17.953 22.799 1.00 91.75 490 LEU A C 1
ATOM 3986 O O . LEU A 1 490 ? 13.305 -16.757 22.921 1.00 91.75 490 LEU A O 1
ATOM 3990 N N . ARG A 1 491 ? 11.765 -18.383 22.725 1.00 92.31 491 ARG A N 1
ATOM 3991 C CA . ARG A 1 491 ? 10.596 -17.489 22.833 1.00 92.31 491 ARG A CA 1
ATOM 3992 C C . ARG A 1 491 ? 10.508 -16.832 24.208 1.00 92.31 491 ARG A C 1
ATOM 3994 O O . ARG A 1 491 ? 10.321 -15.618 24.281 1.00 92.31 491 ARG A O 1
ATOM 4001 N N . THR A 1 492 ? 10.689 -17.592 25.286 1.00 93.12 492 THR A N 1
ATOM 4002 C CA . THR A 1 492 ? 10.663 -17.052 26.656 1.00 93.12 492 THR A CA 1
ATOM 4003 C C . THR A 1 492 ? 11.834 -16.099 26.913 1.00 93.12 492 THR A C 1
ATOM 4005 O O . THR A 1 492 ? 11.619 -15.014 27.454 1.00 93.12 492 THR A O 1
ATOM 4008 N N . GLN A 1 493 ? 13.043 -16.400 26.423 1.00 91.06 493 GLN A N 1
ATOM 4009 C CA . GLN A 1 493 ? 14.176 -15.463 26.456 1.00 91.06 493 GLN A CA 1
ATOM 4010 C C . GLN A 1 493 ? 13.919 -14.194 25.629 1.00 91.06 493 GLN A C 1
ATOM 4012 O O . GLN A 1 493 ? 14.288 -13.099 26.057 1.00 91.06 493 GLN A O 1
ATOM 4017 N N . GLN A 1 494 ? 13.267 -14.295 24.466 1.00 91.44 494 GLN A N 1
ATOM 4018 C CA . GLN A 1 494 ? 12.880 -13.126 23.668 1.00 91.44 494 GLN A CA 1
ATOM 4019 C C . GLN A 1 494 ? 11.840 -12.254 24.383 1.00 91.44 494 GLN A C 1
ATOM 4021 O O . GLN A 1 494 ? 11.990 -11.029 24.391 1.00 91.44 494 GLN A O 1
ATOM 4026 N N . MET A 1 495 ? 10.842 -12.859 25.034 1.00 91.56 495 MET A N 1
ATOM 4027 C CA . MET A 1 495 ? 9.876 -12.142 25.875 1.00 91.56 495 MET A CA 1
ATOM 4028 C C . MET A 1 495 ? 10.562 -11.466 27.070 1.00 91.56 495 MET A C 1
ATOM 4030 O O . MET A 1 495 ? 10.351 -10.276 27.293 1.00 91.56 495 MET A O 1
ATOM 4034 N N . ALA A 1 496 ? 11.459 -12.166 27.772 1.00 90.75 496 ALA A N 1
ATOM 4035 C CA . ALA A 1 496 ? 12.234 -11.599 28.877 1.00 90.75 496 ALA A CA 1
ATOM 4036 C C . ALA A 1 496 ? 13.145 -10.441 28.422 1.00 90.75 496 ALA A C 1
ATOM 4038 O O . ALA A 1 496 ? 13.235 -9.419 29.100 1.00 90.75 496 ALA A O 1
ATOM 4039 N N . MET A 1 497 ? 13.779 -10.541 27.247 1.00 89.88 497 MET A N 1
ATOM 4040 C CA . MET A 1 497 ? 14.545 -9.433 26.658 1.00 89.88 497 MET A CA 1
ATOM 4041 C C . MET A 1 497 ? 13.664 -8.237 26.277 1.00 89.88 497 MET A C 1
ATOM 4043 O O . MET A 1 497 ? 14.118 -7.097 26.387 1.00 89.88 497 MET A O 1
ATOM 4047 N N . ALA A 1 498 ? 12.436 -8.467 25.807 1.00 90.25 498 ALA A N 1
ATOM 4048 C CA . ALA A 1 498 ? 11.489 -7.397 25.504 1.00 90.25 498 ALA A CA 1
ATOM 4049 C C . ALA A 1 498 ? 11.021 -6.690 26.786 1.00 90.25 498 ALA A C 1
ATOM 4051 O O . ALA A 1 498 ? 11.056 -5.460 26.847 1.00 90.25 498 ALA A O 1
ATOM 4052 N N . ASP A 1 499 ? 10.681 -7.447 27.830 1.00 92.19 499 ASP A N 1
ATOM 4053 C CA . ASP A 1 499 ? 10.277 -6.881 29.116 1.00 92.19 499 ASP A CA 1
ATOM 4054 C C . ASP A 1 499 ? 11.428 -6.128 29.801 1.00 92.19 499 ASP A C 1
ATOM 4056 O O . ASP A 1 499 ? 11.269 -4.965 30.163 1.00 92.19 499 ASP A O 1
ATOM 4060 N N . LEU A 1 500 ? 12.641 -6.692 29.847 1.00 90.44 500 LEU A N 1
ATOM 4061 C CA . LEU A 1 500 ? 13.826 -5.988 30.360 1.00 90.44 500 LEU A CA 1
ATOM 4062 C C . LEU A 1 500 ? 14.110 -4.678 29.604 1.00 90.44 500 LEU A C 1
ATOM 4064 O O . LEU A 1 500 ? 14.504 -3.688 30.221 1.00 90.44 500 LEU A O 1
ATOM 4068 N N . ARG A 1 501 ? 13.878 -4.619 28.284 1.00 91.25 501 ARG A N 1
ATOM 4069 C CA . ARG A 1 501 ? 13.977 -3.362 27.515 1.00 91.25 501 ARG A CA 1
ATOM 4070 C C . ARG A 1 501 ? 12.900 -2.358 27.928 1.00 91.25 501 ARG A C 1
ATOM 4072 O O . ARG A 1 501 ? 13.224 -1.187 28.120 1.00 91.25 501 ARG A O 1
ATOM 4079 N N . ASN A 1 502 ? 11.660 -2.803 28.122 1.00 91.12 502 ASN A N 1
ATOM 4080 C CA . ASN A 1 502 ? 10.566 -1.954 28.600 1.00 91.12 502 ASN A CA 1
ATOM 4081 C C . ASN A 1 502 ? 10.827 -1.432 30.022 1.00 91.12 502 ASN A C 1
ATOM 4083 O O . ASN A 1 502 ? 10.609 -0.249 30.291 1.00 91.12 502 ASN A O 1
ATOM 4087 N N . GLN A 1 503 ? 11.361 -2.273 30.913 1.00 91.81 503 GLN A N 1
ATOM 4088 C CA . GLN A 1 503 ? 11.792 -1.882 32.256 1.00 91.81 503 GLN A CA 1
ATOM 4089 C C . GLN A 1 503 ? 12.940 -0.863 32.208 1.00 91.81 503 GLN A C 1
ATOM 4091 O O . GLN A 1 503 ? 12.883 0.141 32.914 1.00 91.81 503 GLN A O 1
ATOM 4096 N N . ILE A 1 504 ? 13.937 -1.046 31.332 1.00 89.81 504 ILE A N 1
ATOM 4097 C CA . ILE A 1 504 ? 15.017 -0.065 31.119 1.00 89.81 504 ILE A CA 1
ATOM 4098 C C . ILE A 1 504 ? 14.457 1.281 30.632 1.00 89.81 504 ILE A C 1
ATOM 4100 O O . ILE A 1 504 ? 14.863 2.320 31.147 1.00 89.81 504 ILE A O 1
ATOM 4104 N N . GLU A 1 505 ? 13.513 1.301 29.687 1.00 88.12 505 GLU A N 1
ATOM 4105 C CA . GLU A 1 505 ? 12.882 2.545 29.209 1.00 88.12 505 GLU A CA 1
ATOM 4106 C C . GLU A 1 505 ? 11.911 3.175 30.221 1.00 88.12 505 GLU A C 1
ATOM 4108 O O . GLU A 1 505 ? 11.703 4.392 30.223 1.00 88.12 505 GLU A O 1
ATOM 4113 N N . LYS A 1 506 ? 11.319 2.382 31.119 1.00 90.31 506 LYS A N 1
ATOM 4114 C CA . LYS A 1 506 ? 10.577 2.897 32.276 1.00 90.31 506 LYS A CA 1
ATOM 4115 C C . LYS A 1 506 ? 11.533 3.564 33.270 1.00 90.31 506 LYS A C 1
ATOM 4117 O O . LYS A 1 506 ? 11.394 4.757 33.518 1.00 90.31 506 LYS A O 1
ATOM 4122 N N . LEU A 1 507 ? 12.566 2.850 33.722 1.00 87.56 507 LEU A N 1
ATOM 4123 C CA . LEU A 1 507 ? 13.583 3.372 34.640 1.00 87.56 507 LEU A CA 1
ATOM 4124 C C . LEU A 1 507 ? 14.318 4.593 34.072 1.00 87.56 507 LEU A C 1
ATOM 4126 O O . LEU A 1 507 ? 14.613 5.516 34.819 1.00 87.56 507 LEU A O 1
ATOM 4130 N N . ARG A 1 508 ? 14.572 4.662 32.758 1.00 84.12 508 ARG A N 1
ATOM 4131 C CA . ARG A 1 508 ? 15.123 5.868 32.109 1.00 84.12 508 ARG A CA 1
ATOM 4132 C C . ARG A 1 508 ? 14.205 7.078 32.265 1.00 84.12 508 ARG A C 1
ATOM 4134 O O . ARG A 1 508 ? 14.687 8.137 32.651 1.00 84.12 508 ARG A O 1
ATOM 4141 N N . ARG A 1 509 ? 12.905 6.931 31.987 1.00 86.12 509 ARG A N 1
ATOM 4142 C CA . ARG A 1 509 ? 11.922 8.018 32.145 1.00 86.12 509 ARG A CA 1
ATOM 4143 C C . ARG A 1 509 ? 11.759 8.426 33.605 1.00 86.12 509 ARG A C 1
ATOM 4145 O O . ARG A 1 509 ? 11.721 9.617 33.891 1.00 86.12 509 ARG A O 1
ATOM 4152 N N . ASP A 1 510 ? 11.708 7.459 34.512 1.00 87.19 510 ASP A N 1
ATOM 4153 C CA . ASP A 1 510 ? 11.539 7.727 35.940 1.00 87.19 510 ASP A CA 1
ATOM 4154 C C . ASP A 1 510 ? 12.809 8.367 36.543 1.00 87.19 510 ASP A C 1
ATOM 4156 O O . ASP A 1 510 ? 12.700 9.317 37.312 1.00 87.19 510 ASP A O 1
ATOM 4160 N N . ASN A 1 511 ? 14.014 7.980 36.099 1.00 86.31 511 ASN A N 1
ATOM 4161 C CA . ASN A 1 511 ? 15.270 8.659 36.457 1.00 86.31 511 ASN A CA 1
ATOM 4162 C C . ASN A 1 511 ? 15.338 10.107 35.940 1.00 86.31 511 ASN A C 1
ATOM 4164 O O . ASN A 1 511 ? 15.869 10.969 36.636 1.00 86.31 511 ASN A O 1
ATOM 4168 N N . ILE A 1 512 ? 14.803 10.395 34.745 1.00 85.50 512 ILE A N 1
ATOM 4169 C CA . ILE A 1 512 ? 14.724 11.771 34.221 1.00 85.50 512 ILE A CA 1
ATOM 4170 C C . ILE A 1 512 ? 13.744 12.604 35.057 1.00 85.50 512 ILE A C 1
ATOM 4172 O O . ILE A 1 512 ? 14.093 13.712 35.446 1.00 85.50 512 ILE A O 1
ATOM 4176 N N . LYS A 1 513 ? 12.581 12.055 35.432 1.00 83.81 513 LYS A N 1
ATOM 4177 C CA . LYS A 1 513 ? 11.630 12.728 36.337 1.00 83.81 513 LYS A CA 1
ATOM 4178 C C . LYS A 1 513 ? 12.198 12.970 37.736 1.00 83.81 513 LYS A C 1
ATOM 4180 O O . LYS A 1 513 ? 11.977 14.026 38.310 1.00 83.81 513 LYS A O 1
ATOM 4185 N N . LEU A 1 514 ? 12.958 12.021 38.282 1.00 82.69 514 LEU A N 1
ATOM 4186 C CA . LEU A 1 514 ? 13.672 12.213 39.548 1.00 82.69 514 LEU A CA 1
ATOM 4187 C C . LEU A 1 514 ? 14.756 13.297 39.416 1.00 82.69 514 LEU A C 1
ATOM 4189 O O . LEU A 1 514 ? 14.976 14.068 40.350 1.00 82.69 514 LEU A O 1
ATOM 4193 N N . TYR A 1 515 ? 15.410 13.406 38.255 1.00 83.75 515 TYR A N 1
ATOM 4194 C CA . TYR A 1 515 ? 16.343 14.499 37.968 1.00 83.75 515 TYR A CA 1
ATOM 4195 C C . TYR A 1 515 ? 15.628 15.859 37.849 1.00 83.75 515 TYR A C 1
ATOM 4197 O O . TYR A 1 515 ? 16.094 16.850 38.410 1.00 83.75 515 TYR A O 1
ATOM 4205 N N . GLU A 1 516 ? 14.471 15.901 37.183 1.00 81.31 516 GLU A N 1
ATOM 4206 C CA . GLU A 1 516 ? 13.571 17.061 37.135 1.00 81.31 516 GLU A CA 1
ATOM 4207 C C . GLU A 1 516 ? 13.173 17.497 38.549 1.00 81.31 516 GLU A C 1
ATOM 4209 O O . GLU A 1 516 ? 13.437 18.631 38.941 1.00 81.31 516 GLU A O 1
ATOM 4214 N N . GLU A 1 517 ? 12.595 16.595 39.343 1.00 83.19 517 GLU A N 1
ATOM 4215 C CA . GLU A 1 517 ? 12.113 16.863 40.701 1.00 83.19 517 GLU A CA 1
ATOM 4216 C C . GLU A 1 517 ? 13.242 17.325 41.633 1.00 83.19 517 GLU A C 1
ATOM 4218 O O . GLU A 1 517 ? 13.094 18.325 42.339 1.00 83.19 517 GLU A O 1
ATOM 4223 N N . THR A 1 518 ? 14.410 16.677 41.586 1.00 80.81 518 THR A N 1
ATOM 4224 C CA . THR A 1 518 ? 15.575 17.110 42.376 1.00 80.81 518 THR A CA 1
ATOM 4225 C C . THR A 1 518 ? 16.126 18.465 41.928 1.00 80.81 518 THR A C 1
ATOM 4227 O O . THR A 1 518 ? 16.566 19.235 42.783 1.00 80.81 518 THR A O 1
ATOM 4230 N N . GLN A 1 519 ? 16.049 18.824 40.640 1.00 77.31 519 GLN A N 1
ATOM 4231 C CA . GLN A 1 519 ? 16.374 20.180 40.178 1.00 77.31 519 GLN A CA 1
ATOM 4232 C C . GLN A 1 519 ? 15.312 21.214 40.564 1.00 77.31 519 GLN A C 1
ATOM 4234 O O . GLN A 1 519 ? 15.672 22.312 40.987 1.00 77.31 519 GLN A O 1
ATOM 4239 N N . TYR A 1 520 ? 14.021 20.888 40.492 1.00 78.25 520 TYR A N 1
ATOM 4240 C CA . TYR A 1 520 ? 12.958 21.770 40.980 1.00 78.25 520 TYR A CA 1
ATOM 4241 C C . TYR A 1 520 ? 13.117 22.041 42.480 1.00 78.25 520 TYR A C 1
ATOM 4243 O O . TYR A 1 520 ? 13.105 23.201 42.888 1.00 78.25 520 TYR A O 1
ATOM 4251 N N . LEU A 1 521 ? 13.376 21.010 43.290 1.00 79.25 521 LEU A N 1
ATOM 4252 C CA . LEU A 1 521 ? 13.656 21.146 44.723 1.00 79.25 521 LEU A CA 1
ATOM 4253 C C . LEU A 1 521 ? 14.957 21.916 45.001 1.00 79.25 521 LEU A C 1
ATOM 4255 O O . LEU A 1 521 ? 15.002 22.709 45.943 1.00 79.25 521 LEU A O 1
ATOM 4259 N N . ARG A 1 522 ? 16.001 21.744 44.182 1.00 75.88 522 ARG A N 1
ATOM 4260 C CA . ARG A 1 522 ? 17.262 22.497 44.299 1.00 75.88 522 ARG A CA 1
ATOM 4261 C C . ARG A 1 522 ? 17.091 23.975 43.951 1.00 75.88 522 ARG A C 1
ATOM 4263 O O . ARG A 1 522 ? 17.592 24.824 44.679 1.00 75.88 522 ARG A O 1
ATOM 4270 N N . ASN A 1 523 ? 16.360 24.296 42.889 1.00 75.94 523 ASN A N 1
ATOM 4271 C CA . ASN A 1 523 ? 16.086 25.679 42.496 1.00 75.94 523 ASN A CA 1
ATOM 4272 C C . ASN A 1 523 ? 15.117 26.354 43.480 1.00 75.94 523 ASN A C 1
ATOM 4274 O O . ASN A 1 523 ? 15.311 27.512 43.837 1.00 75.94 523 ASN A O 1
ATOM 4278 N N . TYR A 1 524 ? 14.130 25.617 43.997 1.00 74.38 524 TYR A N 1
ATOM 4279 C CA . TYR A 1 524 ? 13.221 26.100 45.036 1.00 74.38 524 TYR A CA 1
ATOM 4280 C C . TYR A 1 524 ? 13.944 26.359 46.366 1.00 74.38 524 TYR A C 1
ATOM 4282 O O . TYR A 1 524 ? 13.741 27.404 46.981 1.00 74.38 524 TYR A O 1
ATOM 4290 N N . THR A 1 525 ? 14.842 25.463 46.795 1.00 70.88 525 THR A N 1
ATOM 4291 C CA . THR A 1 525 ? 15.671 25.707 47.990 1.00 70.88 525 THR A CA 1
ATOM 4292 C C . THR A 1 525 ? 16.697 26.819 47.767 1.00 70.88 525 THR A C 1
ATOM 4294 O O . THR A 1 525 ? 16.862 27.637 48.664 1.00 70.88 525 THR A O 1
ATOM 4297 N N . SER A 1 526 ? 17.295 26.932 46.574 1.00 65.75 526 SER A N 1
ATOM 4298 C CA . SER A 1 526 ? 18.207 28.031 46.211 1.00 65.75 526 SER A CA 1
ATOM 4299 C C . SER A 1 526 ? 17.521 29.403 46.213 1.00 65.75 526 SER A C 1
ATOM 4301 O O . SER A 1 526 ? 18.100 30.373 46.703 1.00 65.75 526 SER A O 1
ATOM 4303 N N . ASN A 1 527 ? 16.288 29.500 45.705 1.00 62.78 527 ASN A N 1
ATOM 4304 C CA . ASN A 1 527 ? 15.502 30.736 45.770 1.00 62.78 527 ASN A CA 1
ATOM 4305 C C . ASN A 1 527 ? 15.114 31.065 47.218 1.00 62.78 527 ASN A C 1
ATOM 4307 O O . ASN A 1 527 ? 15.225 32.213 47.635 1.00 62.78 527 ASN A O 1
ATOM 4311 N N . LYS A 1 528 ? 14.750 30.051 48.014 1.00 63.78 528 LYS A N 1
ATOM 4312 C CA . LYS A 1 528 ? 14.434 30.229 49.435 1.00 63.78 528 LYS A CA 1
ATOM 4313 C C . LYS A 1 528 ? 15.646 30.650 50.278 1.00 63.78 528 LYS A C 1
ATOM 4315 O O . LYS A 1 528 ? 15.463 31.342 51.270 1.00 63.78 528 LYS A O 1
ATOM 4320 N N . THR A 1 529 ? 16.870 30.264 49.909 1.00 56.97 529 THR A N 1
ATOM 4321 C CA . THR A 1 529 ? 18.088 30.809 50.539 1.00 56.97 529 THR A CA 1
ATOM 4322 C C . THR A 1 529 ? 18.391 32.232 50.072 1.00 56.97 529 THR A C 1
ATOM 4324 O O . THR A 1 529 ? 18.774 33.053 50.896 1.00 56.97 529 THR A O 1
ATOM 4327 N N . ALA A 1 530 ? 18.135 32.568 48.802 1.00 55.03 530 ALA A N 1
ATOM 4328 C CA . ALA A 1 530 ? 18.306 33.936 48.303 1.00 55.03 530 ALA A CA 1
ATOM 4329 C C . ALA A 1 530 ? 17.353 34.939 48.990 1.00 55.03 530 ALA A C 1
ATOM 4331 O O . ALA A 1 530 ? 17.786 36.024 49.367 1.00 55.03 530 ALA A O 1
ATOM 4332 N N . GLU A 1 531 ? 16.095 34.557 49.251 1.00 53.34 531 GLU A N 1
ATOM 4333 C CA . GLU A 1 531 ? 15.148 35.368 50.044 1.00 53.34 531 GLU A CA 1
ATOM 4334 C C . GLU A 1 531 ? 15.567 35.555 51.518 1.00 53.34 531 GLU A C 1
ATOM 4336 O O . GLU A 1 531 ? 15.087 36.475 52.178 1.00 53.34 531 GLU A O 1
ATOM 4341 N N . ILE A 1 532 ? 16.447 34.699 52.051 1.00 54.56 532 ILE A N 1
ATOM 4342 C CA . ILE A 1 532 ? 16.961 34.810 53.427 1.00 54.56 532 ILE A CA 1
ATOM 4343 C C . ILE A 1 532 ? 18.194 35.727 53.482 1.00 54.56 532 ILE A C 1
ATOM 4345 O O . ILE A 1 532 ? 18.332 36.487 54.441 1.00 54.56 532 ILE A O 1
ATOM 4349 N N . ASP A 1 533 ? 19.047 35.710 52.454 1.00 46.78 533 ASP A N 1
ATOM 4350 C CA . ASP A 1 533 ? 20.241 36.563 52.389 1.00 46.78 533 ASP A CA 1
ATOM 4351 C C . ASP A 1 533 ? 19.904 38.033 52.048 1.00 46.78 533 ASP A C 1
ATOM 4353 O O . ASP A 1 533 ? 20.506 38.947 52.615 1.00 46.78 533 ASP A O 1
ATOM 4357 N N . ASP A 1 534 ? 18.888 38.305 51.215 1.00 42.81 534 ASP A N 1
ATOM 4358 C CA . ASP A 1 534 ? 18.456 39.688 50.905 1.00 42.81 534 ASP A CA 1
ATOM 4359 C C . ASP A 1 534 ? 17.807 40.413 52.110 1.00 42.81 534 ASP A C 1
ATOM 4361 O O . ASP A 1 534 ? 17.688 41.641 52.130 1.00 42.81 534 ASP A O 1
ATOM 4365 N N . ALA A 1 535 ? 17.430 39.678 53.162 1.00 43.44 535 ALA A N 1
ATOM 4366 C CA . ALA A 1 535 ? 16.851 40.235 54.385 1.00 43.44 535 ALA A CA 1
ATOM 4367 C C . ALA A 1 535 ? 17.898 40.754 55.399 1.00 43.44 535 ALA A C 1
ATOM 4369 O O . ALA A 1 535 ? 17.517 41.319 56.428 1.00 43.44 535 ALA A O 1
ATOM 4370 N N . SER A 1 536 ? 19.206 40.584 55.151 1.00 41.66 536 SER A N 1
ATOM 4371 C CA . SER A 1 536 ? 20.253 40.878 56.147 1.00 41.66 536 SER A CA 1
ATOM 4372 C C . SER A 1 536 ? 20.883 42.280 56.066 1.00 41.66 536 SER A C 1
ATOM 4374 O O . SER A 1 536 ? 21.785 42.576 56.848 1.00 41.66 536 SER A O 1
ATOM 4376 N N . ASN A 1 537 ? 20.438 43.150 55.148 1.00 40.72 537 ASN A N 1
ATOM 4377 C CA . ASN A 1 537 ? 21.046 44.466 54.884 1.00 40.72 537 ASN A CA 1
ATOM 4378 C C . ASN A 1 537 ? 20.106 45.668 55.137 1.00 40.72 537 ASN A C 1
ATOM 4380 O O . ASN A 1 537 ? 19.938 46.524 54.269 1.00 40.72 537 ASN A O 1
ATOM 4384 N N . ASN A 1 538 ? 19.553 45.814 56.351 1.00 37.00 538 ASN A N 1
ATOM 4385 C CA . ASN A 1 538 ? 19.335 47.161 56.909 1.00 37.00 538 ASN A CA 1
ATOM 4386 C C . ASN A 1 538 ? 19.295 47.200 58.450 1.00 37.00 538 ASN A C 1
ATOM 4388 O O . ASN A 1 538 ? 19.126 46.186 59.121 1.00 37.00 538 ASN A O 1
ATOM 4392 N N . THR A 1 539 ? 19.496 48.393 59.011 1.00 35.28 539 THR A N 1
ATOM 4393 C CA . THR A 1 539 ? 19.975 48.609 60.387 1.00 35.28 539 THR A CA 1
ATOM 4394 C C . THR A 1 539 ? 18.877 49.106 61.341 1.00 35.28 539 THR A C 1
ATOM 4396 O O . THR A 1 539 ? 18.063 49.938 60.948 1.00 35.28 539 THR A O 1
ATOM 4399 N N . THR A 1 540 ? 19.008 48.758 62.634 1.00 33.09 540 THR A N 1
ATOM 4400 C CA . THR A 1 540 ? 18.630 49.548 63.846 1.00 33.09 540 THR A CA 1
ATOM 4401 C C . THR A 1 540 ? 17.543 48.954 64.776 1.00 33.09 540 THR A C 1
ATOM 4403 O O . THR A 1 540 ? 16.437 48.622 64.373 1.00 33.09 540 THR A O 1
ATOM 4406 N N . TYR A 1 541 ? 17.911 48.862 66.062 1.00 30.69 541 TYR A N 1
ATOM 4407 C CA . TYR A 1 541 ? 17.192 48.412 67.276 1.00 30.69 541 TYR A CA 1
ATOM 4408 C C . TYR A 1 541 ? 16.054 49.375 67.756 1.00 30.69 541 TYR A C 1
ATOM 4410 O O . TYR A 1 541 ? 16.020 50.507 67.279 1.00 30.69 541 TYR A O 1
ATOM 4418 N N . PRO A 1 542 ? 15.327 49.122 68.883 1.00 50.50 542 PRO A N 1
ATOM 4419 C CA . PRO A 1 542 ? 14.475 47.978 69.307 1.00 50.50 542 PRO A CA 1
ATOM 4420 C C . PRO A 1 542 ? 13.141 48.531 69.957 1.00 50.50 542 PRO A C 1
ATOM 4422 O O . PRO A 1 542 ? 12.763 49.636 69.575 1.00 50.50 542 PRO A O 1
ATOM 4425 N N . PRO A 1 543 ? 12.449 47.965 70.998 1.00 52.06 543 PRO A N 1
ATOM 4426 C CA . PRO A 1 543 ? 12.345 46.599 71.569 1.00 52.06 543 PRO A CA 1
ATOM 4427 C C . PRO A 1 543 ? 10.891 46.082 71.896 1.00 52.06 543 PRO A C 1
ATOM 4429 O O . PRO A 1 543 ? 9.940 46.854 71.928 1.00 52.06 543 PRO A O 1
ATOM 4432 N N . LYS A 1 544 ? 10.808 44.809 72.361 1.00 34.03 544 LYS A N 1
ATOM 4433 C CA . LYS A 1 544 ? 9.860 44.167 73.342 1.00 34.03 544 LYS A CA 1
ATOM 4434 C C . LYS A 1 544 ? 8.742 43.187 72.892 1.00 34.03 544 LYS A C 1
ATOM 4436 O O . LYS A 1 544 ? 7.794 43.565 72.225 1.00 34.03 544 LYS A O 1
ATOM 4441 N N . SER A 1 545 ? 8.815 41.990 73.517 1.00 31.75 545 SER A N 1
ATOM 4442 C CA . SER A 1 545 ? 7.764 41.008 73.922 1.00 31.75 545 SER A CA 1
ATOM 4443 C C . SER A 1 545 ? 6.816 40.405 72.864 1.00 31.75 545 SER A C 1
ATOM 4445 O O . SER A 1 545 ? 6.183 41.145 72.132 1.00 31.75 545 SER A O 1
ATOM 4447 N N . GLY A 1 546 ? 6.571 39.084 72.817 1.00 30.67 546 GLY A N 1
ATOM 4448 C CA . GLY A 1 546 ? 7.054 37.960 73.650 1.00 30.67 546 GLY A CA 1
ATOM 4449 C C . GLY A 1 546 ? 6.405 36.608 73.253 1.00 30.67 546 GLY A C 1
ATOM 4450 O O . GLY A 1 546 ? 5.722 36.555 72.241 1.00 30.67 546 GLY A O 1
ATOM 4451 N N . ALA A 1 547 ? 6.584 35.555 74.073 1.00 31.38 547 ALA A N 1
ATOM 4452 C CA . ALA A 1 547 ? 5.962 34.207 73.976 1.00 31.38 547 ALA A CA 1
ATOM 4453 C C . ALA A 1 547 ? 6.507 33.180 72.934 1.00 31.38 547 ALA A C 1
ATOM 4455 O O . ALA A 1 547 ? 5.844 32.811 71.977 1.00 31.38 547 ALA A O 1
ATOM 4456 N N . GLN A 1 548 ? 7.742 32.710 73.161 1.00 33.25 548 GLN A N 1
ATOM 4457 C CA . GLN A 1 548 ? 8.105 31.346 73.632 1.00 33.25 548 GLN A CA 1
ATOM 4458 C C . GLN A 1 548 ? 7.315 30.075 73.184 1.00 33.25 548 GLN A C 1
ATOM 4460 O O . GLN A 1 548 ? 6.093 30.079 73.159 1.00 33.25 548 GLN A O 1
ATOM 4465 N N . ILE A 1 549 ? 8.053 28.939 73.093 1.00 27.52 549 ILE A N 1
ATOM 4466 C CA . ILE A 1 549 ? 7.627 27.509 72.945 1.00 27.52 549 ILE A CA 1
ATOM 4467 C C . ILE A 1 549 ? 7.392 27.056 71.477 1.00 27.52 549 ILE A C 1
ATOM 4469 O O . ILE A 1 549 ? 6.644 27.699 70.760 1.00 27.52 549 ILE A O 1
ATOM 4473 N N . MET A 1 550 ? 7.970 25.967 70.930 1.00 30.75 550 MET A N 1
ATOM 4474 C CA . MET A 1 550 ? 8.929 24.946 71.415 1.00 30.75 550 MET A CA 1
ATOM 4475 C C . MET A 1 550 ? 9.832 24.483 70.246 1.00 30.75 550 MET A C 1
ATOM 4477 O O . MET A 1 550 ? 9.342 24.350 69.128 1.00 30.75 550 MET A O 1
ATOM 4481 N N . SER A 1 551 ? 11.106 24.144 70.483 1.00 28.36 551 SER A N 1
ATOM 4482 C CA . SER A 1 551 ? 11.964 23.495 69.470 1.00 28.36 551 SER A CA 1
ATOM 4483 C C . SER A 1 551 ? 12.835 22.392 70.077 1.00 28.36 551 SER A C 1
ATOM 4485 O O . SER A 1 551 ? 13.666 22.679 70.940 1.00 28.36 551 SER A O 1
ATOM 4487 N N . LEU A 1 552 ? 12.710 21.151 69.592 1.00 31.47 552 LEU A N 1
ATOM 4488 C CA . LEU A 1 552 ? 13.709 20.108 69.842 1.00 31.47 552 LEU A CA 1
ATOM 4489 C C . LEU A 1 552 ? 14.765 20.136 68.733 1.00 31.47 552 LEU A C 1
ATOM 4491 O O . LEU A 1 552 ? 14.521 19.688 67.616 1.00 31.47 552 LEU A O 1
ATOM 4495 N N . GLY A 1 553 ? 15.953 20.637 69.063 1.00 28.69 553 GLY A N 1
ATOM 4496 C CA . GLY A 1 553 ? 17.160 20.397 68.278 1.00 28.69 553 GLY A CA 1
ATOM 4497 C C . GLY A 1 553 ? 17.890 19.147 68.770 1.00 28.69 553 GLY A C 1
ATOM 4498 O O . GLY A 1 553 ? 17.813 18.795 69.949 1.00 28.69 553 GLY A O 1
ATOM 4499 N N . ARG A 1 554 ? 18.655 18.497 67.888 1.00 29.05 554 ARG A N 1
ATOM 4500 C CA . ARG A 1 554 ? 19.650 17.495 68.294 1.00 29.05 554 ARG A CA 1
ATOM 4501 C C . ARG A 1 554 ? 20.883 17.561 67.392 1.00 29.05 554 ARG A C 1
ATOM 4503 O O . ARG A 1 554 ? 21.021 16.782 66.456 1.00 29.05 554 ARG A O 1
ATOM 4510 N N . SER A 1 555 ? 21.778 18.498 67.698 1.00 27.75 555 SER A N 1
ATOM 4511 C CA . SER A 1 555 ? 23.149 18.479 67.176 1.00 27.75 555 SER A CA 1
ATOM 4512 C C . SER A 1 555 ? 24.032 17.582 68.037 1.00 27.75 555 SER A C 1
ATOM 4514 O O . SER A 1 555 ? 23.846 17.470 69.249 1.00 27.75 555 SER A O 1
ATOM 4516 N N . ALA A 1 556 ? 25.006 16.945 67.395 1.00 29.09 556 ALA A N 1
ATOM 4517 C CA . ALA A 1 556 ? 26.070 16.217 68.068 1.00 29.09 556 ALA A CA 1
ATOM 4518 C C . ALA A 1 556 ? 27.016 17.174 68.812 1.00 29.09 556 ALA A C 1
ATOM 4520 O O . ALA A 1 556 ? 27.205 18.299 68.358 1.00 29.09 556 ALA A O 1
ATOM 4521 N N . SER A 1 557 ? 27.708 16.675 69.843 1.00 30.19 557 SER A N 1
ATOM 4522 C CA . SER A 1 557 ? 29.170 16.510 69.748 1.00 30.19 557 SER A CA 1
ATOM 4523 C C . SER A 1 557 ? 29.810 15.915 71.016 1.00 30.19 557 SER A C 1
ATOM 4525 O O . SER A 1 557 ? 29.747 16.516 72.080 1.00 30.19 557 SER A O 1
ATOM 4527 N N . ASN A 1 558 ? 30.557 14.826 70.801 1.00 29.11 558 ASN A N 1
ATOM 4528 C CA . ASN A 1 558 ? 31.908 14.579 71.326 1.00 29.11 558 ASN A CA 1
ATOM 4529 C C . ASN A 1 558 ? 32.148 14.173 72.807 1.00 29.11 558 ASN A C 1
ATOM 4531 O O . ASN A 1 558 ? 31.710 14.838 73.740 1.00 29.11 558 ASN A O 1
ATOM 4535 N N . THR A 1 559 ? 33.083 13.215 72.951 1.00 28.94 559 THR A N 1
ATOM 4536 C CA . THR A 1 559 ? 34.206 13.171 73.931 1.00 28.94 559 THR A CA 1
ATOM 4537 C C . THR A 1 559 ? 34.252 11.986 74.930 1.00 28.94 559 THR A C 1
ATOM 4539 O O . THR A 1 559 ? 33.604 12.001 75.965 1.00 28.94 559 THR A O 1
ATOM 4542 N N . GLN A 1 560 ? 35.177 11.052 74.637 1.00 27.53 560 GLN A N 1
ATOM 4543 C CA . GLN A 1 560 ? 36.094 10.319 75.548 1.00 27.53 560 GLN A CA 1
ATOM 4544 C C . GLN A 1 560 ? 35.696 9.069 76.385 1.00 27.53 560 GLN A C 1
ATOM 4546 O O . GLN A 1 560 ? 35.014 9.148 77.397 1.00 27.53 560 GLN A O 1
ATOM 4551 N N . LEU A 1 561 ? 36.434 7.990 76.050 1.00 28.59 561 LEU A N 1
ATOM 4552 C CA . LEU A 1 561 ? 37.296 7.135 76.904 1.00 28.59 561 LEU A CA 1
ATOM 4553 C C . LEU A 1 561 ? 36.830 5.755 77.425 1.00 28.59 561 LEU A C 1
ATOM 4555 O O . LEU A 1 561 ? 35.718 5.567 77.898 1.00 28.59 561 LEU A O 1
ATOM 4559 N N . ALA A 1 562 ? 37.837 4.862 77.410 1.00 29.12 562 ALA A N 1
ATOM 4560 C CA . ALA A 1 562 ? 37.994 3.531 78.014 1.00 29.12 562 ALA A CA 1
ATOM 4561 C C . ALA A 1 562 ? 37.173 2.337 77.457 1.00 29.12 562 ALA A C 1
ATOM 4563 O O . ALA A 1 562 ? 36.004 2.486 77.128 1.00 29.12 562 ALA A O 1
ATOM 4564 N N . GLU A 1 563 ? 37.654 1.081 77.449 1.00 27.38 563 GLU A N 1
ATOM 4565 C CA . GLU A 1 563 ? 38.962 0.463 77.090 1.00 27.38 563 GLU A CA 1
ATOM 4566 C C . GLU A 1 563 ? 38.865 -1.065 77.325 1.00 27.38 563 GLU A C 1
ATOM 4568 O O . GLU A 1 563 ? 38.383 -1.485 78.376 1.00 27.38 563 GLU A O 1
ATOM 4573 N N . SER A 1 564 ? 39.302 -1.908 76.372 1.00 30.19 564 SER A N 1
ATOM 4574 C CA . SER A 1 564 ? 39.786 -3.294 76.613 1.00 30.19 564 SER A CA 1
ATOM 4575 C C . SER A 1 564 ? 40.344 -3.972 75.339 1.00 30.19 564 SER A C 1
ATOM 4577 O O . SER A 1 564 ? 39.601 -4.359 74.443 1.00 30.19 564 SER A O 1
ATOM 4579 N N . SER A 1 565 ? 41.676 -4.100 75.298 1.00 27.91 565 SER A N 1
ATOM 4580 C CA . SER A 1 565 ? 42.469 -5.339 75.096 1.00 27.91 565 SER A CA 1
ATOM 4581 C C . SER A 1 565 ? 42.134 -6.304 73.919 1.00 27.91 565 SER A C 1
ATOM 4583 O O . SER A 1 565 ? 41.155 -7.031 74.026 1.00 27.91 565 SER A O 1
ATOM 4585 N N . ILE A 1 566 ? 42.837 -6.350 72.757 1.00 29.70 566 ILE A N 1
ATOM 4586 C CA . ILE A 1 566 ? 44.267 -6.725 72.441 1.00 29.70 566 ILE A CA 1
ATOM 4587 C C . ILE A 1 566 ? 44.495 -8.273 72.442 1.00 29.70 566 ILE A C 1
ATOM 4589 O O . ILE A 1 566 ? 43.910 -8.884 73.337 1.00 29.70 566 ILE A O 1
ATOM 4593 N N . PRO A 1 567 ? 45.330 -8.948 71.579 1.00 46.03 567 PRO A N 1
ATOM 4594 C CA . PRO A 1 567 ? 46.258 -8.516 70.488 1.00 46.03 567 PRO A CA 1
ATOM 4595 C C . PRO A 1 567 ? 46.200 -9.283 69.115 1.00 46.03 567 PRO A C 1
ATOM 4597 O O . PRO A 1 567 ? 45.492 -10.272 68.964 1.00 46.03 567 PRO A O 1
ATOM 4600 N N . ASP A 1 568 ? 47.036 -8.825 68.159 1.00 28.08 568 ASP A N 1
ATOM 4601 C CA . ASP A 1 568 ? 47.818 -9.524 67.095 1.00 28.08 568 ASP A CA 1
ATOM 4602 C C . ASP A 1 568 ? 47.207 -10.691 66.276 1.00 28.08 568 ASP A C 1
ATOM 4604 O O . ASP A 1 568 ? 46.845 -11.749 66.780 1.00 28.08 568 ASP A O 1
ATOM 4608 N N . THR A 1 569 ? 47.201 -10.635 64.939 1.00 30.22 569 THR A N 1
ATOM 4609 C CA . THR A 1 569 ? 48.365 -10.920 64.052 1.00 30.22 569 THR A CA 1
ATOM 4610 C C . THR A 1 569 ? 47.936 -10.721 62.570 1.00 30.22 569 THR A C 1
ATOM 4612 O O . THR A 1 569 ? 46.740 -10.690 62.300 1.00 30.22 569 THR A O 1
ATOM 4615 N N . THR A 1 570 ? 48.771 -10.566 61.526 1.00 36.25 570 THR A N 1
ATOM 4616 C CA . THR A 1 570 ? 50.245 -10.479 61.330 1.00 36.25 570 THR A CA 1
ATOM 4617 C C . THR A 1 570 ? 50.553 -9.642 60.062 1.00 36.25 570 THR A C 1
ATOM 4619 O O . THR A 1 570 ? 49.657 -9.354 59.272 1.00 36.25 570 THR A O 1
ATOM 4622 N N . VAL A 1 571 ? 51.829 -9.312 59.798 1.00 30.25 571 VAL A N 1
ATOM 4623 C CA . VAL A 1 571 ? 52.312 -8.771 58.503 1.00 30.25 571 VAL A CA 1
ATOM 4624 C C . VAL A 1 571 ? 53.176 -9.810 57.781 1.00 30.25 571 VAL A C 1
ATOM 4626 O O . VAL A 1 571 ? 54.142 -10.295 58.363 1.00 30.25 571 VAL A O 1
ATOM 4629 N N . ILE A 1 572 ? 52.910 -10.078 56.496 1.00 28.84 572 ILE A N 1
ATOM 4630 C CA . ILE A 1 572 ? 53.904 -10.640 55.562 1.00 28.84 572 ILE A CA 1
ATOM 4631 C C . ILE A 1 572 ? 53.864 -9.834 54.261 1.00 28.84 572 ILE A C 1
ATOM 4633 O O . ILE A 1 572 ? 52.826 -9.719 53.615 1.00 28.84 572 ILE A O 1
ATOM 4637 N N . ASN A 1 573 ? 55.016 -9.289 53.878 1.00 31.02 573 ASN A N 1
ATOM 4638 C CA . ASN A 1 573 ? 55.230 -8.556 52.635 1.00 31.02 573 ASN A CA 1
ATOM 4639 C C . ASN A 1 573 ? 56.281 -9.314 51.814 1.00 31.02 573 ASN A C 1
ATOM 4641 O O . ASN A 1 573 ? 57.440 -9.361 52.224 1.00 31.02 573 ASN A O 1
ATOM 4645 N N . ILE A 1 574 ? 55.891 -9.921 50.687 1.00 29.08 574 ILE A N 1
ATOM 4646 C CA . ILE A 1 574 ? 56.829 -10.529 49.730 1.00 29.08 574 ILE A CA 1
ATOM 4647 C C . ILE A 1 574 ? 56.498 -10.067 48.306 1.00 29.08 574 ILE A C 1
ATOM 4649 O O . ILE A 1 574 ? 55.351 -9.990 47.875 1.00 29.08 574 ILE A O 1
ATOM 4653 N N . SER A 1 575 ? 57.573 -9.719 47.619 1.00 28.50 575 SER A N 1
ATOM 4654 C CA . SER A 1 575 ? 57.710 -8.984 46.371 1.00 28.50 575 SER A CA 1
ATOM 4655 C C . SER A 1 575 ? 57.203 -9.663 45.086 1.00 28.50 575 SER A C 1
ATOM 4657 O O . SER A 1 575 ? 57.226 -10.876 44.925 1.00 28.50 575 SER A O 1
ATOM 4659 N N . ASN A 1 576 ? 56.915 -8.798 44.105 1.00 32.56 576 ASN A N 1
ATOM 4660 C CA . ASN A 1 576 ? 57.029 -9.005 42.653 1.00 32.56 576 ASN A CA 1
ATOM 4661 C C . ASN A 1 576 ? 56.236 -10.142 41.973 1.00 32.56 576 ASN A C 1
ATOM 4663 O O . ASN A 1 576 ? 56.749 -11.225 41.713 1.00 32.56 576 ASN A O 1
ATOM 4667 N N . GLY A 1 577 ? 55.068 -9.779 41.431 1.00 30.19 577 GLY A N 1
ATOM 4668 C CA . GLY A 1 577 ? 54.424 -10.479 40.315 1.00 30.19 577 GLY A CA 1
ATOM 4669 C C . GLY A 1 577 ? 53.705 -9.489 39.393 1.00 30.19 577 GLY A C 1
ATOM 4670 O O . GLY A 1 577 ? 52.774 -8.809 39.816 1.00 30.19 577 GLY A O 1
ATOM 4671 N N . ARG A 1 578 ? 54.136 -9.359 38.130 1.00 38.06 578 ARG A N 1
ATOM 4672 C CA . ARG A 1 578 ? 53.469 -8.479 37.149 1.00 38.06 578 ARG A CA 1
ATOM 4673 C C . ARG A 1 578 ? 52.118 -9.072 36.733 1.00 38.06 578 ARG A C 1
ATOM 4675 O O . ARG A 1 578 ? 52.092 -10.086 36.048 1.00 38.06 578 ARG A O 1
ATOM 4682 N N . GLY A 1 579 ? 51.023 -8.376 37.030 1.00 30.67 579 GLY A N 1
ATOM 4683 C CA . GLY A 1 579 ? 49.695 -8.683 36.494 1.00 30.67 579 GLY A CA 1
ATOM 4684 C C . GLY A 1 579 ? 48.862 -7.415 36.341 1.00 30.67 579 GLY A C 1
ATOM 4685 O O . GLY A 1 579 ? 48.367 -6.877 37.327 1.00 30.67 579 GLY A O 1
ATOM 4686 N N . ARG A 1 580 ? 48.705 -6.913 35.108 1.00 42.34 580 ARG A N 1
ATOM 4687 C CA . ARG A 1 580 ? 47.734 -5.847 34.815 1.00 42.34 580 ARG A CA 1
ATOM 4688 C C . ARG A 1 580 ? 46.328 -6.447 34.831 1.00 42.34 580 ARG A C 1
ATOM 4690 O O . ARG A 1 580 ? 45.869 -6.923 33.799 1.00 42.34 580 ARG A O 1
ATOM 4697 N N . TYR A 1 581 ? 45.644 -6.351 35.964 1.00 32.56 581 TYR A N 1
ATOM 4698 C CA . TYR A 1 581 ? 44.188 -6.451 36.006 1.00 32.56 581 TYR A CA 1
ATOM 4699 C C . TYR A 1 581 ? 43.600 -5.088 36.349 1.00 32.56 581 TYR A C 1
ATOM 4701 O O . TYR A 1 581 ? 44.035 -4.419 37.288 1.00 32.56 581 TYR A O 1
ATOM 4709 N N . GLY A 1 582 ? 42.658 -4.648 35.514 1.00 33.78 582 GLY A N 1
ATOM 4710 C CA . GLY A 1 582 ? 41.941 -3.400 35.712 1.00 33.78 582 GLY A CA 1
ATOM 4711 C C . GLY A 1 582 ? 41.123 -3.479 36.992 1.00 33.78 582 GLY A C 1
ATOM 4712 O O . GLY A 1 582 ? 40.329 -4.394 37.177 1.00 33.78 582 GLY A O 1
ATOM 4713 N N . ARG A 1 583 ? 41.329 -2.507 37.878 1.00 34.75 583 ARG A N 1
ATOM 4714 C CA . ARG A 1 583 ? 40.461 -2.270 39.025 1.00 34.75 583 ARG A CA 1
ATOM 4715 C C . ARG A 1 583 ? 39.178 -1.649 38.482 1.00 34.75 583 ARG A C 1
ATOM 4717 O O . ARG A 1 583 ? 39.149 -0.431 38.299 1.00 34.75 583 ARG A O 1
ATOM 4724 N N . ASP A 1 584 ? 38.170 -2.470 38.189 1.00 34.19 584 ASP A N 1
ATOM 4725 C CA . ASP A 1 584 ? 36.847 -1.958 37.834 1.00 34.19 584 ASP A CA 1
ATOM 4726 C C . ASP A 1 584 ? 36.337 -1.117 39.004 1.00 34.19 584 ASP A C 1
ATOM 4728 O O . ASP A 1 584 ? 36.049 -1.607 40.099 1.00 34.19 584 ASP A O 1
ATOM 4732 N N . ARG A 1 585 ? 36.314 0.197 38.783 1.00 40.72 585 ARG A N 1
ATOM 4733 C CA . ARG A 1 585 ? 35.616 1.125 39.661 1.00 40.72 585 ARG A CA 1
ATOM 4734 C C . ARG A 1 585 ? 34.128 0.843 39.493 1.00 40.72 585 ARG A C 1
ATOM 4736 O O . ARG A 1 585 ? 33.656 0.713 38.365 1.00 40.72 585 ARG A O 1
ATOM 4743 N N . GLY A 1 586 ? 33.391 0.812 40.603 1.00 38.91 586 GLY A N 1
ATOM 4744 C CA . GLY A 1 586 ? 31.936 0.947 40.543 1.00 38.91 586 GLY A CA 1
ATOM 4745 C C . GLY A 1 586 ? 31.559 2.202 39.739 1.00 38.91 586 GLY A C 1
ATOM 4746 O O . GLY A 1 586 ? 32.362 3.138 39.678 1.00 38.91 586 GLY A O 1
ATOM 4747 N N . PRO A 1 587 ? 30.387 2.218 39.083 1.00 44.28 587 PRO A N 1
ATOM 4748 C CA . PRO A 1 587 ? 30.041 3.257 38.119 1.00 44.28 587 PRO A CA 1
ATOM 4749 C C . PRO A 1 587 ? 30.122 4.651 38.751 1.00 44.28 587 PRO A C 1
ATOM 4751 O O . PRO A 1 587 ? 29.536 4.887 39.807 1.00 44.28 587 PRO A O 1
ATOM 4754 N N . ASP A 1 588 ? 30.828 5.574 38.087 1.00 50.28 588 ASP A N 1
ATOM 4755 C CA . ASP A 1 588 ? 30.901 6.976 38.505 1.00 50.28 588 ASP A CA 1
ATOM 4756 C C . ASP A 1 588 ? 29.476 7.552 38.576 1.00 50.28 588 ASP A C 1
ATOM 4758 O O . ASP A 1 588 ? 28.816 7.783 37.552 1.00 50.28 588 ASP A O 1
ATOM 4762 N N . MET A 1 589 ? 29.002 7.790 39.803 1.00 55.84 589 MET A N 1
ATOM 4763 C CA . MET A 1 589 ? 27.700 8.410 40.066 1.00 55.84 589 MET A CA 1
ATOM 4764 C C . MET A 1 589 ? 27.601 9.776 39.380 1.00 55.84 589 MET A C 1
ATOM 4766 O O . MET A 1 589 ? 26.571 10.084 38.786 1.00 55.84 589 MET A O 1
ATOM 4770 N N . ASP A 1 590 ? 28.694 10.543 39.349 1.00 59.78 590 ASP A N 1
ATOM 4771 C CA . ASP A 1 590 ? 28.757 11.835 38.660 1.00 59.78 590 ASP A CA 1
ATOM 4772 C C . ASP A 1 590 ? 28.651 11.696 37.137 1.00 59.78 590 ASP A C 1
ATOM 4774 O O . ASP A 1 590 ? 27.994 12.507 36.491 1.00 59.78 590 ASP A O 1
ATOM 4778 N N . SER A 1 591 ? 29.224 10.648 36.532 1.00 66.81 591 SER A N 1
ATOM 4779 C CA . SER A 1 591 ? 29.058 10.389 35.091 1.00 66.81 591 SER A CA 1
ATOM 4780 C C . SER A 1 591 ? 27.610 10.025 34.754 1.00 66.81 591 SER A C 1
ATOM 4782 O O . SER A 1 591 ? 27.063 10.478 33.747 1.00 66.81 591 SER A O 1
ATOM 4784 N N . THR A 1 592 ? 26.962 9.261 35.633 1.00 66.69 592 THR A N 1
ATOM 4785 C CA . THR A 1 592 ? 25.555 8.870 35.494 1.00 66.69 592 THR A CA 1
ATOM 4786 C C . THR A 1 592 ? 24.618 10.068 35.697 1.00 66.69 592 THR A C 1
ATOM 4788 O O . THR A 1 592 ? 23.708 10.275 34.896 1.00 66.69 592 THR A O 1
ATOM 4791 N N . SER A 1 593 ? 24.887 10.903 36.704 1.00 69.25 593 SER A N 1
ATOM 4792 C CA . SER A 1 593 ? 24.171 12.154 36.982 1.00 69.25 593 SER A CA 1
ATOM 4793 C C . SER A 1 593 ? 24.308 13.156 35.832 1.00 69.25 593 SER A C 1
ATOM 4795 O O . SER A 1 593 ? 23.302 13.652 35.331 1.00 69.25 593 SER A O 1
ATOM 4797 N N . ASN A 1 594 ? 25.528 13.377 35.326 1.00 75.50 594 ASN A N 1
ATOM 4798 C CA . ASN A 1 594 ? 25.770 14.242 34.167 1.00 75.50 594 ASN A CA 1
ATOM 4799 C C . ASN A 1 594 ? 25.064 13.724 32.905 1.00 75.50 594 ASN A C 1
ATOM 4801 O O . ASN A 1 594 ? 24.490 14.508 32.163 1.00 75.50 594 ASN A O 1
ATOM 4805 N N . LYS A 1 595 ? 24.999 12.405 32.692 1.00 77.00 595 LYS A N 1
ATOM 4806 C CA . LYS A 1 595 ? 24.252 11.838 31.561 1.00 77.00 595 LYS A CA 1
ATOM 4807 C C . LYS A 1 595 ? 22.745 12.120 31.639 1.00 77.00 595 LYS A C 1
ATOM 4809 O O . LYS A 1 595 ? 22.138 12.421 30.614 1.00 77.00 595 LYS A O 1
ATOM 4814 N N . TYR A 1 596 ? 22.133 12.019 32.822 1.00 77.75 596 TYR A N 1
ATOM 4815 C CA . TYR A 1 596 ? 20.714 12.364 32.989 1.00 77.75 596 TYR A CA 1
ATOM 4816 C C . TYR A 1 596 ? 20.476 13.879 32.958 1.00 77.75 596 TYR A C 1
ATOM 4818 O O . TYR A 1 596 ? 19.468 14.308 32.402 1.00 77.75 596 TYR A O 1
ATOM 4826 N N . LYS A 1 597 ? 21.435 14.682 33.436 1.00 76.69 597 LYS A N 1
ATOM 4827 C CA . LYS A 1 597 ? 21.462 16.138 33.259 1.00 76.69 597 LYS A CA 1
ATOM 4828 C C . LYS A 1 597 ? 21.449 16.533 31.780 1.00 76.69 597 LYS A C 1
ATOM 4830 O O . LYS A 1 597 ? 20.579 17.297 31.381 1.00 76.69 597 LYS A O 1
ATOM 4835 N N . ASP A 1 598 ? 22.349 15.980 30.968 1.00 76.06 598 ASP A N 1
ATOM 4836 C CA . ASP A 1 598 ? 22.436 16.277 29.531 1.00 76.06 598 ASP A CA 1
ATOM 4837 C C . ASP A 1 598 ? 21.130 15.894 28.804 1.00 76.06 598 ASP A C 1
ATOM 4839 O O . ASP A 1 598 ? 20.632 16.640 27.961 1.00 76.06 598 ASP A O 1
ATOM 4843 N N . MET A 1 599 ? 20.531 14.750 29.165 1.00 74.44 599 MET A N 1
ATOM 4844 C CA . MET A 1 599 ? 19.230 14.319 28.631 1.00 74.44 599 MET A CA 1
ATOM 4845 C C . MET A 1 599 ? 18.076 15.234 29.068 1.00 74.44 599 MET A C 1
ATOM 4847 O O . MET A 1 599 ? 17.174 15.493 28.269 1.00 74.44 599 MET A O 1
ATOM 4851 N N . TYR A 1 600 ? 18.099 15.739 30.304 1.00 75.38 600 TYR A N 1
ATOM 4852 C CA . TYR A 1 600 ? 17.122 16.708 30.797 1.00 75.38 600 TYR A CA 1
ATOM 4853 C C . TYR A 1 600 ? 17.263 18.068 30.091 1.00 75.38 600 TYR A C 1
ATOM 4855 O O . TYR A 1 600 ? 16.278 18.577 29.551 1.00 75.38 600 TYR A O 1
ATOM 4863 N N . GLU A 1 601 ? 18.478 18.615 29.998 1.00 71.94 601 GLU A N 1
ATOM 4864 C CA . GLU A 1 601 ? 18.763 19.873 29.289 1.00 71.94 601 GLU A CA 1
ATOM 4865 C C . GLU A 1 601 ? 18.398 19.791 27.792 1.00 71.94 601 GLU A C 1
ATOM 4867 O O . GLU A 1 601 ? 17.828 20.741 27.244 1.00 71.94 601 GLU A O 1
ATOM 4872 N N . GLU A 1 602 ? 18.621 18.644 27.133 1.00 72.38 602 GLU A N 1
ATOM 4873 C CA . GLU A 1 602 ? 18.166 18.416 25.752 1.00 72.38 602 GLU A CA 1
ATOM 4874 C C . GLU A 1 602 ? 16.629 18.350 25.636 1.00 72.38 602 GLU A C 1
ATOM 4876 O O . GLU A 1 602 ? 16.066 18.773 24.620 1.00 72.38 602 GLU A O 1
ATOM 4881 N N . SER A 1 603 ? 15.938 17.846 26.665 1.00 69.44 603 SER A N 1
ATOM 4882 C CA . SER A 1 603 ? 14.471 17.749 26.686 1.00 69.44 603 SER A CA 1
ATOM 4883 C C . SER A 1 603 ? 13.779 19.101 26.916 1.00 69.44 603 SER A C 1
ATOM 4885 O O . SER A 1 603 ? 12.742 19.371 26.303 1.00 69.44 603 SER A O 1
ATOM 4887 N N . LEU A 1 604 ? 14.381 19.967 27.739 1.00 69.38 604 LEU A N 1
ATOM 4888 C CA . LEU A 1 604 ? 13.817 21.251 28.157 1.00 69.38 604 LEU A CA 1
ATOM 4889 C C . LEU A 1 604 ? 14.028 22.375 27.127 1.00 69.38 604 LEU A C 1
ATOM 4891 O O . LEU A 1 604 ? 13.221 23.301 27.053 1.00 69.38 604 LEU A O 1
ATOM 4895 N N . ASN A 1 605 ? 15.096 22.323 26.322 1.00 69.75 605 ASN A N 1
ATOM 4896 C CA . ASN A 1 605 ? 15.508 23.445 25.473 1.00 69.75 605 ASN A CA 1
ATOM 4897 C C . ASN A 1 605 ? 14.622 23.613 24.204 1.00 69.75 605 ASN A C 1
ATOM 4899 O O . ASN A 1 605 ? 14.741 22.826 23.252 1.00 69.75 605 ASN A O 1
ATOM 4903 N N . PRO A 1 606 ? 13.781 24.671 24.097 1.00 64.06 606 PRO A N 1
ATOM 4904 C CA . PRO A 1 606 ? 12.858 24.841 22.968 1.00 64.06 606 PRO A CA 1
ATOM 4905 C C . PRO A 1 606 ? 13.589 25.038 21.635 1.00 64.06 606 PRO A C 1
ATOM 4907 O O . PRO A 1 606 ? 13.116 24.598 20.580 1.00 64.06 606 PRO A O 1
ATOM 4910 N N . PHE A 1 607 ? 14.778 25.646 21.687 1.00 55.38 607 PHE A N 1
ATOM 4911 C CA . PHE A 1 607 ? 15.609 25.897 20.517 1.00 55.38 607 PHE A CA 1
ATOM 4912 C C . PHE A 1 607 ? 16.198 24.611 19.934 1.00 55.38 607 PHE A C 1
ATOM 4914 O O . PHE A 1 607 ? 16.416 24.561 18.730 1.00 55.38 607 PHE A O 1
ATOM 4921 N N . HIS A 1 608 ? 16.350 23.531 20.710 1.00 63.69 608 HIS A N 1
ATOM 4922 C CA . HIS A 1 608 ? 16.764 22.233 20.161 1.00 63.69 608 HIS A CA 1
ATOM 4923 C C . HIS A 1 608 ? 15.656 21.595 19.306 1.00 63.69 608 HIS A C 1
ATOM 4925 O O . HIS A 1 608 ? 15.929 21.076 18.220 1.00 63.69 608 HIS A O 1
ATOM 4931 N N . ARG A 1 609 ? 14.381 21.700 19.716 1.00 66.00 609 ARG A N 1
ATOM 4932 C CA . ARG A 1 609 ? 13.239 21.291 18.868 1.00 66.00 609 ARG A CA 1
ATOM 4933 C C . ARG A 1 609 ? 13.103 22.193 17.638 1.00 66.00 609 ARG A C 1
ATOM 4935 O O . ARG A 1 609 ? 12.803 21.683 16.556 1.00 66.00 609 ARG A O 1
ATOM 4942 N N . PHE A 1 610 ? 13.357 23.496 17.779 1.00 67.25 610 PHE A N 1
ATOM 4943 C CA . PHE A 1 610 ? 13.369 24.439 16.658 1.00 67.25 610 PHE A CA 1
ATOM 4944 C C . PHE A 1 610 ? 14.501 24.132 15.666 1.00 67.25 610 PHE A C 1
ATOM 4946 O O . PHE A 1 610 ? 14.213 23.883 14.503 1.00 67.25 610 PHE A O 1
ATOM 4953 N N . HIS A 1 611 ? 15.755 24.015 16.109 1.00 70.00 611 HIS A N 1
ATOM 4954 C CA . HIS A 1 611 ? 16.899 23.653 15.265 1.00 70.00 611 HIS A CA 1
ATOM 4955 C C . HIS A 1 611 ? 16.770 22.256 14.649 1.00 70.00 611 HIS A C 1
ATOM 4957 O O . HIS A 1 611 ? 17.160 22.079 13.499 1.00 70.00 611 HIS A O 1
ATOM 4963 N N . ARG A 1 612 ? 16.174 21.261 15.329 1.00 71.31 612 ARG A N 1
ATOM 4964 C CA . ARG A 1 612 ? 15.857 19.965 14.693 1.00 71.31 612 ARG A CA 1
ATOM 4965 C C . ARG A 1 612 ? 14.819 20.120 13.570 1.00 71.31 612 ARG A C 1
ATOM 4967 O O . ARG A 1 612 ? 14.989 19.507 12.516 1.00 71.31 612 ARG A O 1
ATOM 4974 N N . ARG A 1 613 ? 13.776 20.945 13.751 1.00 77.12 613 ARG A N 1
ATOM 4975 C CA . ARG A 1 613 ? 12.793 21.261 12.690 1.00 77.12 613 ARG A CA 1
ATOM 4976 C C . ARG A 1 613 ? 13.417 22.058 11.547 1.00 77.12 613 ARG A C 1
ATOM 4978 O O . ARG A 1 613 ? 13.192 21.718 10.391 1.00 77.12 613 ARG A O 1
ATOM 4985 N N . GLU A 1 614 ? 14.228 23.058 11.859 1.00 76.00 614 GLU A N 1
ATOM 4986 C CA . GLU A 1 614 ? 14.898 23.911 10.883 1.00 76.00 614 GLU A CA 1
ATOM 4987 C C . GLU A 1 614 ? 15.956 23.128 10.093 1.00 76.00 614 GLU A C 1
ATOM 4989 O O . GLU A 1 614 ? 15.991 23.209 8.871 1.00 76.00 614 GLU A O 1
ATOM 4994 N N . ALA A 1 615 ? 16.757 22.282 10.745 1.00 75.81 615 ALA A N 1
ATOM 4995 C CA . ALA A 1 615 ? 17.684 21.374 10.072 1.00 75.81 615 ALA A CA 1
ATOM 4996 C C . ALA A 1 615 ? 16.944 20.363 9.181 1.00 75.81 615 ALA A C 1
ATOM 4998 O O . ALA A 1 615 ? 17.399 20.083 8.073 1.00 75.81 615 ALA A O 1
ATOM 4999 N N . ALA A 1 616 ? 15.782 19.856 9.609 1.00 75.56 616 ALA A N 1
ATOM 5000 C CA . ALA A 1 616 ? 14.935 19.005 8.773 1.00 75.56 616 ALA A CA 1
ATOM 5001 C C . ALA A 1 616 ? 14.314 19.769 7.585 1.00 75.56 616 ALA A C 1
ATOM 5003 O O . ALA A 1 616 ? 14.192 19.203 6.499 1.00 75.56 616 ALA A O 1
ATOM 5004 N N . GLN A 1 617 ? 13.962 21.049 7.751 1.00 76.81 617 GLN A N 1
ATOM 5005 C CA . GLN A 1 617 ? 13.513 21.919 6.659 1.00 76.81 617 GLN A CA 1
ATOM 5006 C C . GLN A 1 617 ? 14.652 22.233 5.683 1.00 76.81 617 GLN A C 1
ATOM 5008 O O . GLN A 1 617 ? 14.466 22.030 4.488 1.00 76.81 617 GLN A O 1
ATOM 5013 N N . ARG A 1 618 ? 15.842 22.614 6.167 1.00 76.12 618 ARG A N 1
ATOM 5014 C CA . ARG A 1 618 ? 17.054 22.832 5.354 1.00 76.12 618 ARG A CA 1
ATOM 5015 C C . ARG A 1 618 ? 17.454 21.563 4.585 1.00 76.12 618 ARG A C 1
ATOM 5017 O O . ARG A 1 618 ? 17.757 21.627 3.401 1.00 76.12 618 ARG A O 1
ATOM 5024 N N . TYR A 1 619 ? 17.365 20.390 5.215 1.00 76.06 619 TYR A N 1
ATOM 5025 C CA . TYR A 1 619 ? 17.606 19.102 4.551 1.00 76.06 619 TYR A CA 1
ATOM 5026 C C . TYR A 1 619 ? 16.545 18.769 3.482 1.00 76.06 619 TYR A C 1
ATOM 5028 O O . TYR A 1 619 ? 16.859 18.139 2.473 1.00 76.06 619 TYR A O 1
ATOM 5036 N N . ARG A 1 620 ? 15.292 19.209 3.670 1.00 76.25 620 ARG A N 1
ATOM 5037 C CA . ARG A 1 620 ? 14.211 19.070 2.676 1.00 76.25 620 ARG A CA 1
ATOM 5038 C C . ARG A 1 620 ? 14.285 20.107 1.547 1.00 76.25 620 ARG A C 1
ATOM 5040 O O . ARG A 1 620 ? 13.863 19.779 0.442 1.00 76.25 620 ARG A O 1
ATOM 5047 N N . SER A 1 621 ? 14.811 21.309 1.797 1.00 79.88 621 SER A N 1
ATOM 5048 C CA . SER A 1 621 ? 14.967 22.374 0.792 1.00 79.88 621 SER A CA 1
ATOM 5049 C C . SER A 1 621 ? 16.252 22.265 -0.035 1.00 79.88 621 SER A C 1
ATOM 5051 O O . SER A 1 621 ? 16.340 22.871 -1.098 1.00 79.88 621 SER A O 1
ATOM 5053 N N . MET A 1 622 ? 17.231 21.476 0.411 1.00 74.50 622 MET A N 1
ATOM 5054 C CA . MET A 1 622 ? 18.454 21.188 -0.343 1.00 74.50 622 MET A CA 1
ATOM 5055 C C . MET A 1 622 ? 18.189 20.396 -1.626 1.00 74.50 622 MET A C 1
ATOM 5057 O O . MET A 1 622 ? 17.299 19.538 -1.671 1.00 74.50 622 MET A O 1
ATOM 5061 N N . ASN A 1 623 ? 18.999 20.640 -2.659 1.00 78.56 623 ASN A N 1
ATOM 5062 C CA . ASN A 1 623 ? 18.923 19.907 -3.919 1.00 78.56 623 ASN A CA 1
ATOM 5063 C C . ASN A 1 623 ? 19.318 18.427 -3.709 1.00 78.56 623 ASN A C 1
ATOM 5065 O O . ASN A 1 623 ? 19.979 18.076 -2.728 1.00 78.56 623 ASN A O 1
ATOM 5069 N N . VAL A 1 624 ? 18.910 17.532 -4.611 1.00 78.12 624 VAL A N 1
ATOM 5070 C CA . VAL A 1 624 ? 19.125 16.077 -4.457 1.00 78.12 624 VAL A CA 1
ATOM 5071 C C . VAL A 1 624 ? 20.621 15.738 -4.376 1.00 78.12 624 VAL A C 1
ATOM 5073 O O . VAL A 1 624 ? 21.017 14.892 -3.575 1.00 78.12 624 VAL A O 1
ATOM 5076 N N . LEU A 1 625 ? 21.457 16.460 -5.130 1.00 78.19 625 LEU A N 1
ATOM 5077 C CA . LEU A 1 625 ? 22.917 16.338 -5.077 1.00 78.19 625 LEU A CA 1
ATOM 5078 C C . LEU A 1 625 ? 23.487 16.752 -3.710 1.00 78.19 625 LEU A C 1
ATOM 5080 O O . LEU A 1 625 ? 24.307 16.023 -3.159 1.00 78.19 625 LEU A O 1
ATOM 5084 N N . ASP A 1 626 ? 23.005 17.846 -3.115 1.00 77.94 626 ASP A N 1
ATOM 5085 C CA . ASP A 1 626 ? 23.465 18.322 -1.800 1.00 77.94 626 ASP A CA 1
ATOM 5086 C C . ASP A 1 626 ? 23.067 17.365 -0.667 1.00 77.94 626 ASP A C 1
ATOM 5088 O O . ASP A 1 626 ? 23.807 17.170 0.298 1.00 77.94 626 ASP A O 1
ATOM 5092 N N . ARG A 1 627 ? 21.908 16.703 -0.789 1.00 82.88 627 ARG A N 1
ATOM 5093 C CA . ARG A 1 627 ? 21.506 15.640 0.148 1.00 82.88 627 ARG A CA 1
ATOM 5094 C C . ARG A 1 627 ? 22.394 14.405 0.017 1.00 82.88 627 ARG A C 1
ATOM 5096 O O . ARG A 1 627 ? 22.734 13.807 1.038 1.00 82.88 627 ARG A O 1
ATOM 5103 N N . ALA A 1 628 ? 22.783 14.038 -1.205 1.00 79.56 628 ALA A N 1
ATOM 5104 C CA . ALA A 1 628 ? 23.680 12.913 -1.463 1.00 79.56 628 ALA A CA 1
ATOM 5105 C C . ALA A 1 628 ? 25.105 13.185 -0.945 1.00 79.56 628 ALA A C 1
ATOM 5107 O O . ALA A 1 628 ? 25.680 12.331 -0.264 1.00 79.56 628 ALA A O 1
ATOM 5108 N N . THR A 1 629 ? 25.652 14.384 -1.178 1.00 82.81 629 THR A N 1
ATOM 5109 C CA . THR A 1 629 ? 26.969 14.777 -0.646 1.00 82.81 629 THR A CA 1
ATOM 5110 C C . THR A 1 629 ? 26.952 14.873 0.878 1.00 82.81 629 THR A C 1
ATOM 5112 O O . THR A 1 629 ? 27.865 14.345 1.516 1.00 82.81 629 THR A O 1
ATOM 5115 N N . LEU A 1 630 ? 25.905 15.436 1.495 1.00 81.31 630 LEU A N 1
ATOM 5116 C CA . LEU A 1 630 ? 25.751 15.434 2.956 1.00 81.31 630 LEU A CA 1
ATOM 5117 C C . LEU A 1 630 ? 25.621 14.022 3.532 1.00 81.31 630 LEU A C 1
ATOM 5119 O O . LEU A 1 630 ? 26.216 13.744 4.572 1.00 81.31 630 LEU A O 1
ATOM 5123 N N . MET A 1 631 ? 24.886 13.123 2.873 1.00 80.19 631 MET A N 1
ATOM 5124 C CA . MET A 1 631 ? 24.767 11.728 3.305 1.00 80.19 631 MET A CA 1
ATOM 5125 C C . MET A 1 631 ? 26.125 11.018 3.265 1.00 80.19 631 MET A C 1
ATOM 5127 O O . MET A 1 631 ? 26.536 10.460 4.284 1.00 80.19 631 MET A O 1
ATOM 5131 N N . MET A 1 632 ? 26.862 11.104 2.150 1.00 78.06 632 MET A N 1
ATOM 5132 C CA . MET A 1 632 ? 28.207 10.523 2.048 1.00 78.06 632 MET A CA 1
ATOM 5133 C C . MET A 1 632 ? 29.175 11.132 3.066 1.00 78.06 632 MET A C 1
ATOM 5135 O O . MET A 1 632 ? 29.845 10.398 3.792 1.00 78.06 632 MET A O 1
ATOM 5139 N N . THR A 1 633 ? 29.207 12.461 3.183 1.00 81.62 633 THR A N 1
ATOM 5140 C CA . THR A 1 633 ? 30.091 13.172 4.121 1.00 81.62 633 THR A CA 1
ATOM 5141 C C . THR A 1 633 ? 29.791 12.765 5.563 1.00 81.62 633 THR A C 1
ATOM 5143 O O . THR A 1 633 ? 30.705 12.458 6.328 1.00 81.62 633 THR A O 1
ATOM 5146 N N . ARG A 1 634 ? 28.509 12.663 5.937 1.00 81.50 634 ARG A N 1
ATOM 5147 C CA . ARG A 1 634 ? 28.093 12.210 7.271 1.00 81.50 634 ARG A CA 1
ATOM 5148 C C . ARG A 1 634 ? 28.427 10.736 7.505 1.00 81.50 634 ARG A C 1
ATOM 5150 O O . ARG A 1 634 ? 28.843 10.396 8.608 1.00 81.50 634 ARG A O 1
ATOM 5157 N N . GLN A 1 635 ? 28.307 9.870 6.502 1.00 79.56 635 GLN A N 1
ATOM 5158 C CA . GLN A 1 635 ? 28.634 8.444 6.616 1.00 79.56 635 GLN A CA 1
ATOM 5159 C C . GLN A 1 635 ? 30.150 8.213 6.779 1.00 79.56 635 GLN A C 1
ATOM 5161 O O . GLN A 1 635 ? 30.565 7.462 7.667 1.00 79.56 635 GLN A O 1
ATOM 5166 N N . VAL A 1 636 ? 30.975 8.944 6.022 1.00 83.31 636 VAL A N 1
ATOM 5167 C CA . VAL A 1 636 ? 32.442 8.980 6.168 1.00 83.31 636 VAL A CA 1
ATOM 5168 C C . VAL A 1 636 ? 32.850 9.528 7.541 1.00 83.31 636 VAL A C 1
ATOM 5170 O O . VAL A 1 636 ? 33.678 8.922 8.221 1.00 83.31 636 VAL A O 1
ATOM 5173 N N . LEU A 1 637 ? 32.234 10.625 7.998 1.00 77.69 637 LEU A N 1
ATOM 5174 C CA . LEU A 1 637 ? 32.541 11.250 9.290 1.00 77.69 637 LEU A CA 1
ATOM 5175 C C . LEU A 1 637 ? 31.952 10.520 10.508 1.00 77.69 637 LEU A C 1
ATOM 5177 O O . LEU A 1 637 ? 32.424 10.747 11.622 1.00 77.69 637 LEU A O 1
ATOM 5181 N N . THR A 1 638 ? 30.958 9.644 10.359 1.00 81.75 638 THR A N 1
ATOM 5182 C CA . THR A 1 638 ? 30.394 8.893 11.501 1.00 81.75 638 THR A CA 1
ATOM 5183 C C . THR A 1 638 ? 31.231 7.652 11.824 1.00 81.75 638 THR A C 1
ATOM 5185 O O . THR A 1 638 ? 31.438 7.335 12.994 1.00 81.75 638 THR A O 1
ATOM 5188 N N . SER A 1 639 ? 31.779 6.976 10.809 1.00 85.62 639 SER A N 1
ATOM 5189 C CA . SER A 1 639 ? 32.612 5.782 11.001 1.00 85.62 639 SER A CA 1
ATOM 5190 C C . SER A 1 639 ? 34.060 6.130 11.367 1.00 85.62 639 SER A C 1
ATOM 5192 O O . SER A 1 639 ? 34.712 6.911 10.675 1.00 85.62 639 SER A O 1
ATOM 5194 N N . ARG A 1 640 ? 34.623 5.484 12.402 1.00 80.19 640 ARG A N 1
ATOM 5195 C CA . ARG A 1 640 ? 36.065 5.594 12.724 1.00 80.19 640 ARG A CA 1
ATOM 5196 C C . ARG A 1 640 ? 36.948 5.132 11.554 1.00 80.19 640 ARG A C 1
ATOM 5198 O O . ARG A 1 640 ? 37.959 5.767 11.273 1.00 80.19 640 ARG A O 1
ATOM 5205 N N . PHE A 1 641 ? 36.531 4.079 10.848 1.00 84.31 641 PHE A N 1
ATOM 5206 C CA . PHE A 1 641 ? 37.208 3.590 9.644 1.00 84.31 641 PHE A CA 1
ATOM 5207 C C . PHE A 1 641 ? 37.045 4.561 8.465 1.00 84.31 641 PHE A C 1
ATOM 5209 O O . PHE A 1 641 ? 38.012 4.833 7.763 1.00 84.31 641 PHE A O 1
ATOM 5216 N N . GLY A 1 642 ? 35.856 5.157 8.301 1.00 82.44 642 GLY A N 1
ATOM 5217 C CA . GLY A 1 642 ? 35.593 6.175 7.275 1.00 82.44 642 GLY A CA 1
ATOM 5218 C C . GLY A 1 642 ? 36.498 7.403 7.411 1.00 82.44 642 GLY A C 1
ATOM 5219 O O . GLY A 1 642 ? 37.114 7.821 6.432 1.00 82.44 642 GLY A O 1
ATOM 5220 N N . ARG A 1 643 ? 36.673 7.918 8.637 1.00 85.38 643 ARG A N 1
ATOM 5221 C CA . ARG A 1 643 ? 37.622 9.008 8.933 1.00 85.38 643 ARG A CA 1
ATOM 5222 C C . ARG A 1 643 ? 39.059 8.640 8.554 1.00 85.38 643 ARG A C 1
ATOM 5224 O O . ARG A 1 643 ? 39.744 9.443 7.932 1.00 85.38 643 ARG A O 1
ATOM 5231 N N . PHE A 1 644 ? 39.509 7.433 8.902 1.00 88.25 644 PHE A N 1
ATOM 5232 C CA . PHE A 1 644 ? 40.866 6.969 8.597 1.00 88.25 644 PHE A CA 1
ATOM 5233 C C . PHE A 1 644 ? 41.093 6.800 7.085 1.00 88.25 644 PHE A C 1
ATOM 5235 O O . PHE A 1 644 ? 42.087 7.293 6.554 1.00 88.25 644 PHE A O 1
ATOM 5242 N N . ALA A 1 645 ? 40.133 6.203 6.374 1.00 85.25 645 ALA A N 1
ATOM 5243 C CA . ALA A 1 645 ? 40.166 6.074 4.918 1.00 85.25 645 ALA A CA 1
ATOM 5244 C C . ALA A 1 645 ? 40.165 7.443 4.210 1.00 85.25 645 ALA A C 1
ATOM 5246 O O . ALA A 1 645 ? 40.910 7.632 3.252 1.00 85.25 645 ALA A O 1
ATOM 5247 N N . PHE A 1 646 ? 39.396 8.419 4.706 1.00 86.44 646 PHE A N 1
ATOM 5248 C CA . PHE A 1 646 ? 39.399 9.787 4.177 1.00 86.44 646 PHE A CA 1
ATOM 5249 C C . PHE A 1 646 ? 40.737 10.506 4.403 1.00 86.44 646 PHE A C 1
ATOM 5251 O O . PHE A 1 646 ? 41.216 11.194 3.506 1.00 86.44 646 PHE A O 1
ATOM 5258 N N . ILE A 1 647 ? 41.374 10.319 5.565 1.00 88.19 647 ILE A N 1
ATOM 5259 C CA . ILE A 1 647 ? 42.711 10.869 5.844 1.00 88.19 647 ILE A CA 1
ATOM 5260 C C . ILE A 1 647 ? 43.755 10.254 4.901 1.00 88.19 647 ILE A C 1
ATOM 5262 O O . ILE A 1 647 ? 44.540 10.996 4.314 1.00 88.19 647 ILE A O 1
ATOM 5266 N N . ILE A 1 648 ? 43.728 8.933 4.687 1.00 90.50 648 ILE A N 1
ATOM 5267 C CA . ILE A 1 648 ? 44.611 8.252 3.722 1.00 90.50 648 ILE A CA 1
ATOM 5268 C C . ILE A 1 648 ? 44.361 8.753 2.295 1.00 90.50 648 ILE A C 1
ATOM 5270 O O . ILE A 1 648 ? 45.313 9.067 1.586 1.00 90.50 648 ILE A O 1
ATOM 5274 N N . TYR A 1 649 ? 43.098 8.870 1.880 1.00 90.38 649 TYR A N 1
ATOM 5275 C CA . TYR A 1 649 ? 42.732 9.383 0.559 1.00 90.38 649 TYR A CA 1
ATOM 5276 C C . TYR A 1 649 ? 43.206 10.829 0.357 1.00 90.38 649 TYR A C 1
ATOM 5278 O O . TYR A 1 649 ? 43.804 11.142 -0.669 1.00 90.38 649 TYR A O 1
ATOM 5286 N N . SER A 1 650 ? 43.009 11.696 1.355 1.00 89.00 650 SER A N 1
ATOM 5287 C CA . SER A 1 650 ? 43.502 13.075 1.332 1.00 89.00 650 SER A CA 1
ATOM 5288 C C . SER A 1 650 ? 45.029 13.122 1.247 1.00 89.00 650 SER A C 1
ATOM 5290 O O . SER A 1 650 ? 45.566 13.846 0.410 1.00 89.00 650 SER A O 1
ATOM 5292 N N . PHE A 1 651 ? 45.737 12.306 2.035 1.00 93.12 651 PHE A N 1
ATOM 5293 C CA . PHE A 1 651 ? 47.197 12.203 1.977 1.00 93.12 651 PHE A CA 1
ATOM 5294 C C . PHE A 1 651 ? 47.684 11.716 0.605 1.00 93.12 651 PHE A C 1
ATOM 5296 O O . PHE A 1 651 ? 48.609 12.298 0.047 1.00 93.12 651 PHE A O 1
ATOM 5303 N N . PHE A 1 652 ? 47.034 10.706 0.021 1.00 93.12 652 PHE A N 1
ATOM 5304 C CA . PHE A 1 652 ? 47.358 10.209 -1.316 1.00 93.12 652 PHE A CA 1
ATOM 5305 C C . PHE A 1 652 ? 47.085 11.257 -2.405 1.00 93.12 652 PHE A C 1
ATOM 5307 O O . PHE A 1 652 ? 47.893 11.422 -3.313 1.00 93.12 652 PHE A O 1
ATOM 5314 N N . LEU A 1 653 ? 45.997 12.024 -2.295 1.00 92.62 653 LEU A N 1
ATOM 5315 C CA . LEU A 1 653 ? 45.700 13.126 -3.211 1.00 92.62 653 LEU A CA 1
ATOM 5316 C C . LEU A 1 653 ? 46.756 14.235 -3.103 1.00 92.62 653 LEU A C 1
ATOM 5318 O O . LEU A 1 653 ? 47.255 14.695 -4.127 1.00 92.62 653 LEU A O 1
ATOM 5322 N N . HIS A 1 654 ? 47.168 14.609 -1.888 1.00 90.38 654 HIS A N 1
ATOM 5323 C CA . HIS A 1 654 ? 48.267 15.559 -1.681 1.00 90.38 654 HIS A CA 1
ATOM 5324 C C . HIS A 1 654 ? 49.601 15.010 -2.204 1.00 90.38 654 HIS A C 1
ATOM 5326 O O . HIS A 1 654 ? 50.358 15.766 -2.804 1.00 90.38 654 HIS A O 1
ATOM 5332 N N . LEU A 1 655 ? 49.872 13.709 -2.052 1.00 92.00 655 LEU A N 1
ATOM 5333 C CA . LEU A 1 655 ? 51.046 13.045 -2.622 1.00 92.00 655 LEU A CA 1
ATOM 5334 C C . LEU A 1 655 ? 51.030 13.106 -4.157 1.00 92.00 655 LEU A C 1
ATOM 5336 O O . LEU A 1 655 ? 52.045 13.446 -4.753 1.00 92.00 655 LEU A O 1
ATOM 5340 N N . VAL A 1 656 ? 49.889 12.843 -4.803 1.00 92.19 656 VAL A N 1
ATOM 5341 C CA . VAL A 1 656 ? 49.732 12.957 -6.264 1.00 92.19 656 VAL A CA 1
ATOM 5342 C C . VAL A 1 656 ? 49.915 14.404 -6.726 1.00 92.19 656 VAL A C 1
ATOM 5344 O O . VAL A 1 656 ? 50.671 14.645 -7.665 1.00 92.19 656 VAL A O 1
ATOM 5347 N N . VAL A 1 657 ? 49.306 15.380 -6.045 1.00 91.06 657 VAL A N 1
ATOM 5348 C CA . VAL A 1 657 ? 49.509 16.808 -6.344 1.00 91.06 657 VAL A CA 1
ATOM 5349 C C . VAL A 1 657 ? 50.983 17.191 -6.174 1.00 91.06 657 VAL A C 1
ATOM 5351 O O . VAL A 1 657 ? 51.553 17.815 -7.066 1.00 91.06 657 VAL A O 1
ATOM 5354 N N . PHE A 1 658 ? 51.643 16.740 -5.107 1.00 90.12 658 PHE A N 1
ATOM 5355 C CA . PHE A 1 658 ? 53.065 16.993 -4.876 1.00 90.12 658 PHE A CA 1
ATOM 5356 C C . PHE A 1 658 ? 53.954 16.331 -5.937 1.00 90.12 658 PHE A C 1
ATOM 5358 O O . PHE A 1 658 ? 54.866 16.976 -6.438 1.00 90.12 658 PHE A O 1
ATOM 5365 N N . ILE A 1 659 ? 53.661 15.094 -6.351 1.00 88.56 659 ILE A N 1
ATOM 5366 C CA . ILE A 1 659 ? 54.366 14.391 -7.436 1.00 88.56 659 ILE A CA 1
ATOM 5367 C C . ILE A 1 659 ? 54.165 15.109 -8.776 1.00 88.56 659 ILE A C 1
ATOM 5369 O O . ILE A 1 659 ? 55.127 15.268 -9.520 1.00 88.56 659 ILE A O 1
ATOM 5373 N N . THR A 1 660 ? 52.957 15.589 -9.088 1.00 86.62 660 THR A N 1
ATOM 5374 C CA . THR A 1 660 ? 52.713 16.345 -10.332 1.00 86.62 660 THR A CA 1
ATOM 5375 C C . THR A 1 660 ? 53.399 17.711 -10.331 1.00 86.62 660 THR A C 1
ATOM 5377 O O . THR A 1 660 ? 54.005 18.070 -11.336 1.00 86.62 660 THR A O 1
ATOM 5380 N N . LEU A 1 661 ? 53.400 18.435 -9.206 1.00 84.44 661 LEU A N 1
ATOM 5381 C CA . LEU A 1 661 ? 54.154 19.685 -9.048 1.00 84.44 661 LEU A CA 1
ATOM 5382 C C . LEU A 1 661 ? 55.672 19.454 -9.072 1.00 84.44 661 LEU A C 1
ATOM 5384 O O . LEU A 1 661 ? 56.396 20.260 -9.647 1.00 84.44 661 LEU A O 1
ATOM 5388 N N . TYR A 1 662 ? 56.152 18.345 -8.507 1.00 86.56 662 TYR A N 1
ATOM 5389 C CA . TYR A 1 662 ? 57.558 17.941 -8.546 1.00 86.56 662 TYR A CA 1
ATOM 5390 C C . TYR A 1 662 ? 58.001 17.544 -9.957 1.00 86.56 662 TYR A C 1
ATOM 5392 O O . TYR A 1 662 ? 59.067 17.950 -10.401 1.00 86.56 662 TYR A O 1
ATOM 5400 N N . HIS A 1 663 ? 57.172 16.810 -10.705 1.00 80.12 663 HIS A N 1
ATOM 5401 C CA . HIS A 1 663 ? 57.426 16.551 -12.122 1.00 80.12 663 HIS A CA 1
ATOM 5402 C C . HIS A 1 663 ? 57.384 17.834 -12.953 1.00 80.12 663 HIS A C 1
ATOM 5404 O O . HIS A 1 663 ? 58.203 17.975 -13.853 1.00 80.12 663 HIS A O 1
ATOM 5410 N N . LEU A 1 664 ? 56.487 18.776 -12.647 1.00 77.12 664 LEU A N 1
ATOM 5411 C CA . LEU A 1 664 ? 56.419 20.064 -13.336 1.00 77.12 664 LEU A CA 1
ATOM 5412 C C . LEU A 1 664 ? 57.640 20.951 -13.030 1.00 77.12 664 LEU A C 1
ATOM 5414 O O . LEU A 1 664 ? 58.134 21.622 -13.931 1.00 77.12 664 LEU A O 1
ATOM 5418 N N . SER A 1 665 ? 58.172 20.918 -11.802 1.00 77.38 665 SER A N 1
ATOM 5419 C CA . SER A 1 665 ? 59.404 21.636 -11.446 1.00 77.38 665 SER A CA 1
ATOM 5420 C C . SER A 1 665 ? 60.664 20.963 -12.006 1.00 77.38 665 SER A C 1
ATOM 5422 O O . SER A 1 665 ? 61.550 21.654 -12.502 1.00 77.38 665 SER A O 1
ATOM 5424 N N . MET A 1 666 ? 60.721 19.626 -12.023 1.00 69.00 666 MET A N 1
ATOM 5425 C CA . MET A 1 666 ? 61.772 18.840 -12.692 1.00 69.00 666 MET A CA 1
ATOM 5426 C C . MET A 1 666 ? 61.740 18.968 -14.221 1.00 69.00 666 MET A C 1
ATOM 5428 O O . MET A 1 666 ? 62.781 18.855 -14.861 1.00 69.00 666 MET A O 1
ATOM 5432 N N . ALA A 1 667 ? 60.568 19.214 -14.815 1.00 61.88 667 ALA A N 1
ATOM 5433 C CA . ALA A 1 667 ? 60.405 19.474 -16.246 1.00 61.88 667 ALA A CA 1
ATOM 5434 C C . ALA A 1 667 ? 60.825 20.898 -16.661 1.00 61.88 667 ALA A C 1
ATOM 5436 O O . ALA A 1 667 ? 60.731 21.231 -17.840 1.00 61.88 667 ALA A O 1
ATOM 5437 N N . SER A 1 668 ? 61.312 21.719 -15.722 1.00 57.53 668 SER A N 1
ATOM 5438 C CA . SER A 1 668 ? 61.863 23.049 -15.989 1.00 57.53 668 SER A CA 1
ATOM 5439 C C . SER A 1 668 ? 63.392 23.125 -15.812 1.00 57.53 668 SER A C 1
ATOM 5441 O O . SER A 1 668 ? 63.876 23.770 -14.877 1.00 57.53 668 SER A O 1
ATOM 5443 N N . PRO A 1 669 ? 64.178 22.565 -16.749 1.00 48.69 669 PRO A N 1
ATOM 5444 C CA . PRO A 1 669 ? 65.507 23.072 -17.061 1.00 48.69 669 PRO A CA 1
ATOM 5445 C C . PRO A 1 669 ? 65.571 23.657 -18.487 1.00 48.69 669 PRO A C 1
ATOM 5447 O O . PRO A 1 669 ? 65.098 23.044 -19.440 1.00 48.69 669 PRO A O 1
ATOM 5450 N N . ALA A 1 670 ? 66.260 24.798 -18.613 1.00 47.00 670 ALA A N 1
ATOM 5451 C CA . ALA A 1 670 ? 66.615 25.517 -19.848 1.00 47.00 670 ALA A CA 1
ATOM 5452 C C . ALA A 1 670 ? 65.519 26.354 -20.553 1.00 47.00 670 ALA A C 1
ATOM 5454 O O . ALA A 1 670 ? 65.050 26.018 -21.641 1.00 47.00 670 ALA A O 1
ATOM 5455 N N . GLN A 1 671 ? 65.272 27.550 -20.005 1.00 38.78 671 GLN A N 1
ATOM 5456 C CA . GLN A 1 671 ? 65.590 28.800 -20.718 1.00 38.78 671 GLN A CA 1
ATOM 5457 C C . GLN A 1 671 ? 66.439 29.696 -19.811 1.00 38.78 671 GLN A C 1
ATOM 5459 O O . GLN A 1 671 ? 66.202 29.646 -18.584 1.00 38.78 671 GLN A O 1
#

InterPro domains:
  IPR012955 CASP, C-terminal [PF08172] (393-666)
  IPR057476 Cux, N-terminal domain [PF25398] (8-117)

Foldseek 3Di:
DVVVVLVVLVVVLVVLVVVVLVVVLVVLVVVLVVLVVVVVVLVVVLVVLVVVVVVLVVDDPVVNVVCVVVSVVVSVVVNVVVVVVSVVVSVVSVVVSVVSVPDDRCNVVSVVVSVVVVVVVVVVVVVVVVVVVVVVVVVVVVVVVVVVVVVVVVVVVVVVVVVVVVVVVVVVVVVVVVVVVVVVVVVVVVVVVVVVVVVVVVVVVVVVVVVVVVVVVVVVVVVVVVVVVVVVVVVVVVVVVVVVVVVVVVVVVVVVVVVVVVVVVVVVVVVVVVVVVDDDDPPVVVVVVVVVVVVVVVVVVVVVVVVVVVVVVVVVVVVVVVVVVVVVVVVVVVVVVVVVVVVVVVVVVCVVVVVVVVVVVVVVVPPDDDDDDDDDDDDDDDDDDDDVPVVVVVVVVVVVVVVVVVVVVVVVVVVVVVVVVVVVVVVVVVVVVVVVVVVVVVVPVVDDDDDDDDDDDDDDDDDDDPPCVVVVVVVVVVVVVVVVVVVVVVVVVVVVVVVVVVVVVVVLVVVLVVLVVVVVVVVVVVVVVVVVVVVPDDDDDDDDDDDDDDDDDDDDDDDYDDDDDDDDDDDDDDDDDDDDDDPDDDDDPVVVSVVSVVVNCCVPDVVNVVVVVVVVVVLVPDDPVVVVVVVLVVVLVVDPVSVVVVVVVVVVVVVVVVVVVVVVVVVDDDD

Radius of gyration: 85.32 Å; chains: 1; bounding box: 159×122×269 Å

Sequence (671 aa):
MTQAVDDTVVQAANSWKELSLQQLLRELDNGSLEIIENQKDSLKARKNLAEQTKEFRRLSDEQKIKDFKKLLKEYQSEIDSLTKRMKFSEKLFLDLFERLQKVPDPHPFIQGLVDEQKESGKYLSISTENAKLKEDIAVLNAKNKKLMGHEARANHIQQQLDNVNNKIQDIVKTQVSQKEEEIRKESDNLIQHLKEREGDLQKQVADAKWQLEKLRDTHDSTQAEILDQSQRVDQDIIAKLAEQDILQSDLDRANGRIVDLQTQNRKLKDEIQTLKEGTGTSDVILEYQQQISDQENEIARHIEEIESLKQQIDAQEYKEKAKIEKLVAKIDSKELQIKTLEQAVEKYSNYDEIKRELDILKSIEFSYSDWGMNDESGNHEESSGDSLEKLLARQNKKLQDDLARLSELMEESKKLKDSQEELKKKADEQKSLIGKLEDNLSSVNSGQEVQQAAQTADKKDSPANMDILPIITDQRNRFRQRNNELEEELRTQQMAMADLRNQIEKLRRDNIKLYEETQYLRNYTSNKTAEIDDASNNTTYPPKSGAQIMSLGRSASNTQLAESSIPDTTVINISNGRGRYGRDRGPDMDSTSNKYKDMYEESLNPFHRFHRREAAQRYRSMNVLDRATLMMTRQVLTSRFGRFAFIIYSFFLHLVVFITLYHLSMASPAQ

Organism: NCBI:txid417184

Secondary structure (DSSP, 8-state):
-HHHHHHHHHHHHHHHHHHTHHHHHHHHHHHHHHHHHHHHHHHHHHHHHHHHHHHHTTS-HHHHHHHHHHHHHHHHHHHHHHHHHHHHHHHHHHHHHHHHHTSPPSHHHHHHHHHHHHHHHHHHHHHHHHHHHHHHHHHHHHHHHHHHHHHHHHHHHHHHHHHHHHHHHHHHHHHHHHHHHHHHHHHHHHHHHHHHHHHHHHHHHHHHHHHHHHHHHHHHHHHHHHHHHHHHHHHHHHHHHHHHHHHHHHHHHHHHHHHHHHHHHHHHHHHHHHHHS----SSHHHHHHHHHHHHHHHHHHHHHHHHHHHHHHHHHHHHHHHHHHHHHHHHHHHHHHHHHHHHHHHHTTTHHHHHHHHHHHHHHH-SS-----------------SSHHHHHHHHHHHHHHHHHHHHHHHHHHHHHHHHHHHHHHHHHHHHHHHHHHHHHHHHHSS----------------------HHHHHHHHHHHHHHHHHHHHHHHHHHHHHHHHHHHHHHHHHHHHHHHHHHHHHHHHHHHHHHHHHGGG------------------------------------------------PPP-HHHHHHHHHHHHHHHH-HHHHHHHHHHHHHHHHS-HHHHHHHHHHHHHHHSHHHHHHHHHHHHHHHHHHHHHHHHHHHT----

pLDDT: mean 73.75, std 19.99, range [27.38, 98.06]